Protein 1CBG (pdb70)

Nearest PDB structures (foldseek):
  1cbg-assembly1_A-2  TM=1.002E+00  e=0.000E+00  Trifolium repens
  3ptq-assembly1_A  TM=9.907E-01  e=1.086E-79  Oryza sativa
  7d6a-assembly1_A  TM=9.702E-01  e=3.334E-61  Oryza sativa Japonica Group
  7z1i-assembly2_C  TM=9.467E-01  e=2.670E-62  Arabidopsis thaliana
  1e4m-assembly1_M  TM=9.421E-01  e=2.111E-62  Sinapis alba

Organism: Trifolium repens (NCBI:txid3899)

Radius of gyration: 21.7 Å; Cα contacts (8 Å, |Δi|>4): 1005; chains: 1; bounding box: 51×57×55 Å

Secondary structure (DSSP, 8-state):
----TT---SGGGSSGGGS-TT-EEEEE--HHHH---SSSTTPPPBHHHHHHHH-GGGSTT---SSSTT-HHHHHHHHHHHHHHTT--EEEEE--HHHHSTTSSGGG---HHHHHHHHHHHHHHHHTT-EEEEEEESS--BHHHHHHH-GGGSTTHHHHHHHHHHHHHHHHTTT--EEEEEE-HHHIIIIIHTS--STT----GGG-S--SS--TTTHHHHHHHHHHHHHHHHHHHIIIIIHHHH--EEEEEEE--EEEESSSSHHHHHHHHHHHIIIIIHHHHHHHHSS--HHHHHHHGGGS----HHHHHHHTT--SEEEEE---EEEEEE-PPPTTPPP-HHHHT-EEEESEETTEESS-B-SSTT-B--THHHHHHHHHHHHHTT---EEEEE----EE--TTS-HHHHH--HHHHHHHHHHHHHHHHHHHTT--EEEEEES-SB----GGGTTSEE--SEEEETTTTTEEEE-HHHHHHHHHT--

CATH classification: 3.20.20.80

B-factor: mean 11.88, std 7.31, range [2.04, 48.79]

Foldseek 3Di:
DDADPFPPPDVLSQFPVLDPPQFAEAAEDECQWAAACQPPQQFAAFLQQVQLVVCLVLFQVSDGRNPWLNCLVVVLVVLVLCLLLQGAAYEYEQAQRLQQVLLAVVSDGRPSSLVSVVVNLVSQVVSNHAYAYEHDDPGHRVNCCVVANALLGLVNQVSLLVSLVVCCVSPLLRHQHYAYHAALLCCLCCVADQQSFPPRHHDVVVVNPGPYHYQLARSLSSLVSSLSSLLSSLVCCVVPPCVPSVHFYAYEHEDAQEAFLDPDPQSVVQRVLRCLLRVQQRLCLQAQNDRDVLCCVQSPPSHDHADPVSSVSRHNSGQAYAYEYFAYWYKGFADDDPPDDGHSVPSSRIDTHQDHPNHGCAPAFPDPRGGDDLLRLLVVLVCCVVVVVQHAYEHAEYFGKHFDDPVDDVLRVQAPVVRVVRVVSNSSSVSVSVVVPHNYRYYHYHRAEFTQDGSNGNGMGTHQWYFDPVPSRDTHGGVSSVVSSSSSDD

Solvent-accessible surface area: 20014 Å² total; per-residue (Å²): 129,166,93,35,141,54,72,81,132,81,120,70,50,3,44,40,92,39,10,67,134,65,11,24,0,0,1,0,2,1,6,19,1,2,12,5,11,9,149,66,64,47,28,5,69,3,12,2,10,49,6,3,82,134,55,42,103,38,3,124,50,164,41,49,4,42,87,7,0,26,5,20,104,61,30,131,76,0,0,35,32,0,130,85,9,54,11,45,1,0,0,5,3,0,2,0,0,3,0,0,31,128,0,64,86,112,44,32,60,18,215,90,0,15,70,10,0,35,60,4,0,70,38,0,69,85,32,66,6,80,3,1,0,0,0,0,4,18,4,7,0,33,29,0,28,111,111,25,151,0,4,24,11,126,82,0,19,85,8,0,81,49,0,0,38,10,0,0,117,66,0,0,90,61,0,62,23,0,0,0,0,1,19,1,53,2,14,0,14,33,1,6,0,84,8,60,18,4,26,0,51,1,5,120,79,48,169,86,127,35,52,36,30,50,0,0,134,24,0,1,65,0,0,5,27,0,0,11,0,0,2,5,0,0,62,25,0,68,115,130,20,39,104,91,24,120,7,56,0,0,0,0,3,11,0,18,32,18,37,38,12,38,203,112,160,37,15,46,42,0,5,108,41,6,5,28,17,5,0,1,0,2,0,35,0,0,33,86,5,119,8,3,116,24,0,114,144,29,3,170,200,47,13,31,184,34,55,130,102,33,30,160,60,0,57,40,0,32,41,0,0,0,0,0,0,16,0,0,36,39,0,25,119,24,98,150,130,119,152,63,139,65,1,7,42,84,16,12,35,31,77,44,43,49,72,69,138,61,156,90,21,15,86,80,12,17,15,99,90,0,0,10,23,2,58,0,0,21,66,0,0,38,33,0,50,108,109,8,127,66,17,52,0,18,0,0,9,0,0,32,0,46,135,60,58,103,124,76,61,74,146,97,23,38,115,10,81,68,2,18,66,1,6,37,94,0,0,50,42,0,14,3,0,58,60,58,39,6,48,10,98,0,0,0,1,8,0,0,0,1,5,0,34,9,25,33,0,35,45,10,23,8,0,2,0,20,0,36,66,185,71,127,27,101,20,34,49,0,70,0,2,107,26,6,69,70,6,4,146,236

Structure (mmCIF, N/CA/C/O backbone):
data_1CBG
#
_entry.id   1CBG
#
_cell.length_a   70.326
_cell.length_b   70.326
_cell.length_c   249.096
_cell.angle_alpha   90.00
_cell.angle_beta   90.00
_cell.angle_gamma   90.00
#
_symmetry.space_group_name_H-M   'P 41 21 2'
#
loop_
_entity.id
_entity.type
_entity.pdbx_description
1 polymer 'CYANOGENIC BETA-GLUCOSIDASE'
2 water water
#
loop_
_atom_site.group_PDB
_atom_site.id
_atom_site.type_symbol
_atom_site.label_atom_id
_atom_site.label_alt_id
_atom_site.label_comp_id
_atom_site.label_asym_id
_atom_site.label_entity_id
_atom_site.label_seq_id
_atom_site.pdbx_PDB_ins_code
_atom_site.Cartn_x
_atom_site.Cartn_y
_atom_site.Cartn_z
_atom_site.occupancy
_atom_site.B_iso_or_equiv
_atom_site.auth_seq_id
_atom_site.auth_comp_id
_atom_site.auth_asym_id
_atom_site.auth_atom_id
_atom_site.pdbx_PDB_model_num
ATOM 1 N N . PHE A 1 1 ? 60.319 44.445 68.521 1.00 38.85 1 PHE A N 1
ATOM 2 C CA . PHE A 1 1 ? 60.228 43.024 68.138 1.00 38.70 1 PHE A CA 1
ATOM 3 C C . PHE A 1 1 ? 61.491 42.643 67.355 1.00 39.17 1 PHE A C 1
ATOM 4 O O . PHE A 1 1 ? 61.998 43.412 66.522 1.00 39.33 1 PHE A O 1
ATOM 12 N N . LYS A 1 2 ? 61.942 41.450 67.667 1.00 39.48 2 LYS A N 1
ATOM 13 C CA . LYS A 1 2 ? 63.096 40.795 67.022 1.00 39.72 2 LYS A CA 1
ATOM 14 C C . LYS A 1 2 ? 62.768 39.294 67.181 1.00 39.56 2 LYS A C 1
ATOM 15 O O . LYS A 1 2 ? 62.464 38.798 68.278 1.00 39.57 2 LYS A O 1
ATOM 21 N N . PRO A 1 3 ? 62.785 38.634 66.026 1.00 39.30 3 PRO A N 1
ATOM 22 C CA . PRO A 1 3 ? 62.455 37.215 65.913 1.00 39.23 3 PRO A CA 1
ATOM 23 C C . PRO A 1 3 ? 63.273 36.275 66.785 1.00 39.07 3 PRO A C 1
ATOM 24 O O . PRO A 1 3 ? 64.175 36.654 67.547 1.00 39.22 3 PRO A O 1
ATOM 28 N N . LEU A 1 4 ? 62.925 35.004 66.666 1.00 38.67 4 LEU A N 1
ATOM 29 C CA . LEU A 1 4 ? 63.516 33.861 67.341 1.00 38.34 4 LEU A CA 1
ATOM 30 C C . LEU A 1 4 ? 64.374 33.039 66.367 1.00 38.46 4 LEU A C 1
ATOM 31 O O . LEU A 1 4 ? 63.917 32.633 65.285 1.00 38.65 4 LEU A O 1
ATOM 36 N N . PRO A 1 5 ? 65.590 32.740 66.800 1.00 38.59 5 PRO A N 1
ATOM 37 C CA . PRO A 1 5 ? 66.509 31.928 65.982 1.00 38.66 5 PRO A CA 1
ATOM 38 C C . PRO A 1 5 ? 66.023 30.480 65.886 1.00 38.62 5 PRO A C 1
ATOM 39 O O . PRO A 1 5 ? 66.314 29.711 66.835 1.00 38.88 5 PRO A O 1
ATOM 43 N N . ILE A 1 6 ? 65.129 30.065 65.134 0.00 16.00 6 ILE A N 1
ATOM 44 C CA . ILE A 1 6 ? 64.504 28.755 64.996 0.00 16.00 6 ILE A CA 1
ATOM 45 C C . ILE A 1 6 ? 64.326 28.573 63.463 0.00 16.00 6 ILE A C 1
ATOM 46 O O . ILE A 1 6 ? 64.529 27.461 62.942 0.00 16.00 6 ILE A O 1
ATOM 51 N N . SER A 1 7 ? 63.607 28.572 63.045 0.00 16.00 7 SER A N 1
ATOM 52 C CA . SER A 1 7 ? 63.492 28.306 61.598 0.00 16.00 7 SER A CA 1
ATOM 53 C C . SER A 1 7 ? 62.370 27.325 61.185 0.00 16.00 7 SER A C 1
ATOM 54 O O . SER A 1 7 ? 62.566 26.498 60.296 0.00 16.00 7 SER A O 1
ATOM 57 N N . PHE A 1 8 ? 61.419 27.487 61.581 1.00 31.74 8 PHE A N 1
ATOM 58 C CA . PHE A 1 8 ? 60.125 26.788 61.454 1.00 31.65 8 PHE A CA 1
ATOM 59 C C . PHE A 1 8 ? 60.005 26.169 60.061 1.00 31.18 8 PHE A C 1
ATOM 60 O O . PHE A 1 8 ? 59.042 26.336 59.299 1.00 31.34 8 PHE A O 1
ATOM 68 N N . ASP A 1 9 ? 61.006 25.356 59.749 1.00 30.50 9 ASP A N 1
ATOM 69 C CA . ASP A 1 9 ? 61.128 24.615 58.486 1.00 29.69 9 ASP A CA 1
ATOM 70 C C . ASP A 1 9 ? 60.184 23.411 58.482 1.00 28.53 9 ASP A C 1
ATOM 71 O O . ASP A 1 9 ? 59.865 22.921 57.379 1.00 28.82 9 ASP A O 1
ATOM 76 N N . ASP A 1 10 ? 59.717 22.895 59.579 0.50 26.89 10 ASP A N 1
ATOM 77 C CA . ASP A 1 10 ? 58.783 21.802 59.721 0.50 24.49 10 ASP A CA 1
ATOM 78 C C . ASP A 1 10 ? 57.856 22.343 60.818 0.50 22.56 10 ASP A C 1
ATOM 79 O O . ASP A 1 10 ? 58.159 23.167 61.683 0.50 21.98 10 ASP A O 1
ATOM 84 N N . PHE A 1 11 ? 56.666 21.782 60.818 1.00 21.31 11 PHE A N 1
ATOM 85 C CA . PHE A 1 11 ? 55.541 21.988 61.726 1.00 20.18 11 PHE A CA 1
ATOM 86 C C . PHE A 1 11 ? 55.899 21.519 63.139 1.00 19.42 11 PHE A C 1
ATOM 87 O O . PHE A 1 11 ? 55.475 22.148 64.121 1.00 19.42 11 PHE A O 1
ATOM 95 N N . SER A 1 12 ? 56.702 20.476 63.250 1.00 18.59 12 SER A N 1
ATOM 96 C CA . SER A 1 12 ? 57.240 19.850 64.443 1.00 18.06 12 SER A CA 1
ATOM 97 C C . SER A 1 12 ? 58.396 20.587 65.117 1.00 17.39 12 SER A C 1
ATOM 98 O O . SER A 1 12 ? 58.881 20.148 66.175 1.00 17.31 12 SER A O 1
ATOM 101 N N . ASP A 1 13 ? 58.837 21.722 64.615 1.00 16.66 13 ASP A N 1
ATOM 102 C CA . ASP A 1 13 ? 59.880 22.607 65.088 1.00 16.05 13 ASP A CA 1
ATOM 103 C C . ASP A 1 13 ? 59.387 23.396 66.316 1.00 15.52 13 ASP A C 1
ATOM 104 O O . ASP A 1 13 ? 60.274 23.857 67.061 1.00 15.44 13 ASP A O 1
ATOM 109 N N . LEU A 1 14 ? 58.096 23.561 66.498 1.00 14.97 14 LEU A N 1
ATOM 110 C CA . LEU A 1 14 ? 57.564 24.221 67.684 1.00 14.77 14 LEU A CA 1
ATOM 111 C C . LEU A 1 14 ? 57.176 23.085 68.655 1.00 14.26 14 LEU A C 1
ATOM 112 O O . LEU A 1 14 ? 56.172 22.371 68.451 1.00 14.28 14 LEU A O 1
ATOM 117 N N . ASN A 1 15 ? 57.998 22.960 69.677 1.00 13.67 15 ASN A N 1
ATOM 118 C CA . ASN A 1 15 ? 57.815 21.953 70.747 1.00 13.09 15 ASN A CA 1
ATOM 119 C C . ASN A 1 15 ? 58.396 22.499 72.050 1.00 12.89 15 ASN A C 1
ATOM 120 O O . ASN A 1 15 ? 59.046 23.565 72.111 1.00 12.04 15 ASN A O 1
ATOM 125 N N . ARG A 1 16 ? 58.271 21.714 73.121 1.00 13.08 16 ARG A N 1
ATOM 126 C CA . ARG A 1 16 ? 58.729 22.038 74.490 1.00 13.25 16 ARG A CA 1
ATOM 127 C C . ARG A 1 16 ? 60.214 22.277 74.676 1.00 12.75 16 ARG A C 1
ATOM 128 O O . ARG A 1 16 ? 60.614 22.937 75.662 1.00 12.91 16 ARG A O 1
ATOM 136 N N . SER A 1 17 ? 61.094 21.891 73.774 1.00 12.32 17 SER A N 1
ATOM 137 C CA . SER A 1 17 ? 62.534 22.106 73.789 1.00 11.97 17 SER A CA 1
ATOM 138 C C . SER A 1 17 ? 62.872 23.552 73.447 1.00 11.48 17 SER A C 1
ATOM 139 O O . SER A 1 17 ? 63.999 23.979 73.707 1.00 11.15 17 SER A O 1
ATOM 142 N N . CYS A 1 18 ? 61.957 24.337 72.909 1.00 11.18 18 CYS A N 1
ATOM 143 C CA . CYS A 1 18 ? 62.018 25.750 72.591 1.00 11.47 18 CYS A CA 1
ATOM 144 C C . CYS A 1 18 ? 61.965 26.598 73.877 1.00 11.10 18 CYS A C 1
ATOM 145 O O . CYS A 1 18 ? 62.488 27.721 73.927 1.00 10.52 18 CYS A O 1
ATOM 148 N N . PHE A 1 19 ? 61.357 26.084 74.918 1.00 10.97 19 PHE A N 1
ATOM 149 C CA . PHE A 1 19 ? 61.204 26.666 76.252 1.00 11.17 19 PHE A CA 1
ATOM 150 C C . PHE A 1 19 ? 62.300 26.133 77.173 1.00 11.43 19 PHE A C 1
ATOM 151 O O . PHE A 1 19 ? 62.867 25.045 76.909 1.00 11.88 19 PHE A O 1
ATOM 159 N N . ALA A 1 20 ? 62.573 26.868 78.250 1.00 11.48 20 ALA A N 1
ATOM 160 C CA . ALA A 1 20 ? 63.604 26.413 79.224 1.00 10.88 20 ALA A CA 1
ATOM 161 C C . ALA A 1 20 ? 63.151 25.059 79.733 1.00 10.63 20 ALA A C 1
ATOM 162 O O . ALA A 1 20 ? 61.941 24.770 79.864 1.00 10.10 20 ALA A O 1
ATOM 164 N N . PRO A 1 21 ? 64.114 24.199 80.108 1.00 10.50 21 PRO A N 1
ATOM 165 C CA . PRO A 1 21 ? 63.842 22.847 80.617 1.00 10.25 21 PRO A CA 1
ATOM 166 C C . PRO A 1 21 ? 62.947 22.747 81.844 1.00 9.77 21 PRO A C 1
ATOM 167 O O . PRO A 1 21 ? 62.268 21.719 82.048 1.00 9.72 21 PRO A O 1
ATOM 171 N N . GLY A 1 22 ? 62.921 23.754 82.692 1.00 9.57 22 GLY A N 1
ATOM 172 C CA . GLY A 1 22 ? 62.158 23.974 83.888 1.00 8.65 22 GLY A CA 1
ATOM 173 C C . GLY A 1 22 ? 60.810 24.632 83.660 1.00 8.24 22 GLY A C 1
ATOM 174 O O . GLY A 1 22 ? 60.057 24.707 84.662 1.00 8.79 22 GLY A O 1
ATOM 175 N N . PHE A 1 23 ? 60.469 25.075 82.469 1.00 7.17 23 PHE A N 1
ATOM 176 C CA . PHE A 1 23 ? 59.156 25.691 82.161 1.00 6.46 23 PHE A CA 1
ATOM 177 C C . PHE A 1 23 ? 58.066 24.669 82.491 1.00 6.10 23 PHE A C 1
ATOM 178 O O . PHE A 1 23 ? 58.290 23.504 82.168 1.00 5.53 23 PHE A O 1
ATOM 186 N N . VAL A 1 24 ? 56.957 25.054 83.099 1.00 6.40 24 VAL A N 1
ATOM 187 C CA . VAL A 1 24 ? 55.866 24.148 83.484 1.00 6.46 24 VAL A CA 1
ATOM 188 C C . VAL A 1 24 ? 54.691 24.132 82.488 1.00 6.30 24 VAL A C 1
ATOM 189 O O . VAL A 1 24 ? 54.120 25.205 82.208 1.00 6.27 24 VAL A O 1
ATOM 193 N N . PHE A 1 25 ? 54.303 22.953 82.030 1.00 5.73 25 PHE A N 1
ATOM 194 C CA . PHE A 1 25 ? 53.155 22.847 81.101 1.00 6.03 25 PHE A CA 1
ATOM 195 C C . PHE A 1 25 ? 52.068 22.042 81.815 1.00 5.99 25 PHE A C 1
ATOM 196 O O . PHE A 1 25 ? 52.363 20.929 82.281 1.00 5.72 25 PHE A O 1
ATOM 204 N N . GLY A 1 26 ? 50.872 22.604 81.903 1.00 6.48 26 GLY A N 1
ATOM 205 C CA . GLY A 1 26 ? 49.761 21.886 82.556 1.00 6.83 26 GLY A CA 1
ATOM 206 C C . GLY A 1 26 ? 48.422 22.245 81.947 1.00 7.52 26 GLY A C 1
ATOM 207 O O . GLY A 1 26 ? 48.397 22.827 80.840 1.00 7.92 26 GLY A O 1
ATOM 208 N N . THR A 1 27 ? 47.325 21.879 82.599 1.00 7.29 27 THR A N 1
ATOM 209 C CA . THR A 1 27 ? 45.951 22.152 82.211 1.00 7.23 27 THR A CA 1
ATOM 210 C C . THR A 1 27 ? 45.192 22.642 83.468 1.00 7.37 27 THR A C 1
ATOM 211 O O . THR A 1 27 ? 45.607 22.288 84.590 1.00 7.64 27 THR A O 1
ATOM 215 N N . ALA A 1 28 ? 44.133 23.403 83.253 1.00 6.93 28 ALA A N 1
ATOM 216 C CA . ALA A 1 28 ? 43.312 23.972 84.321 1.00 6.58 28 ALA A CA 1
ATOM 217 C C . ALA A 1 28 ? 41.829 23.612 84.246 1.00 6.64 28 ALA A C 1
ATOM 218 O O . ALA A 1 28 ? 41.255 23.303 83.191 1.00 6.28 28 ALA A O 1
ATOM 220 N N . SER A 1 29 ? 41.221 23.709 85.437 1.00 6.28 29 SER A N 1
ATOM 221 C CA . SER A 1 29 ? 39.799 23.435 85.681 1.00 6.00 29 SER A CA 1
ATOM 222 C C . SER A 1 29 ? 39.298 24.119 86.964 1.00 5.76 29 SER A C 1
ATOM 223 O O . SER A 1 29 ? 40.066 24.839 87.613 1.00 5.34 29 SER A O 1
ATOM 226 N N . SER A 1 30 ? 38.026 23.908 87.247 1.00 5.61 30 SER A N 1
ATOM 227 C CA . SER A 1 30 ? 37.369 24.439 88.445 1.00 5.42 30 SER A CA 1
ATOM 228 C C . SER A 1 30 ? 36.463 23.312 88.968 1.00 5.45 30 SER A C 1
ATOM 229 O O . SER A 1 30 ? 36.118 22.399 88.215 1.00 5.70 30 SER A O 1
ATOM 232 N N . ALA A 1 31 ? 36.141 23.441 90.246 1.00 4.96 31 ALA A N 1
ATOM 233 C CA . ALA A 1 31 ? 35.310 22.493 90.987 1.00 4.04 31 ALA A CA 1
ATOM 234 C C . ALA A 1 31 ? 33.895 22.397 90.459 1.00 3.41 31 ALA A C 1
ATOM 235 O O . ALA A 1 31 ? 33.428 21.269 90.214 1.00 2.65 31 ALA A O 1
ATOM 237 N N . PHE A 1 32 ? 33.211 23.511 90.241 1.00 3.10 32 PHE A N 1
ATOM 238 C CA . PHE A 1 32 ? 31.831 23.507 89.728 1.00 3.28 32 PHE A CA 1
ATOM 239 C C . PHE A 1 32 ? 31.732 22.931 88.305 1.00 3.30 32 PHE A C 1
ATOM 240 O O . PHE A 1 32 ? 30.732 22.235 87.995 1.00 3.43 32 PHE A O 1
ATOM 248 N N . GLN A 1 33 ? 32.697 23.213 87.457 1.00 3.20 33 GLN A N 1
ATOM 249 C CA . GLN A 1 33 ? 32.714 22.744 86.061 1.00 3.26 33 GLN A CA 1
ATOM 250 C C . GLN A 1 33 ? 33.084 21.286 85.872 1.00 3.37 33 GLN A C 1
ATOM 251 O O . GLN A 1 33 ? 32.604 20.689 84.876 1.00 3.14 33 GLN A O 1
ATOM 257 N N . TYR A 1 34 ? 33.885 20.727 86.767 1.00 3.30 34 TYR A N 1
ATOM 258 C CA . TYR A 1 34 ? 34.336 19.346 86.645 1.00 4.03 34 TYR A CA 1
ATOM 259 C C . TYR A 1 34 ? 33.892 18.270 87.628 1.00 4.26 34 TYR A C 1
ATOM 260 O O . TYR A 1 34 ? 33.668 17.127 87.164 1.00 3.47 34 TYR A O 1
ATOM 269 N N . GLU A 1 35 ? 33.824 18.594 88.912 1.00 4.60 35 GLU A N 1
ATOM 270 C CA . GLU A 1 35 ? 33.517 17.572 89.927 1.00 5.08 35 GLU A CA 1
ATOM 271 C C . GLU A 1 35 ? 32.241 16.759 89.922 1.00 5.30 35 GLU A C 1
ATOM 272 O O . GLU A 1 35 ? 32.376 15.517 90.058 1.00 5.49 35 GLU A O 1
ATOM 278 N N . GLY A 1 36 ? 31.067 17.338 89.816 1.00 5.57 36 GLY A N 1
ATOM 279 C CA . GLY A 1 36 ? 29.818 16.536 89.908 1.00 5.40 36 GLY A CA 1
ATOM 280 C C . GLY A 1 36 ? 29.604 16.329 91.399 1.00 5.88 36 GLY A C 1
ATOM 281 O O . GLY A 1 36 ? 30.058 17.203 92.187 1.00 5.25 36 GLY A O 1
ATOM 282 N N . ALA A 1 37 ? 28.881 15.302 91.817 1.00 6.02 37 ALA A N 1
ATOM 283 C CA . ALA A 1 37 ? 28.639 15.038 93.253 1.00 6.70 37 ALA A CA 1
ATOM 284 C C . ALA A 1 37 ? 28.313 16.279 94.075 1.00 6.99 37 ALA A C 1
ATOM 285 O O . ALA A 1 37 ? 28.865 16.538 95.170 1.00 6.84 37 ALA A O 1
ATOM 287 N N . ALA A 1 38 ? 27.363 17.093 93.639 1.00 7.47 38 ALA A N 1
ATOM 288 C CA . ALA A 1 38 ? 26.935 18.356 94.203 1.00 8.46 38 ALA A CA 1
ATOM 289 C C . ALA A 1 38 ? 26.265 18.301 95.574 1.00 9.11 38 ALA A C 1
ATOM 290 O O . ALA A 1 38 ? 26.342 19.293 96.336 1.00 9.10 38 ALA A O 1
ATOM 292 N N . PHE A 1 39 ? 25.607 17.201 95.859 1.00 9.86 39 PHE A N 1
ATOM 293 C CA . PHE A 1 39 ? 24.885 16.918 97.098 1.00 10.67 39 PHE A CA 1
ATOM 294 C C . PHE A 1 39 ? 25.494 15.720 97.825 1.00 10.94 39 PHE A C 1
ATOM 295 O O . PHE A 1 39 ? 24.920 15.307 98.852 1.00 11.72 39 PHE A O 1
ATOM 303 N N . GLU A 1 40 ? 26.545 15.123 97.330 1.00 10.84 40 GLU A N 1
ATOM 304 C CA . GLU A 1 40 ? 27.146 13.921 97.904 1.00 11.13 40 GLU A CA 1
ATOM 305 C C . GLU A 1 40 ? 28.267 14.082 98.906 1.00 10.87 40 GLU A C 1
ATOM 306 O O . GLU A 1 40 ? 29.049 15.052 98.974 1.00 11.02 40 GLU A O 1
ATOM 312 N N . ASP A 1 41 ? 28.344 13.070 99.768 1.00 10.13 41 ASP A N 1
ATOM 313 C CA . ASP A 1 41 ? 29.359 12.932 100.822 1.00 10.01 41 ASP A CA 1
ATOM 314 C C . ASP A 1 41 ? 29.517 14.167 101.706 1.00 9.73 41 ASP A C 1
ATOM 315 O O . ASP A 1 41 ? 30.657 14.612 101.968 1.00 9.81 41 ASP A O 1
ATOM 320 N N . GLY A 1 42 ? 28.411 14.721 102.183 1.00 9.24 42 GLY A N 1
ATOM 321 C CA . GLY A 1 42 ? 28.348 15.881 103.031 1.00 8.71 42 GLY A CA 1
ATOM 322 C C . GLY A 1 42 ? 28.587 17.247 102.447 1.00 8.44 42 GLY A C 1
ATOM 323 O O . GLY A 1 42 ? 28.781 18.179 103.265 1.00 8.54 42 GLY A O 1
ATOM 324 N N . LYS A 1 43 ? 28.603 17.458 101.148 1.00 7.88 43 LYS A N 1
ATOM 325 C CA . LYS A 1 43 ? 28.834 18.800 100.588 1.00 7.30 43 LYS A CA 1
ATOM 326 C C . LYS A 1 43 ? 27.576 19.649 100.746 1.00 7.27 43 LYS A C 1
ATOM 327 O O . LYS A 1 43 ? 26.450 19.146 100.594 1.00 7.20 43 LYS A O 1
ATOM 333 N N . GLY A 1 44 ? 27.766 20.923 100.997 1.00 7.41 44 GLY A N 1
ATOM 334 C CA . GLY A 1 44 ? 26.715 21.944 101.133 1.00 7.94 44 GLY A CA 1
ATOM 335 C C . GLY A 1 44 ? 26.634 22.681 99.793 1.00 8.59 44 GLY A C 1
ATOM 336 O O . GLY A 1 44 ? 27.547 22.657 98.940 1.00 8.59 44 GLY A O 1
ATOM 337 N N . PRO A 1 45 ? 25.488 23.336 99.599 1.00 9.13 45 PRO A N 1
ATOM 338 C CA . PRO A 1 45 ? 25.234 24.070 98.340 1.00 9.01 45 PRO A CA 1
ATOM 339 C C . PRO A 1 45 ? 25.971 25.384 98.177 1.00 8.62 45 PRO A C 1
ATOM 340 O O . PRO A 1 45 ? 26.165 26.142 99.143 1.00 8.71 45 PRO A O 1
ATOM 344 N N . SER A 1 46 ? 26.381 25.656 96.936 1.00 8.06 46 SER A N 1
ATOM 345 C CA . SER A 1 46 ? 27.048 26.900 96.548 1.00 7.95 46 SER A CA 1
ATOM 346 C C . SER A 1 46 ? 25.962 27.753 95.884 1.00 7.83 46 SER A C 1
ATOM 347 O O . SER A 1 46 ? 24.865 27.236 95.575 1.00 7.76 46 SER A O 1
ATOM 350 N N . ILE A 1 47 ? 26.281 29.008 95.584 1.00 7.63 47 ILE A N 1
ATOM 351 C CA . ILE A 1 47 ? 25.362 29.934 94.912 1.00 7.42 47 ILE A CA 1
ATOM 352 C C . ILE A 1 47 ? 25.057 29.560 93.451 1.00 7.37 47 ILE A C 1
ATOM 353 O O . ILE A 1 47 ? 23.983 29.946 92.956 1.00 7.43 47 ILE A O 1
ATOM 358 N N . TRP A 1 48 ? 25.945 28.840 92.798 1.00 7.20 48 TRP A N 1
ATOM 359 C CA . TRP A 1 48 ? 25.863 28.315 91.438 1.00 7.02 48 TRP A CA 1
ATOM 360 C C . TRP A 1 48 ? 24.906 27.134 91.429 1.00 7.16 48 TRP A C 1
ATOM 361 O O . TRP A 1 48 ? 24.142 26.955 90.458 1.00 7.11 48 TRP A O 1
ATOM 372 N N . ASP A 1 49 ? 24.869 26.353 92.502 1.00 6.97 49 ASP A N 1
ATOM 373 C CA . ASP A 1 49 ? 23.946 25.225 92.676 1.00 7.17 49 ASP A CA 1
ATOM 374 C C . ASP A 1 49 ? 22.524 25.797 92.683 1.00 7.31 49 ASP A C 1
ATOM 375 O O . ASP A 1 49 ? 21.638 25.334 91.950 1.00 7.18 49 ASP A O 1
ATOM 380 N N . THR A 1 50 ? 22.333 26.781 93.549 1.00 7.32 50 THR A N 1
ATOM 381 C CA . THR A 1 50 ? 21.072 27.499 93.716 1.00 7.69 50 THR A CA 1
ATOM 382 C C . THR A 1 50 ? 20.575 28.223 92.459 1.00 7.85 50 THR A C 1
ATOM 383 O O . THR A 1 50 ? 19.393 28.097 92.120 1.00 7.22 50 THR A O 1
ATOM 387 N N . PHE A 1 51 ? 21.446 28.980 91.810 1.00 8.17 51 PHE A N 1
ATOM 388 C CA . PHE A 1 51 ? 21.164 29.772 90.605 1.00 8.71 51 PHE A CA 1
ATOM 389 C C . PHE A 1 51 ? 20.615 28.963 89.432 1.00 8.65 51 PHE A C 1
ATOM 390 O O . PHE A 1 51 ? 19.592 29.341 88.823 1.00 8.42 51 PHE A O 1
ATOM 398 N N . THR A 1 52 ? 21.273 27.854 89.129 1.00 9.09 52 THR A N 1
ATOM 399 C CA . THR A 1 52 ? 20.860 26.974 88.023 1.00 9.87 52 THR A CA 1
ATOM 400 C C . THR A 1 52 ? 19.529 26.265 88.245 1.00 10.33 52 THR A C 1
ATOM 401 O O . THR A 1 52 ? 18.766 26.139 87.263 1.00 10.16 52 THR A O 1
ATOM 405 N N . HIS A 1 53 ? 19.210 25.829 89.462 1.00 10.89 53 HIS A N 1
ATOM 406 C CA . HIS A 1 53 ? 17.937 25.122 89.685 1.00 11.73 53 HIS A CA 1
ATOM 407 C C . HIS A 1 53 ? 16.760 26.061 89.921 1.00 11.99 53 HIS A C 1
ATOM 408 O O . HIS A 1 53 ? 15.624 25.693 89.573 1.00 11.82 53 HIS A O 1
ATOM 415 N N . LYS A 1 54 ? 17.062 27.210 90.494 1.00 12.21 54 LYS A N 1
ATOM 416 C CA . LYS A 1 54 ? 16.013 28.202 90.770 1.00 13.17 54 LYS A CA 1
ATOM 417 C C . LYS A 1 54 ? 15.567 28.904 89.495 1.00 13.33 54 LYS A C 1
ATOM 418 O O . LYS A 1 54 ? 14.376 29.146 89.219 1.00 13.53 54 LYS A O 1
ATOM 424 N N . TYR A 1 55 ? 16.534 29.261 88.652 1.00 12.96 55 TYR A N 1
ATOM 425 C CA . TYR A 1 55 ? 16.366 29.961 87.377 1.00 12.82 55 TYR A CA 1
ATOM 426 C C . TYR A 1 55 ? 17.024 29.236 86.213 1.00 12.75 55 TYR A C 1
ATOM 427 O O . TYR A 1 55 ? 18.084 29.592 85.653 1.00 12.36 55 TYR A O 1
ATOM 436 N N . PRO A 1 56 ? 16.341 28.194 85.720 1.00 12.81 56 PRO A N 1
ATOM 437 C CA . PRO A 1 56 ? 16.818 27.395 84.570 1.00 12.91 56 PRO A CA 1
ATOM 438 C C . PRO A 1 56 ? 16.840 28.185 83.276 1.00 12.49 56 PRO A C 1
ATOM 439 O O . PRO A 1 56 ? 17.681 27.922 82.387 1.00 12.66 56 PRO A O 1
ATOM 443 N N . GLU A 1 57 ? 16.034 29.216 83.126 1.00 12.13 57 GLU A N 1
ATOM 444 C CA . GLU A 1 57 ? 15.925 30.150 82.019 1.00 12.14 57 GLU A CA 1
ATOM 445 C C . GLU A 1 57 ? 17.078 31.142 81.931 1.00 11.36 57 GLU A C 1
ATOM 446 O O . GLU A 1 57 ? 17.214 31.854 80.909 1.00 11.77 57 GLU A O 1
ATOM 452 N N . LYS A 1 58 ? 17.976 31.220 82.892 1.00 10.36 58 LYS A N 1
ATOM 453 C CA . LYS A 1 58 ? 19.175 32.043 82.974 1.00 9.49 58 LYS A CA 1
ATOM 454 C C . LYS A 1 58 ? 20.395 31.306 82.419 1.00 8.78 58 LYS A C 1
ATOM 455 O O . LYS A 1 58 ? 21.498 31.863 82.255 1.00 8.41 58 LYS A O 1
ATOM 461 N N . ILE A 1 59 ? 20.219 30.036 82.116 1.00 8.36 59 ILE A N 1
ATOM 462 C CA . ILE A 1 59 ? 21.165 29.106 81.506 1.00 8.43 59 ILE A CA 1
ATOM 463 C C . ILE A 1 59 ? 20.699 28.874 80.056 1.00 9.02 59 ILE A C 1
ATOM 464 O O . ILE A 1 59 ? 19.556 28.447 79.783 1.00 8.73 59 ILE A O 1
ATOM 469 N N . LYS A 1 60 ? 21.574 29.082 79.076 1.00 9.59 60 LYS A N 1
ATOM 470 C CA . LYS A 1 60 ? 21.245 28.917 77.654 1.00 10.14 60 LYS A CA 1
ATOM 471 C C . LYS A 1 60 ? 20.522 27.626 77.292 1.00 10.02 60 LYS A C 1
ATOM 472 O O . LYS A 1 60 ? 19.525 27.717 76.542 1.00 9.96 60 LYS A O 1
ATOM 478 N N . ASP A 1 61 ? 20.968 26.490 77.761 1.00 9.65 61 ASP A N 1
ATOM 479 C CA . ASP A 1 61 ? 20.335 25.195 77.481 1.00 9.77 61 ASP A CA 1
ATOM 480 C C . ASP A 1 61 ? 19.563 24.636 78.673 1.00 9.51 61 ASP A C 1
ATOM 481 O O . ASP A 1 61 ? 19.096 23.484 78.663 1.00 9.22 61 ASP A O 1
ATOM 486 N N . ARG A 1 62 ? 19.370 25.419 79.728 1.00 9.31 62 ARG A N 1
ATOM 487 C CA . ARG A 1 62 ? 18.633 25.072 80.950 1.00 8.98 62 ARG A CA 1
ATOM 488 C C . ARG A 1 62 ? 19.176 23.821 81.652 1.00 8.85 62 ARG A C 1
ATOM 489 O O . ARG A 1 62 ? 18.427 22.900 82.061 1.00 8.60 62 ARG A O 1
ATOM 497 N N . THR A 1 63 ? 20.490 23.783 81.829 1.00 8.40 63 THR A N 1
ATOM 498 C CA . THR A 1 63 ? 21.241 22.682 82.426 1.00 8.38 63 THR A CA 1
ATOM 499 C C . THR A 1 63 ? 21.831 23.029 83.791 1.00 8.50 63 THR A C 1
ATOM 500 O O . THR A 1 63 ? 21.614 24.156 84.256 1.00 8.20 63 THR A O 1
ATOM 504 N N . ASN A 1 64 ? 22.532 22.062 84.369 1.00 8.57 64 ASN A N 1
ATOM 505 C CA . ASN A 1 64 ? 23.131 22.277 85.704 1.00 9.15 64 ASN A CA 1
ATOM 506 C C . ASN A 1 64 ? 24.415 21.462 85.884 1.00 8.88 64 ASN A C 1
ATOM 507 O O . ASN A 1 64 ? 24.806 20.650 85.030 1.00 8.66 64 ASN A O 1
ATOM 512 N N . GLY A 1 65 ? 25.020 21.711 87.047 1.00 8.86 65 GLY A N 1
ATOM 513 C CA . GLY A 1 65 ? 26.279 21.077 87.442 1.00 8.33 65 GLY A CA 1
ATOM 514 C C . GLY A 1 65 ? 26.201 19.963 88.451 1.00 8.63 65 GLY A C 1
ATOM 515 O O . GLY A 1 65 ? 27.231 19.660 89.111 1.00 8.52 65 GLY A O 1
ATOM 516 N N . ASP A 1 66 ? 25.058 19.291 88.551 1.00 8.28 66 ASP A N 1
ATOM 517 C CA . ASP A 1 66 ? 24.868 18.177 89.491 1.00 8.38 66 ASP A CA 1
ATOM 518 C C . ASP A 1 66 ? 25.845 17.032 89.237 1.00 8.30 66 ASP A C 1
ATOM 519 O O . ASP A 1 66 ? 26.374 16.461 90.205 1.00 8.16 66 ASP A O 1
ATOM 524 N N . VAL A 1 67 ? 26.008 16.649 87.971 1.00 8.02 67 VAL A N 1
ATOM 525 C CA . VAL A 1 67 ? 26.896 15.580 87.521 1.00 7.27 67 VAL A CA 1
ATOM 526 C C . VAL A 1 67 ? 28.105 16.150 86.760 1.00 6.86 67 VAL A C 1
ATOM 527 O O . VAL A 1 67 ? 29.207 15.576 86.987 1.00 6.79 67 VAL A O 1
ATOM 531 N N . ALA A 1 68 ? 27.942 17.181 85.949 1.00 5.90 68 ALA A N 1
ATOM 532 C CA . ALA A 1 68 ? 29.093 17.742 85.195 1.00 5.67 68 ALA A CA 1
ATOM 533 C C . ALA A 1 68 ? 29.814 16.603 84.488 1.00 5.54 68 ALA A C 1
ATOM 534 O O . ALA A 1 68 ? 29.125 15.773 83.829 1.00 5.64 68 ALA A O 1
ATOM 536 N N . ILE A 1 69 ? 31.127 16.477 84.618 1.00 5.28 69 ILE A N 1
ATOM 537 C CA . ILE A 1 69 ? 31.893 15.372 84.013 1.00 5.78 69 ILE A CA 1
ATOM 538 C C . ILE A 1 69 ? 32.272 14.297 85.035 1.00 5.88 69 ILE A C 1
ATOM 539 O O . ILE A 1 69 ? 33.076 13.359 84.796 1.00 5.46 69 ILE A O 1
ATOM 544 N N . ASP A 1 70 ? 31.694 14.377 86.222 1.00 6.09 70 ASP A N 1
ATOM 545 C CA . ASP A 1 70 ? 31.920 13.435 87.335 1.00 6.58 70 ASP A CA 1
ATOM 546 C C . ASP A 1 70 ? 33.389 13.149 87.639 1.00 6.63 70 ASP A C 1
ATOM 547 O O . ASP A 1 70 ? 33.801 11.978 87.849 1.00 6.43 70 ASP A O 1
ATOM 552 N N . GLU A 1 71 ? 34.243 14.167 87.835 1.00 6.52 71 GLU A N 1
ATOM 553 C CA . GLU A 1 71 ? 35.662 13.987 88.197 1.00 6.75 71 GLU A CA 1
ATOM 554 C C . GLU A 1 71 ? 35.790 13.441 89.624 1.00 7.37 71 GLU A C 1
ATOM 555 O O . GLU A 1 71 ? 36.773 12.742 89.993 1.00 6.89 71 GLU A O 1
ATOM 561 N N . TYR A 1 72 ? 34.798 13.681 90.492 1.00 7.69 72 TYR A N 1
ATOM 562 C CA . TYR A 1 72 ? 34.671 13.190 91.850 1.00 8.40 72 TYR A CA 1
ATOM 563 C C . TYR A 1 72 ? 34.896 11.667 91.896 1.00 8.50 72 TYR A C 1
ATOM 564 O O . TYR A 1 72 ? 35.665 11.222 92.770 1.00 8.30 72 TYR A O 1
ATOM 573 N N . HIS A 1 73 ? 34.238 10.928 91.009 1.00 8.75 73 HIS A N 1
ATOM 574 C CA . HIS A 1 73 ? 34.381 9.487 90.894 1.00 9.48 73 HIS A CA 1
ATOM 575 C C . HIS A 1 73 ? 35.348 9.047 89.794 1.00 10.19 73 HIS A C 1
ATOM 576 O O . HIS A 1 73 ? 35.775 7.872 89.792 1.00 10.26 73 HIS A O 1
ATOM 583 N N . ARG A 1 74 ? 35.696 9.930 88.868 1.00 10.68 74 ARG A N 1
ATOM 584 C CA . ARG A 1 74 ? 36.574 9.579 87.744 1.00 11.01 74 ARG A CA 1
ATOM 585 C C . ARG A 1 74 ? 37.964 10.155 87.769 1.00 10.57 74 ARG A C 1
ATOM 586 O O . ARG A 1 74 ? 38.700 10.016 86.756 1.00 10.58 74 ARG A O 1
ATOM 594 N N . TYR A 1 75 ? 38.408 10.727 88.860 1.00 9.78 75 TYR A N 1
ATOM 595 C CA . TYR A 1 75 ? 39.735 11.341 88.955 1.00 9.68 75 TYR A CA 1
ATOM 596 C C . TYR A 1 75 ? 40.905 10.447 88.596 1.00 9.41 75 TYR A C 1
ATOM 597 O O . TYR A 1 75 ? 41.889 11.008 88.077 1.00 8.92 75 TYR A O 1
ATOM 606 N N . LYS A 1 76 ? 40.936 9.159 88.807 1.00 9.51 76 LYS A N 1
ATOM 607 C CA . LYS A 1 76 ? 42.049 8.269 88.455 1.00 9.77 76 LYS A CA 1
ATOM 608 C C . LYS A 1 76 ? 42.215 8.170 86.939 1.00 9.69 76 LYS A C 1
ATOM 609 O O . LYS A 1 76 ? 43.353 8.249 86.437 1.00 9.63 76 LYS A O 1
ATOM 615 N N . GLU A 1 77 ? 41.126 8.039 86.200 1.00 9.68 77 GLU A N 1
ATOM 616 C CA . GLU A 1 77 ? 41.150 8.005 84.727 1.00 9.59 77 GLU A CA 1
ATOM 617 C C . GLU A 1 77 ? 41.620 9.347 84.182 1.00 9.13 77 GLU A C 1
ATOM 618 O O . GLU A 1 77 ? 42.449 9.381 83.247 1.00 9.43 77 GLU A O 1
ATOM 624 N N . ASP A 1 78 ? 41.171 10.473 84.720 1.00 8.58 78 ASP A N 1
ATOM 625 C CA . ASP A 1 78 ? 41.533 11.830 84.302 1.00 8.10 78 ASP A CA 1
ATOM 626 C C . ASP A 1 78 ? 43.023 12.117 84.449 1.00 8.01 78 ASP A C 1
ATOM 627 O O . ASP A 1 78 ? 43.623 12.696 83.511 1.00 7.78 78 ASP A O 1
ATOM 632 N N . ILE A 1 79 ? 43.632 11.704 85.559 1.00 7.49 79 ILE A N 1
ATOM 633 C CA . ILE A 1 79 ? 45.057 11.859 85.848 1.00 7.30 79 ILE A CA 1
ATOM 634 C C . ILE A 1 79 ? 45.875 10.945 84.930 1.00 6.84 79 ILE A C 1
ATOM 635 O O . ILE A 1 79 ? 46.974 11.275 84.461 1.00 6.66 79 ILE A O 1
ATOM 640 N N . GLY A 1 80 ? 45.336 9.779 84.619 1.00 6.79 80 GLY A N 1
ATOM 641 C CA . GLY A 1 80 ? 45.905 8.784 83.708 1.00 6.79 80 GLY A CA 1
ATOM 642 C C . GLY A 1 80 ? 46.128 9.417 82.330 1.00 6.73 80 GLY A C 1
ATOM 643 O O . GLY A 1 80 ? 47.214 9.261 81.740 1.00 6.88 80 GLY A O 1
ATOM 644 N N . ILE A 1 81 ? 45.143 10.137 81.808 1.00 6.69 81 ILE A N 1
ATOM 645 C CA . ILE A 1 81 ? 45.205 10.846 80.515 1.00 6.60 81 ILE A CA 1
ATOM 646 C C . ILE A 1 81 ? 46.326 11.872 80.544 1.00 6.81 81 ILE A C 1
ATOM 647 O O . ILE A 1 81 ? 47.198 11.908 79.648 1.00 6.79 81 ILE A O 1
ATOM 652 N N . MET A 1 82 ? 46.379 12.689 81.593 1.00 7.12 82 MET A N 1
ATOM 653 C CA . MET A 1 82 ? 47.397 13.709 81.850 1.00 7.48 82 MET A CA 1
ATOM 654 C C . MET A 1 82 ? 48.786 13.069 81.832 1.00 8.41 82 MET A C 1
ATOM 655 O O . MET A 1 82 ? 49.705 13.579 81.154 1.00 8.33 82 MET A O 1
ATOM 660 N N . LYS A 1 83 ? 48.989 11.951 82.523 1.00 9.35 83 LYS A N 1
ATOM 661 C CA . LYS A 1 83 ? 50.286 11.259 82.548 1.00 10.89 83 LYS A CA 1
ATOM 662 C C . LYS A 1 83 ? 50.670 10.805 81.137 1.00 11.42 83 LYS A C 1
ATOM 663 O O . LYS A 1 83 ? 51.818 11.031 80.690 1.00 11.40 83 LYS A O 1
ATOM 669 N N . ASP A 1 84 ? 49.761 10.214 80.366 1.00 11.90 84 ASP A N 1
ATOM 670 C CA . ASP A 1 84 ? 49.993 9.762 78.986 1.00 12.46 84 ASP A CA 1
ATOM 671 C C . ASP A 1 84 ? 50.387 10.933 78.082 1.00 12.41 84 ASP A C 1
ATOM 672 O O . ASP A 1 84 ? 51.251 10.696 77.217 1.00 12.33 84 ASP A O 1
ATOM 677 N N . MET A 1 85 ? 49.850 12.121 78.271 1.00 12.18 85 MET A N 1
ATOM 678 C CA . MET A 1 85 ? 50.098 13.365 77.570 1.00 12.10 85 MET A CA 1
ATOM 679 C C . MET A 1 85 ? 51.388 14.070 77.939 1.00 11.55 85 MET A C 1
ATOM 680 O O . MET A 1 85 ? 51.787 15.078 77.302 1.00 11.55 85 MET A O 1
ATOM 685 N N . ASN A 1 86 ? 52.181 13.617 78.891 1.00 10.92 86 ASN A N 1
ATOM 686 C CA . ASN A 1 86 ? 53.475 14.181 79.307 1.00 10.62 86 ASN A CA 1
ATOM 687 C C . ASN A 1 86 ? 53.355 15.545 80.015 1.00 9.36 86 ASN A C 1
ATOM 688 O O . ASN A 1 86 ? 54.299 16.376 79.977 1.00 9.09 86 ASN A O 1
ATOM 693 N N . LEU A 1 87 ? 52.253 15.847 80.677 1.00 8.02 87 LEU A N 1
ATOM 694 C CA . LEU A 1 87 ? 52.046 17.118 81.381 1.00 7.08 87 LEU A CA 1
ATOM 695 C C . LEU A 1 87 ? 52.877 17.169 82.671 1.00 6.75 87 LEU A C 1
ATOM 696 O O . LEU A 1 87 ? 53.234 16.113 83.229 1.00 6.38 87 LEU A O 1
ATOM 701 N N . ASP A 1 88 ? 53.161 18.381 83.109 1.00 6.56 88 ASP A N 1
ATOM 702 C CA . ASP A 1 88 ? 53.955 18.677 84.287 1.00 6.58 88 ASP A CA 1
ATOM 703 C C . ASP A 1 88 ? 53.136 19.019 85.535 1.00 7.01 88 ASP A C 1
ATOM 704 O O . ASP A 1 88 ? 53.663 18.844 86.654 1.00 7.11 88 ASP A O 1
ATOM 709 N N . ALA A 1 89 ? 51.936 19.519 85.313 1.00 7.14 89 ALA A N 1
ATOM 710 C CA . ALA A 1 89 ? 51.073 19.986 86.396 1.00 7.01 89 ALA A CA 1
ATOM 711 C C . ALA A 1 89 ? 49.598 20.023 86.069 1.00 7.18 89 ALA A C 1
ATOM 712 O O . ALA A 1 89 ? 49.171 19.875 84.915 1.00 7.19 89 ALA A O 1
ATOM 714 N N . TYR A 1 90 ? 48.805 20.213 87.124 1.00 7.04 90 TYR A N 1
ATOM 715 C CA . TYR A 1 90 ? 47.342 20.318 87.045 1.00 6.68 90 TYR A CA 1
ATOM 716 C C . TYR A 1 90 ? 46.871 21.448 87.964 1.00 6.57 90 TYR A C 1
ATOM 717 O O . TYR A 1 90 ? 47.238 21.431 89.160 1.00 7.00 90 TYR A O 1
ATOM 726 N N . ARG A 1 91 ? 46.097 22.364 87.422 1.00 6.20 91 ARG A N 1
ATOM 727 C CA . ARG A 1 91 ? 45.514 23.502 88.160 1.00 5.52 91 ARG A CA 1
ATOM 728 C C . ARG A 1 91 ? 44.027 23.139 88.328 1.00 5.61 91 ARG A C 1
ATOM 729 O O . ARG A 1 91 ? 43.326 22.916 87.336 1.00 5.32 91 ARG A O 1
ATOM 737 N N . PHE A 1 92 ? 43.599 23.031 89.575 1.00 5.52 92 PHE A N 1
ATOM 738 C CA . PHE A 1 92 ? 42.222 22.670 89.960 1.00 5.09 92 PHE A CA 1
ATOM 739 C C . PHE A 1 92 ? 41.821 23.573 91.135 1.00 5.18 92 PHE A C 1
ATOM 740 O O . PHE A 1 92 ? 42.702 24.239 91.707 1.00 4.66 92 PHE A O 1
ATOM 748 N N . SER A 1 93 ? 40.547 23.547 91.485 1.00 5.57 93 SER A N 1
ATOM 749 C CA . SER A 1 93 ? 40.090 24.358 92.635 1.00 5.86 93 SER A CA 1
ATOM 750 C C . SER A 1 93 ? 39.447 23.439 93.678 1.00 6.42 93 SER A C 1
ATOM 751 O O . SER A 1 93 ? 38.975 22.323 93.389 1.00 6.46 93 SER A O 1
ATOM 754 N N . ILE A 1 94 ? 39.421 23.969 94.895 1.00 6.86 94 ILE A N 1
ATOM 755 C CA . ILE A 1 94 ? 38.805 23.356 96.067 1.00 6.88 94 ILE A CA 1
ATOM 756 C C . ILE A 1 94 ? 37.451 24.061 96.245 1.00 6.92 94 ILE A C 1
ATOM 757 O O . ILE A 1 94 ? 37.374 25.298 96.233 1.00 7.03 94 ILE A O 1
ATOM 762 N N . SER A 1 95 ? 36.424 23.270 96.434 1.00 7.09 95 SER A N 1
ATOM 763 C CA . SER A 1 95 ? 35.073 23.775 96.678 1.00 7.59 95 SER A CA 1
ATOM 764 C C . SER A 1 95 ? 34.937 24.156 98.158 1.00 8.30 95 SER A C 1
ATOM 765 O O . SER A 1 95 ? 34.950 23.267 99.037 1.00 8.29 95 SER A O 1
ATOM 768 N N . TRP A 1 96 ? 34.737 25.435 98.444 1.00 8.66 96 TRP A N 1
ATOM 769 C CA . TRP A 1 96 ? 34.545 25.985 99.803 1.00 8.58 96 TRP A CA 1
ATOM 770 C C . TRP A 1 96 ? 33.466 25.207 100.549 1.00 8.68 96 TRP A C 1
ATOM 771 O O . TRP A 1 96 ? 33.774 24.581 101.583 1.00 8.47 96 TRP A O 1
ATOM 782 N N . PRO A 1 97 ? 32.234 25.141 100.031 1.00 8.53 97 PRO A N 1
ATOM 783 C CA . PRO A 1 97 ? 31.135 24.392 100.634 1.00 8.45 97 PRO A CA 1
ATOM 784 C C . PRO A 1 97 ? 31.277 22.884 100.683 1.00 8.59 97 PRO A C 1
ATOM 785 O O . PRO A 1 97 ? 30.419 22.269 101.384 1.00 8.48 97 PRO A O 1
ATOM 789 N N . ARG A 1 98 ? 32.248 22.217 100.078 1.00 8.59 98 ARG A N 1
ATOM 790 C CA . ARG A 1 98 ? 32.494 20.785 100.154 1.00 8.48 98 ARG A CA 1
ATOM 791 C C . ARG A 1 98 ? 33.259 20.473 101.454 1.00 8.36 98 ARG A C 1
ATOM 792 O O . ARG A 1 98 ? 32.982 19.418 102.066 1.00 8.58 98 ARG A O 1
ATOM 800 N N . VAL A 1 99 ? 34.177 21.337 101.846 1.00 8.22 99 VAL A N 1
ATOM 801 C CA . VAL A 1 99 ? 34.951 21.174 103.079 1.00 8.34 99 VAL A CA 1
ATOM 802 C C . VAL A 1 99 ? 34.260 21.829 104.289 1.00 8.67 99 VAL A C 1
ATOM 803 O O . VAL A 1 99 ? 34.390 21.302 105.420 1.00 8.85 99 VAL A O 1
ATOM 807 N N . LEU A 1 100 ? 33.536 22.909 104.123 1.00 8.27 100 LEU A N 1
ATOM 808 C CA . LEU A 1 100 ? 32.822 23.651 105.161 1.00 8.38 100 LEU A CA 1
ATOM 809 C C . LEU A 1 100 ? 31.433 23.911 104.609 1.00 9.11 100 LEU A C 1
ATOM 810 O O . LEU A 1 100 ? 31.144 24.974 104.025 1.00 8.65 100 LEU A O 1
ATOM 815 N N . PRO A 1 101 ? 30.503 22.960 104.820 1.00 9.70 101 PRO A N 1
ATOM 816 C CA . PRO A 1 101 ? 29.135 23.014 104.309 1.00 10.29 101 PRO A CA 1
ATOM 817 C C . PRO A 1 101 ? 28.286 24.218 104.643 1.00 11.34 101 PRO A C 1
ATOM 818 O O . PRO A 1 101 ? 27.342 24.542 103.877 1.00 11.52 101 PRO A O 1
ATOM 822 N N . LYS A 1 102 ? 28.555 24.884 105.757 1.00 12.11 102 LYS A N 1
ATOM 823 C CA . LYS A 1 102 ? 27.864 26.086 106.200 1.00 12.90 102 LYS A CA 1
ATOM 824 C C . LYS A 1 102 ? 28.745 27.314 106.053 1.00 12.83 102 LYS A C 1
ATOM 825 O O . LYS A 1 102 ? 28.427 28.393 106.611 1.00 12.47 102 LYS A O 1
ATOM 831 N N . GLY A 1 103 ? 29.871 27.245 105.355 1.00 12.73 103 GLY A N 1
ATOM 832 C CA . GLY A 1 103 ? 30.812 28.342 105.132 1.00 12.60 103 GLY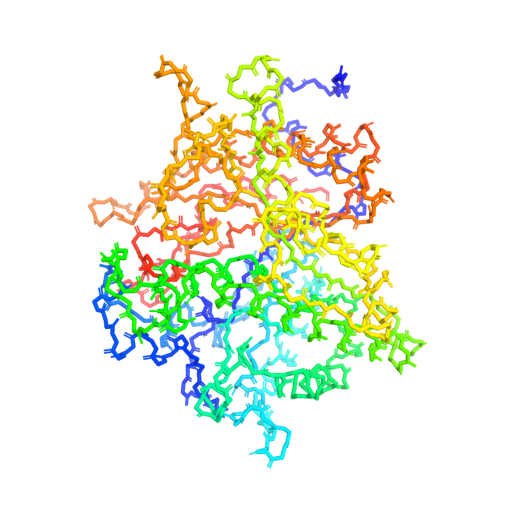 A CA 1
ATOM 833 C C . GLY A 1 103 ? 31.746 28.660 106.291 1.00 13.02 103 GLY A C 1
ATOM 834 O O . GLY A 1 103 ? 32.988 28.620 106.163 1.00 12.84 103 GLY A O 1
ATOM 835 N N . LYS A 1 104 ? 31.185 29.024 107.432 1.00 12.84 104 LYS A N 1
ATOM 836 C CA . LYS A 1 104 ? 31.846 29.353 108.680 1.00 13.00 104 LYS A CA 1
ATOM 837 C C . LYS A 1 104 ? 32.524 28.114 109.243 1.00 13.38 104 LYS A C 1
ATOM 838 O O . LYS A 1 104 ? 32.064 26.973 109.061 1.00 13.69 104 LYS A O 1
ATOM 844 N N . LEU A 1 105 ? 33.581 28.331 110.012 1.00 13.54 105 LEU A N 1
ATOM 845 C CA . LEU A 1 105 ? 34.334 27.273 110.690 1.00 14.17 105 LEU A CA 1
ATOM 846 C C . LEU A 1 105 ? 33.551 26.658 111.840 1.00 14.66 105 LEU A C 1
ATOM 847 O O . LEU A 1 105 ? 33.718 25.470 112.185 1.00 14.77 105 LEU A O 1
ATOM 852 N N . SER A 1 106 ? 32.626 27.402 112.439 1.00 15.33 106 SER A N 1
ATOM 853 C CA . SER A 1 106 ? 31.742 26.978 113.529 1.00 15.97 106 SER A CA 1
ATOM 854 C C . SER A 1 106 ? 30.497 26.243 113.044 1.00 16.24 106 SER A C 1
ATOM 855 O O . SER A 1 106 ? 29.657 25.834 113.862 1.00 16.68 106 SER A O 1
ATOM 858 N N . GLY A 1 107 ? 30.312 25.992 111.759 1.00 16.16 107 GLY A N 1
ATOM 859 C CA . GLY A 1 107 ? 29.241 25.276 111.091 1.00 15.59 107 GLY A CA 1
ATOM 860 C C . GLY A 1 107 ? 29.641 23.805 110.926 1.00 15.25 107 GLY A C 1
ATOM 861 O O . GLY A 1 107 ? 28.789 22.935 110.686 1.00 15.60 107 GLY A O 1
ATOM 862 N N . GLY A 1 108 ? 30.924 23.534 111.057 1.00 14.80 108 GLY A N 1
ATOM 863 C CA . GLY A 1 108 ? 31.512 22.208 110.953 1.00 14.32 108 GLY A CA 1
ATOM 864 C C . GLY A 1 108 ? 32.334 22.000 109.682 1.00 13.84 108 GLY A C 1
ATOM 865 O O . GLY A 1 108 ? 32.133 22.585 108.619 1.00 13.82 108 GLY A O 1
ATOM 866 N N . VAL A 1 109 ? 33.305 21.136 109.838 1.00 13.62 109 VAL A N 1
ATOM 867 C CA . VAL A 1 109 ? 34.267 20.696 108.833 1.00 13.41 109 VAL A CA 1
ATOM 868 C C . VAL A 1 109 ? 33.780 19.333 108.324 1.00 13.50 109 VAL A C 1
ATOM 869 O O . VAL A 1 109 ? 33.545 18.437 109.161 1.00 13.30 109 VAL A O 1
ATOM 873 N N . ASN A 1 110 ? 33.672 19.228 107.020 1.00 13.62 110 ASN A N 1
ATOM 874 C CA . ASN A 1 110 ? 33.264 17.974 106.363 1.00 14.00 110 ASN A CA 1
ATOM 875 C C . ASN A 1 110 ? 34.534 17.142 106.145 1.00 14.17 110 ASN A C 1
ATOM 876 O O . ASN A 1 110 ? 35.367 17.451 105.272 1.00 13.98 110 ASN A O 1
ATOM 881 N N . ARG A 1 111 ? 34.641 16.092 106.922 1.00 14.42 111 ARG A N 1
ATOM 882 C CA . ARG A 1 111 ? 35.785 15.168 106.863 1.00 14.84 111 ARG A CA 1
ATOM 883 C C . ARG A 1 111 ? 35.898 14.388 105.540 0.00 15.96 111 ARG A C 1
ATOM 884 O O . ARG A 1 111 ? 37.016 14.254 105.022 0.00 14.66 111 ARG A O 1
ATOM 892 N N . GLU A 1 112 ? 35.112 13.891 104.967 1.00 13.94 112 GLU A N 1
ATOM 893 C CA . GLU A 1 112 ? 34.829 13.247 103.688 1.00 13.78 112 GLU A CA 1
ATOM 894 C C . GLU A 1 112 ? 35.167 14.188 102.531 1.00 12.97 112 GLU A C 1
ATOM 895 O O . GLU A 1 112 ? 35.666 13.711 101.500 1.00 12.72 112 GLU A O 1
ATOM 901 N N . GLY A 1 113 ? 34.932 15.459 102.777 1.00 12.23 113 GLY A N 1
ATOM 902 C CA . GLY A 1 113 ? 35.260 16.538 101.820 1.00 11.58 113 GLY A CA 1
ATOM 903 C C . GLY A 1 113 ? 36.784 16.629 101.789 1.00 11.10 113 GLY A C 1
ATOM 904 O O . GLY A 1 113 ? 37.388 16.604 100.697 1.00 10.97 113 GLY A O 1
ATOM 905 N N . ILE A 1 114 ? 37.424 16.682 102.961 1.00 10.50 114 ILE A N 1
ATOM 906 C CA . ILE A 1 114 ? 38.874 16.728 103.161 1.00 9.90 114 ILE A CA 1
ATOM 907 C C . ILE A 1 114 ? 39.543 15.507 102.525 1.00 9.81 114 ILE A C 1
ATOM 908 O O . ILE A 1 114 ? 40.593 15.694 101.885 1.00 9.91 114 ILE A O 1
ATOM 913 N N . ASN A 1 115 ? 39.001 14.313 102.679 1.00 9.33 115 ASN A N 1
ATOM 914 C CA . ASN A 1 115 ? 39.456 13.048 102.118 1.00 9.29 115 ASN A CA 1
ATOM 915 C C . ASN A 1 115 ? 39.520 13.055 100.575 1.00 8.91 115 ASN A C 1
ATOM 916 O O . ASN A 1 115 ? 40.504 12.523 100.028 1.00 8.32 115 ASN A O 1
ATOM 921 N N . TYR A 1 116 ? 38.538 13.629 99.883 1.00 8.68 116 TYR A N 1
ATOM 922 C CA . TYR A 1 116 ? 38.515 13.723 98.418 1.00 8.74 116 TYR A CA 1
ATOM 923 C C . TYR A 1 116 ? 39.758 14.478 97.915 1.00 8.40 116 TYR A C 1
ATOM 924 O O . TYR A 1 116 ? 40.485 13.907 97.074 1.00 7.67 116 TYR A O 1
ATOM 933 N N . TYR A 1 117 ? 39.994 15.678 98.460 1.00 7.81 117 TYR A N 1
ATOM 934 C CA . TYR A 1 117 ? 41.171 16.483 98.054 1.00 7.45 117 TYR A CA 1
ATOM 935 C C . TYR A 1 117 ? 42.463 15.768 98.418 1.00 7.35 117 TYR A C 1
ATOM 936 O O . TYR A 1 117 ? 43.410 15.814 97.585 1.00 6.92 117 TYR A O 1
ATOM 945 N N . ASN A 1 118 ? 42.552 15.046 99.532 1.00 7.06 118 ASN A N 1
ATOM 946 C CA . ASN A 1 118 ? 43.758 14.273 99.849 1.00 7.63 118 ASN A CA 1
ATOM 947 C C . ASN A 1 118 ? 43.976 13.219 98.746 1.00 7.69 118 ASN A C 1
ATOM 948 O O . ASN A 1 118 ? 45.129 13.105 98.280 1.00 8.18 118 ASN A O 1
ATOM 953 N N . ASN A 1 119 ? 42.974 12.476 98.321 1.00 7.46 119 ASN A N 1
ATOM 954 C CA . ASN A 1 119 ? 43.050 11.468 97.266 1.00 7.50 119 ASN A CA 1
ATOM 955 C C . ASN A 1 119 ? 43.488 12.076 95.926 1.00 7.15 119 ASN A C 1
ATOM 956 O O . ASN A 1 119 ? 44.366 11.476 95.287 1.00 7.20 119 ASN A O 1
ATOM 961 N N . LEU A 1 120 ? 42.919 13.191 95.529 1.00 7.08 120 LEU A N 1
ATOM 962 C CA . LEU A 1 120 ? 43.235 13.917 94.294 1.00 6.90 120 LEU A CA 1
ATOM 963 C C . LEU A 1 120 ? 44.676 14.418 94.244 1.00 7.33 120 LEU A C 1
ATOM 964 O O . LEU A 1 120 ? 45.431 14.175 93.267 1.00 6.97 120 LEU A O 1
ATOM 969 N N . ILE A 1 121 ? 45.131 15.089 95.305 1.00 7.70 121 ILE A N 1
ATOM 970 C CA . ILE A 1 121 ? 46.484 15.620 95.496 1.00 8.01 121 ILE A CA 1
ATOM 971 C C . ILE A 1 121 ? 47.527 14.501 95.426 1.00 8.26 121 ILE A C 1
ATOM 972 O O . ILE A 1 121 ? 48.538 14.627 94.710 1.00 8.14 121 ILE A O 1
ATOM 977 N N . ASN A 1 122 ? 47.301 13.397 96.129 1.00 8.27 122 ASN A N 1
ATOM 978 C CA . ASN A 1 122 ? 48.202 12.231 96.136 1.00 8.64 122 ASN A CA 1
ATOM 979 C C . ASN A 1 122 ? 48.230 11.570 94.746 1.00 9.00 122 ASN A C 1
ATOM 980 O O . ASN A 1 122 ? 49.289 11.052 94.329 1.00 9.15 122 ASN A O 1
ATOM 985 N N . GLU A 1 123 ? 47.115 11.533 94.031 1.00 9.00 123 GLU A N 1
ATOM 986 C CA . GLU A 1 123 ? 47.068 10.970 92.671 1.00 9.21 123 GLU A CA 1
ATOM 987 C C . GLU A 1 123 ? 47.901 11.835 91.726 1.00 8.73 123 GLU A C 1
ATOM 988 O O . GLU A 1 123 ? 48.767 11.319 90.972 1.00 8.64 123 GLU A O 1
ATOM 994 N N . VAL A 1 124 ? 47.735 13.156 91.756 1.00 8.34 124 VAL A N 1
ATOM 995 C CA . VAL A 1 124 ? 48.496 14.105 90.915 1.00 7.95 124 VAL A CA 1
ATOM 996 C C . VAL A 1 124 ? 49.991 13.863 91.131 1.00 8.23 124 VAL A C 1
ATOM 997 O O . VAL A 1 124 ? 50.703 13.627 90.130 1.00 8.20 124 VAL A O 1
ATOM 1001 N N . LEU A 1 125 ? 50.483 13.906 92.368 1.00 8.26 125 LEU A N 1
ATOM 1002 C CA . LEU A 1 125 ? 51.891 13.703 92.723 1.00 8.17 125 LEU A CA 1
ATOM 1003 C C . LEU A 1 125 ? 52.427 12.320 92.421 1.00 8.35 125 LEU A C 1
ATOM 1004 O O . LEU A 1 125 ? 53.597 12.171 91.999 1.00 8.41 125 LEU A O 1
ATOM 1009 N N . ALA A 1 126 ? 51.650 11.263 92.541 1.00 8.59 126 ALA A N 1
ATOM 1010 C CA . ALA A 1 126 ? 52.002 9.877 92.243 1.00 9.24 126 ALA A CA 1
ATOM 1011 C C . ALA A 1 126 ? 52.212 9.597 90.746 1.00 9.70 126 ALA A C 1
ATOM 1012 O O . ALA A 1 126 ? 52.890 8.635 90.358 1.00 9.13 126 ALA A O 1
ATOM 1014 N N . ASN A 1 127 ? 51.653 10.427 89.886 1.00 10.17 127 ASN A N 1
ATOM 1015 C CA . ASN A 1 127 ? 51.704 10.432 88.440 1.00 10.86 127 ASN A CA 1
ATOM 1016 C C . ASN A 1 127 ? 52.674 11.480 87.901 1.00 11.09 127 ASN A C 1
ATOM 1017 O O . ASN A 1 127 ? 52.535 11.962 86.763 1.00 11.15 127 ASN A O 1
ATOM 1022 N N . GLY A 1 128 ? 53.672 11.861 88.678 1.00 11.28 128 GLY A N 1
ATOM 1023 C CA . GLY A 1 128 ? 54.714 12.811 88.363 1.00 10.88 128 GLY A CA 1
ATOM 1024 C C . GLY A 1 128 ? 54.331 14.214 87.968 1.00 10.89 128 GLY A C 1
ATOM 1025 O O . GLY A 1 128 ? 54.981 14.827 87.087 1.00 10.97 128 GLY A O 1
ATOM 1026 N N . MET A 1 129 ? 53.320 14.788 88.592 1.00 10.46 129 MET A N 1
ATOM 1027 C CA . MET A 1 129 ? 52.799 16.135 88.376 1.00 10.39 129 MET A CA 1
ATOM 1028 C C . MET A 1 129 ? 52.663 16.871 89.724 1.00 10.27 129 MET A C 1
ATOM 1029 O O . MET A 1 129 ? 52.521 16.261 90.794 1.00 10.00 129 MET A O 1
ATOM 1034 N N . GLN A 1 130 ? 52.663 18.186 89.652 1.00 10.14 130 GLN A N 1
ATOM 1035 C CA . GLN A 1 130 ? 52.503 19.112 90.766 1.00 10.00 130 GLN A CA 1
ATOM 1036 C C . GLN A 1 130 ? 51.152 19.831 90.715 1.00 9.75 130 GLN A C 1
ATOM 1037 O O . GLN A 1 130 ? 50.785 20.349 89.652 1.00 9.38 130 GLN A O 1
ATOM 1043 N N . PRO A 1 131 ? 50.437 19.868 91.845 1.00 9.40 131 PRO A N 1
ATOM 1044 C CA . PRO A 1 131 ? 49.139 20.551 91.973 1.00 8.69 131 PRO A CA 1
ATOM 1045 C C . PRO A 1 131 ? 49.272 22.049 92.189 1.00 8.12 131 PRO A C 1
ATOM 1046 O O . PRO A 1 131 ? 50.118 22.528 92.963 1.00 8.30 131 PRO A O 1
ATOM 1050 N N . TYR A 1 132 ? 48.518 22.861 91.471 1.00 7.17 132 TYR A N 1
ATOM 1051 C CA . TYR A 1 132 ? 48.436 24.330 91.491 1.00 6.59 132 TYR A CA 1
ATOM 1052 C C . TYR A 1 132 ? 46.996 24.554 91.946 1.00 6.66 132 TYR A C 1
ATOM 1053 O O . TYR A 1 132 ? 46.093 24.323 91.131 1.00 6.56 132 TYR A O 1
ATOM 1062 N N . VAL A 1 133 ? 46.796 24.900 93.211 1.00 6.89 133 VAL A N 1
ATOM 1063 C CA . VAL A 1 133 ? 45.459 25.012 93.820 1.00 6.77 133 VAL A CA 1
ATOM 1064 C C . VAL A 1 133 ? 44.875 26.386 94.117 1.00 6.71 133 VAL A C 1
ATOM 1065 O O . VAL A 1 133 ? 45.385 27.240 94.860 1.00 6.65 133 VAL A O 1
ATOM 1069 N N . THR A 1 134 ? 43.698 26.567 93.539 1.00 6.58 134 THR A N 1
ATOM 1070 C CA . THR A 1 134 ? 42.832 27.742 93.609 1.00 5.89 134 THR A CA 1
ATOM 1071 C C . THR A 1 134 ? 41.842 27.558 94.778 1.00 5.89 134 THR A C 1
ATOM 1072 O O . THR A 1 134 ? 41.117 26.537 94.791 1.00 5.57 134 THR A O 1
ATOM 1076 N N . LEU A 1 135 ? 41.859 28.524 95.690 1.00 5.82 135 LEU A N 1
ATOM 1077 C CA . LEU A 1 135 ? 40.966 28.476 96.866 1.00 6.48 135 LEU A CA 1
ATOM 1078 C C . LEU A 1 135 ? 39.538 28.878 96.498 1.00 6.43 135 LEU A C 1
ATOM 1079 O O . LEU A 1 135 ? 38.623 28.147 96.918 1.00 7.18 135 LEU A O 1
ATOM 1084 N N . PHE A 1 136 ? 39.359 29.956 95.763 1.00 6.21 136 PHE A N 1
ATOM 1085 C CA . PHE A 1 136 ? 38.012 30.419 95.401 1.00 6.01 136 PHE A CA 1
ATOM 1086 C C . PHE A 1 136 ? 37.857 30.562 93.879 1.00 6.48 136 PHE A C 1
ATOM 1087 O O . PHE A 1 136 ? 38.4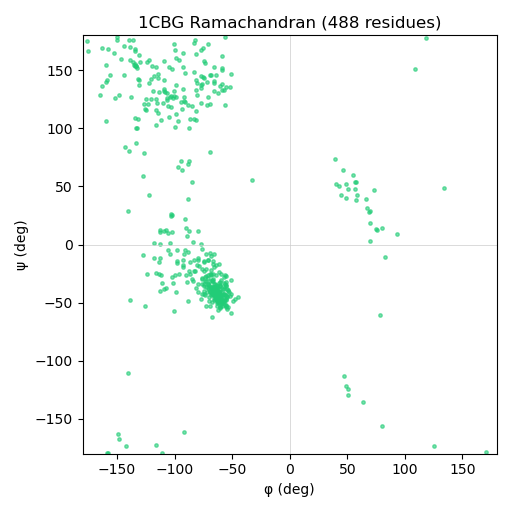96 31.431 93.275 1.00 6.45 136 PHE A O 1
ATOM 1095 N N . HIS A 1 137 ? 36.972 29.728 93.363 1.00 6.95 137 HIS A N 1
ATOM 1096 C CA . HIS A 1 137 ? 36.647 29.702 91.931 1.00 7.52 137 HIS A CA 1
ATOM 1097 C C . HIS A 1 137 ? 35.147 29.818 91.722 1.00 7.38 137 HIS A C 1
ATOM 1098 O O . HIS A 1 137 ? 34.420 29.075 91.059 1.00 7.35 137 HIS A O 1
ATOM 1105 N N . TRP A 1 138 ? 34.600 30.923 92.226 1.00 7.31 138 TRP A N 1
ATOM 1106 C CA . TRP A 1 138 ? 33.263 31.511 92.188 1.00 7.49 138 TRP A CA 1
ATOM 1107 C C . TRP A 1 138 ? 32.093 30.860 92.929 1.00 6.94 138 TRP A C 1
ATOM 1108 O O . TRP A 1 138 ? 30.930 31.324 92.915 1.00 6.82 138 TRP A O 1
ATOM 1119 N N . ASP A 1 139 ? 32.309 29.803 93.642 1.00 6.63 139 ASP A N 1
ATOM 1120 C CA . ASP A 1 139 ? 31.385 28.973 94.399 1.00 6.70 139 ASP A CA 1
ATOM 1121 C C . ASP A 1 139 ? 31.255 29.323 95.890 1.00 6.55 139 ASP A C 1
ATOM 1122 O O . ASP A 1 139 ? 31.716 28.590 96.783 1.00 6.09 139 ASP A O 1
ATOM 1127 N N . VAL A 1 140 ? 30.596 30.452 96.125 1.00 6.36 140 VAL A N 1
ATOM 1128 C CA . VAL A 1 140 ? 30.318 30.972 97.462 1.00 6.29 140 VAL A CA 1
ATOM 1129 C C . VAL A 1 140 ? 29.263 30.064 98.109 1.00 6.16 140 VAL A C 1
ATOM 1130 O O . VAL A 1 140 ? 28.214 29.803 97.533 1.00 5.76 140 VAL A O 1
ATOM 1134 N N . PRO A 1 141 ? 29.595 29.584 99.309 1.00 6.67 141 PRO A N 1
ATOM 1135 C CA . PRO A 1 141 ? 28.672 28.744 100.095 1.00 6.64 141 PRO A CA 1
ATOM 1136 C C . PRO A 1 141 ? 27.351 29.485 100.184 1.00 6.86 141 PRO A C 1
ATOM 1137 O O . PRO A 1 141 ? 27.363 30.697 100.487 1.00 6.96 141 PRO A O 1
ATOM 1141 N N . GLN A 1 142 ? 26.211 28.846 99.985 1.00 7.32 142 GLN A N 1
ATOM 1142 C CA . GLN A 1 142 ? 24.871 29.462 100.043 1.00 7.70 142 GLN A CA 1
ATOM 1143 C C . GLN A 1 142 ? 24.538 30.045 101.411 1.00 8.16 142 GLN A C 1
ATOM 1144 O O . GLN A 1 142 ? 23.855 31.092 101.522 1.00 8.32 142 GLN A O 1
ATOM 1150 N N . ALA A 1 143 ? 25.028 29.425 102.483 1.00 8.31 143 ALA A N 1
ATOM 1151 C CA . ALA A 1 143 ? 24.863 29.857 103.874 1.00 8.56 143 ALA A CA 1
ATOM 1152 C C . ALA A 1 143 ? 25.339 31.285 104.088 1.00 8.76 143 ALA A C 1
ATOM 1153 O O . ALA A 1 143 ? 24.588 32.093 104.679 1.00 9.03 143 ALA A O 1
ATOM 1155 N N . LEU A 1 144 ? 26.503 31.659 103.594 1.00 8.83 144 LEU A N 1
ATOM 1156 C CA . LEU A 1 144 ? 27.071 33.007 103.686 1.00 9.18 144 LEU A CA 1
ATOM 1157 C C . LEU A 1 144 ? 26.391 34.025 102.778 1.00 9.60 144 LEU A C 1
ATOM 1158 O O . LEU A 1 144 ? 26.366 35.229 103.114 1.00 9.31 144 LEU A O 1
ATOM 1163 N N . GLU A 1 145 ? 25.817 33.560 101.660 1.00 9.86 145 GLU A N 1
ATOM 1164 C CA . GLU A 1 145 ? 25.055 34.408 100.736 1.00 9.82 145 GLU A CA 1
ATOM 1165 C C . GLU A 1 145 ? 23.746 34.798 101.439 1.00 10.28 145 GLU A C 1
ATOM 1166 O O . GLU A 1 145 ? 23.301 35.962 101.475 1.00 10.26 145 GLU A O 1
ATOM 1172 N N . ASP A 1 146 ? 23.103 33.825 102.070 1.00 10.85 146 ASP A N 1
ATOM 1173 C CA . ASP A 1 146 ? 21.873 33.963 102.836 1.00 11.63 146 ASP A CA 1
ATOM 1174 C C . ASP A 1 146 ? 22.086 34.866 104.056 1.00 12.12 146 ASP A C 1
ATOM 1175 O O . ASP A 1 146 ? 21.229 35.722 104.334 1.00 11.84 146 ASP A O 1
ATOM 1180 N N . GLU A 1 147 ? 23.186 34.650 104.757 1.00 12.74 147 GLU A N 1
ATOM 1181 C CA . GLU A 1 147 ? 23.520 35.415 105.962 1.00 13.60 147 GLU A CA 1
ATOM 1182 C C . GLU A 1 147 ? 23.894 36.873 105.738 1.00 13.13 147 GLU A C 1
ATOM 1183 O O . GLU A 1 147 ? 23.297 37.746 106.407 1.00 13.19 147 GLU A O 1
ATOM 1189 N N . TYR A 1 148 ? 24.848 37.149 104.862 1.00 12.40 148 TYR A N 1
ATOM 1190 C CA . TYR A 1 148 ? 25.244 38.563 104.670 1.00 11.77 148 TYR A CA 1
ATOM 1191 C C . TYR A 1 148 ? 25.534 38.976 103.254 1.00 11.67 148 TYR A C 1
ATOM 1192 O O . TYR A 1 148 ? 26.349 39.894 103.031 1.00 11.60 148 TYR A O 1
ATOM 1201 N N . ARG A 1 149 ? 24.926 38.354 102.260 1.00 11.94 149 ARG A N 1
ATOM 1202 C CA . ARG A 1 149 ? 25.125 38.678 100.844 1.00 12.38 149 ARG A CA 1
ATOM 1203 C C . ARG A 1 149 ? 26.507 38.377 100.260 1.00 11.83 149 ARG A C 1
ATOM 1204 O O . ARG A 1 149 ? 27.016 39.043 99.332 1.00 11.62 149 ARG A O 1
ATOM 1212 N N . GLY A 1 150 ? 27.166 37.348 100.758 1.00 11.25 150 GLY A N 1
ATOM 1213 C CA . GLY A 1 150 ? 28.456 36.840 100.346 1.00 10.73 150 GLY A CA 1
ATOM 1214 C C . GLY A 1 150 ? 29.522 37.872 100.169 1.00 10.28 150 GLY A C 1
ATOM 1215 O O . GLY A 1 150 ? 29.863 38.588 101.129 1.00 10.62 150 GLY A O 1
ATOM 1216 N N . PHE A 1 151 ? 30.016 38.117 98.966 1.00 10.16 151 PHE A N 1
ATOM 1217 C CA . PHE A 1 151 ? 31.088 39.096 98.678 1.00 9.85 151 PHE A CA 1
ATOM 1218 C C . PHE A 1 151 ? 30.659 40.540 98.603 1.00 9.84 151 PHE A C 1
ATOM 1219 O O . PHE A 1 151 ? 31.483 41.411 98.235 1.00 10.05 151 PHE A O 1
ATOM 1227 N N . LEU A 1 152 ? 29.454 40.883 99.012 1.00 10.02 152 LEU A N 1
ATOM 1228 C CA . LEU A 1 152 ? 28.896 42.212 99.148 1.00 10.08 152 LEU A CA 1
ATOM 1229 C C . LEU A 1 152 ? 28.878 42.562 100.657 1.00 10.46 152 LEU A C 1
ATOM 1230 O O . LEU A 1 152 ? 28.381 43.645 101.023 1.00 10.87 152 LEU A O 1
ATOM 1235 N N . GLY A 1 153 ? 29.359 41.681 101.510 1.00 10.36 153 GLY A N 1
ATOM 1236 C CA . GLY A 1 153 ? 29.386 41.906 102.962 1.00 10.47 153 GLY A CA 1
ATOM 1237 C C . GLY A 1 153 ? 30.810 41.798 103.448 1.00 10.36 153 GLY A C 1
ATOM 1238 O O . GLY A 1 153 ? 31.553 40.863 103.081 1.00 10.85 153 GLY A O 1
ATOM 1239 N N . ARG A 1 154 ? 31.237 42.658 104.358 1.00 10.32 154 ARG A N 1
ATOM 1240 C CA . ARG A 1 154 ? 32.590 42.706 104.947 1.00 9.96 154 ARG A CA 1
ATOM 1241 C C . ARG A 1 154 ? 32.939 41.501 105.781 1.00 9.71 154 ARG A C 1
ATOM 1242 O O . ARG A 1 154 ? 34.113 41.112 105.968 1.00 9.51 154 ARG A O 1
ATOM 1250 N N . ASN A 1 155 ? 31.999 40.727 106.253 1.00 9.84 155 ASN A N 1
ATOM 1251 C CA . ASN A 1 155 ? 31.987 39.490 107.010 1.00 10.31 155 ASN A CA 1
ATOM 1252 C C . ASN A 1 155 ? 32.700 38.344 106.292 1.00 9.89 155 ASN A C 1
ATOM 1253 O O . ASN A 1 155 ? 33.202 37.395 106.927 1.00 9.85 155 ASN A O 1
ATOM 1258 N N . ILE A 1 156 ? 32.777 38.385 104.971 1.00 9.46 156 ILE A N 1
ATOM 1259 C CA . ILE A 1 156 ? 33.428 37.441 104.070 1.00 8.83 156 ILE A CA 1
ATOM 1260 C C . ILE A 1 156 ? 34.931 37.291 104.292 1.00 8.59 156 ILE A C 1
ATOM 1261 O O . ILE A 1 156 ? 35.432 36.165 104.095 1.00 8.24 156 ILE A O 1
ATOM 1266 N N . VAL A 1 157 ? 35.618 38.367 104.659 1.00 8.54 157 VAL A N 1
ATOM 1267 C CA . VAL A 1 157 ? 37.048 38.404 104.904 1.00 8.65 157 VAL A CA 1
ATOM 1268 C C . VAL A 1 157 ? 37.446 37.456 106.034 1.00 9.31 157 VAL A C 1
ATOM 1269 O O . VAL A 1 157 ? 38.330 36.612 105.795 1.00 9.53 157 VAL A O 1
ATOM 1273 N N . ASP A 1 158 ? 36.805 37.559 107.193 1.00 9.67 158 ASP A N 1
ATOM 1274 C CA . ASP A 1 158 ? 37.136 36.677 108.333 1.00 10.14 158 ASP A CA 1
ATOM 1275 C C . ASP A 1 158 ? 36.831 35.207 108.059 1.00 9.65 158 ASP A C 1
ATOM 1276 O O . ASP A 1 158 ? 37.619 34.295 108.427 1.00 9.52 158 ASP A O 1
ATOM 1281 N N . ASP A 1 159 ? 35.701 34.967 107.399 1.00 9.02 159 ASP A N 1
ATOM 1282 C CA . ASP A 1 159 ? 35.314 33.587 107.049 1.00 8.50 159 ASP A CA 1
ATOM 1283 C C . ASP A 1 159 ? 36.273 33.028 105.992 1.00 8.43 159 ASP A C 1
ATOM 1284 O O . ASP A 1 159 ? 36.599 31.823 106.098 1.00 7.65 159 ASP A O 1
ATOM 1289 N N . PHE A 1 160 ? 36.720 33.854 105.039 1.00 8.43 160 PHE A N 1
ATOM 1290 C CA . PHE A 1 160 ? 37.656 33.406 103.979 1.00 8.48 160 PHE A CA 1
ATOM 1291 C C . PHE A 1 160 ? 39.030 33.120 104.585 1.00 8.68 160 PHE A C 1
ATOM 1292 O O . PHE A 1 160 ? 39.666 32.135 104.167 1.00 8.43 160 PHE A O 1
ATOM 1300 N N . ARG A 1 161 ? 39.483 33.893 105.565 1.00 8.98 161 ARG A N 1
ATOM 1301 C CA . ARG A 1 161 ? 40.758 33.632 106.269 1.00 9.77 161 ARG A CA 1
ATOM 1302 C C . ARG A 1 161 ? 40.685 32.272 106.971 1.00 9.31 161 ARG A C 1
ATOM 1303 O O . ARG A 1 161 ? 41.665 31.496 106.914 1.00 9.36 161 ARG A O 1
ATOM 1311 N N . ASP A 1 162 ? 39.585 31.908 107.613 1.00 9.10 162 ASP A N 1
ATOM 1312 C CA . ASP A 1 162 ? 39.386 30.616 108.285 1.00 8.78 162 ASP A CA 1
ATOM 1313 C C . ASP A 1 162 ? 39.429 29.430 107.304 1.00 8.48 162 ASP A C 1
ATOM 1314 O O . ASP A 1 162 ? 40.034 28.376 107.596 1.00 8.03 162 ASP A O 1
ATOM 1319 N N . TYR A 1 163 ? 38.793 29.576 106.146 1.00 7.89 163 TYR A N 1
ATOM 1320 C CA . TYR A 1 163 ? 38.765 28.560 105.079 1.00 7.41 163 TYR A CA 1
ATOM 1321 C C . TYR A 1 163 ? 40.172 28.292 104.558 1.00 6.96 163 TYR A C 1
ATOM 1322 O O . TYR A 1 163 ? 40.618 27.125 104.445 1.00 7.31 163 TYR A O 1
ATOM 1331 N N . ALA A 1 164 ? 40.915 29.344 104.239 1.00 6.66 164 ALA A N 1
ATOM 1332 C CA . ALA A 1 164 ? 42.296 29.288 103.753 1.00 6.33 164 ALA A CA 1
ATOM 1333 C C . ALA A 1 164 ? 43.181 28.548 104.751 1.00 6.64 164 ALA A C 1
ATOM 1334 O O . ALA A 1 164 ? 43.928 27.629 104.372 1.00 6.30 164 ALA A O 1
ATOM 1336 N N . GLU A 1 165 ? 43.106 28.878 106.046 1.00 6.79 165 GLU A N 1
ATOM 1337 C CA . GLU A 1 165 ? 43.838 28.220 107.137 1.00 6.90 165 GLU A CA 1
ATOM 1338 C C . GLU A 1 165 ? 43.552 26.729 107.204 1.00 6.53 165 GLU A C 1
ATOM 1339 O O . GLU A 1 165 ? 44.497 25.924 107.365 1.00 6.81 165 GLU A O 1
ATOM 1345 N N . LEU A 1 166 ? 42.307 26.293 107.045 1.00 6.52 166 LEU A N 1
ATOM 1346 C CA . LEU A 1 166 ? 41.930 24.884 107.007 1.00 6.70 166 LEU A CA 1
ATOM 1347 C C . LEU A 1 166 ? 42.668 24.177 105.866 1.00 7.14 166 LEU A C 1
ATOM 1348 O O . LEU A 1 166 ? 43.262 23.095 106.106 1.00 6.93 166 LEU A O 1
ATOM 1353 N N . CYS A 1 167 ? 42.652 24.757 104.656 1.00 7.12 167 CYS A N 1
ATOM 1354 C CA . CYS A 1 167 ? 43.362 24.189 103.497 1.00 7.25 167 CYS A CA 1
ATOM 1355 C C . CYS A 1 167 ? 44.868 24.150 103.717 1.00 7.54 167 CYS A C 1
ATOM 1356 O O . CYS A 1 167 ? 45.530 23.149 103.385 1.00 7.40 167 CYS A O 1
ATOM 1359 N N . PHE A 1 168 ? 45.453 25.198 104.288 1.00 8.33 168 PHE A N 1
ATOM 1360 C CA . PHE A 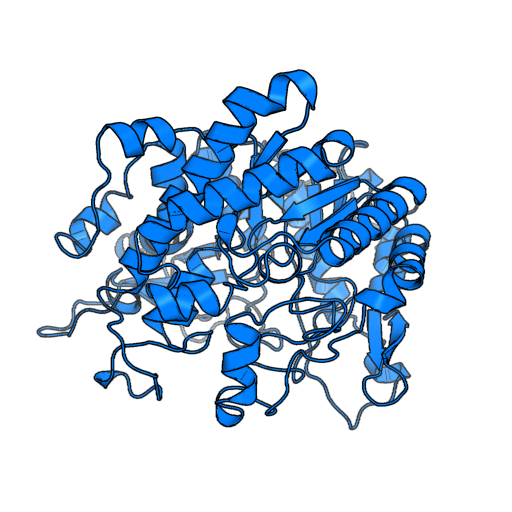1 168 ? 46.898 25.261 104.582 1.00 9.52 168 PHE A CA 1
ATOM 1361 C C . PHE A 1 168 ? 47.338 24.205 105.595 1.00 10.01 168 PHE A C 1
ATOM 1362 O O . PHE A 1 168 ? 48.432 23.632 105.393 1.00 9.92 168 PHE A O 1
ATOM 1370 N N . LYS A 1 169 ? 46.522 23.964 106.616 1.00 10.81 169 LYS A N 1
ATOM 1371 C CA . LYS A 1 169 ? 46.844 22.950 107.634 1.00 11.39 169 LYS A CA 1
ATOM 1372 C C . LYS A 1 169 ? 46.654 21.524 107.133 1.00 11.22 169 LYS A C 1
ATOM 1373 O O . LYS A 1 169 ? 47.455 20.631 107.461 1.00 11.35 169 LYS A O 1
ATOM 1379 N N . GLU A 1 170 ? 45.599 21.299 106.370 1.00 10.92 170 GLU A N 1
ATOM 1380 C CA . GLU A 1 170 ? 45.334 19.951 105.866 1.00 10.67 170 GLU A CA 1
ATOM 1381 C C . GLU A 1 170 ? 46.120 19.476 104.666 1.00 10.29 170 GLU A C 1
ATOM 1382 O O . GLU A 1 170 ? 46.487 18.289 104.575 1.00 10.34 170 GLU A O 1
ATOM 1388 N N . PHE A 1 171 ? 46.321 20.364 103.696 1.00 9.81 171 PHE A N 1
ATOM 1389 C CA . PHE A 1 171 ? 46.956 20.076 102.398 1.00 9.03 171 PHE A CA 1
ATOM 1390 C C . PHE A 1 171 ? 48.307 20.701 102.109 1.00 8.66 171 PHE A C 1
ATOM 1391 O O . PHE A 1 171 ? 49.017 20.286 101.151 1.00 8.73 171 PHE A O 1
ATOM 1399 N N . GLY A 1 172 ? 48.758 21.639 102.911 1.00 8.02 172 GLY A N 1
ATOM 1400 C CA . GLY A 1 172 ? 49.975 22.402 102.872 1.00 7.49 172 GLY A CA 1
ATOM 1401 C C . GLY A 1 172 ? 51.292 21.666 102.851 1.00 7.62 172 GLY A C 1
ATOM 1402 O O . GLY A 1 172 ? 52.350 22.181 102.414 1.00 7.35 172 GLY A O 1
ATOM 1403 N N . ASP A 1 173 ? 51.352 20.465 103.368 1.00 7.61 173 ASP A N 1
ATOM 1404 C CA . ASP A 1 173 ? 52.471 19.540 103.438 1.00 7.54 173 ASP A CA 1
ATOM 1405 C C . ASP A 1 173 ? 52.773 18.977 102.036 1.00 7.71 173 ASP A C 1
ATOM 1406 O O . ASP A 1 173 ? 53.943 18.620 101.791 1.00 7.29 173 ASP A O 1
ATOM 1411 N N . ARG A 1 174 ? 51.763 18.877 101.173 1.00 7.45 174 ARG A N 1
ATOM 1412 C CA . ARG A 1 174 ? 51.951 18.372 99.797 1.00 7.24 174 ARG A CA 1
ATOM 1413 C C . ARG A 1 174 ? 51.849 19.484 98.754 1.00 6.88 174 ARG A C 1
ATOM 1414 O O . ARG A 1 174 ? 52.641 19.442 97.787 1.00 7.22 174 ARG A O 1
ATOM 1422 N N . VAL A 1 175 ? 50.987 20.459 98.900 1.00 6.20 175 VAL A N 1
ATOM 1423 C CA . VAL A 1 175 ? 50.778 21.586 97.993 1.00 5.52 175 VAL A CA 1
ATOM 1424 C C . VAL A 1 175 ? 51.748 22.748 98.260 1.00 5.50 175 VAL A C 1
ATOM 1425 O O . VAL A 1 175 ? 51.733 23.323 99.369 1.00 4.69 175 VAL A O 1
ATOM 1429 N N . LYS A 1 176 ? 52.546 23.064 97.226 1.00 4.79 176 LYS A N 1
ATOM 1430 C CA . LYS A 1 176 ? 53.532 24.135 97.341 1.00 5.07 176 LYS A CA 1
ATOM 1431 C C . LYS A 1 176 ? 53.236 25.349 96.483 1.00 4.80 176 LYS A C 1
ATOM 1432 O O . LYS A 1 176 ? 54.012 26.327 96.435 1.00 4.64 176 LYS A O 1
ATOM 1438 N N . HIS A 1 177 ? 52.145 25.347 95.739 1.00 5.01 177 HIS A N 1
ATOM 1439 C CA . HIS A 1 177 ? 51.704 26.448 94.851 1.00 4.77 177 HIS A CA 1
ATOM 1440 C C . HIS A 1 177 ? 50.232 26.735 95.118 1.00 4.57 177 HIS A C 1
ATOM 1441 O O . HIS A 1 177 ? 49.391 25.919 94.726 1.00 4.89 177 HIS A O 1
ATOM 1448 N N . TRP A 1 178 ? 49.898 27.839 95.754 1.00 4.66 178 TRP A N 1
ATOM 1449 C CA . TRP A 1 178 ? 48.526 28.231 96.085 1.00 4.65 178 TRP A CA 1
ATOM 1450 C C . TRP A 1 178 ? 48.117 29.498 95.329 1.00 4.60 178 TRP A C 1
ATOM 1451 O O . TRP A 1 178 ? 48.913 30.431 95.093 1.00 4.42 178 TRP A O 1
ATOM 1462 N N . ILE A 1 179 ? 46.862 29.529 94.934 1.00 4.50 179 ILE A N 1
ATOM 1463 C CA . ILE A 1 179 ? 46.232 30.649 94.220 1.00 4.44 179 ILE A CA 1
ATOM 1464 C C . ILE A 1 179 ? 44.984 31.010 95.046 1.00 4.49 179 ILE A C 1
ATOM 1465 O O . ILE A 1 179 ? 44.069 30.183 95.166 1.00 4.13 179 ILE A O 1
ATOM 1470 N N . THR A 1 180 ? 44.966 32.214 95.586 1.00 5.02 180 THR A N 1
ATOM 1471 C CA . THR A 1 180 ? 43.833 32.665 96.394 1.00 5.36 180 THR A CA 1
ATOM 1472 C C . THR A 1 180 ? 42.551 32.847 95.612 1.00 5.59 180 THR A C 1
ATOM 1473 O O . THR A 1 180 ? 41.570 32.152 95.957 1.00 5.59 180 THR A O 1
ATOM 1477 N N . LEU A 1 181 ? 42.507 33.749 94.642 1.00 5.95 181 LEU A N 1
ATOM 1478 C CA . LEU A 1 181 ? 41.274 34.003 93.872 1.00 6.43 181 LEU A CA 1
ATOM 1479 C C . LEU A 1 181 ? 41.428 33.736 92.365 1.00 6.47 181 LEU A C 1
ATOM 1480 O O . LEU A 1 181 ? 42.520 33.845 91.797 1.00 6.93 181 LEU A O 1
ATOM 1485 N N . ASN A 1 182 ? 40.303 33.411 91.750 1.00 6.42 182 ASN A N 1
ATOM 1486 C CA . ASN A 1 182 ? 40.199 33.196 90.306 1.00 6.00 182 ASN A CA 1
ATOM 1487 C C . ASN A 1 182 ? 39.255 34.297 89.764 1.00 5.88 182 ASN A C 1
ATOM 1488 O O . ASN A 1 182 ? 38.052 34.342 90.030 1.00 6.15 182 ASN A O 1
ATOM 1493 N N . GLU A 1 183 ? 39.865 35.113 88.947 1.00 5.88 183 GLU A N 1
ATOM 1494 C CA . GLU A 1 183 ? 39.215 36.192 88.220 1.00 5.98 183 GLU A CA 1
ATOM 1495 C C . GLU A 1 183 ? 38.158 37.004 88.915 1.00 5.83 183 GLU A C 1
ATOM 1496 O O . GLU A 1 183 ? 36.962 37.027 88.569 1.00 5.74 183 GLU A O 1
ATOM 1502 N N . PRO A 1 184 ? 38.579 37.875 89.850 1.00 6.10 184 PRO A N 1
ATOM 1503 C CA . PRO A 1 184 ? 37.676 38.811 90.558 1.00 6.04 184 PRO A CA 1
ATOM 1504 C C . PRO A 1 184 ? 36.983 39.798 89.635 1.00 5.92 184 PRO A C 1
ATOM 1505 O O . PRO A 1 184 ? 35.920 40.311 90.044 1.00 5.60 184 PRO A O 1
ATOM 1509 N N . TRP A 1 185 ? 37.480 40.128 88.445 1.00 6.17 185 TRP A N 1
ATOM 1510 C CA . TRP A 1 185 ? 36.903 40.994 87.412 1.00 6.00 185 TRP A CA 1
ATOM 1511 C C . TRP A 1 185 ? 35.619 40.339 86.885 1.00 5.42 185 TRP A C 1
ATOM 1512 O O . TRP A 1 185 ? 34.572 40.980 86.752 1.00 4.82 185 TRP A O 1
ATOM 1523 N N . GLY A 1 186 ? 35.686 39.057 86.588 1.00 5.45 186 GLY A N 1
ATOM 1524 C CA . GLY A 1 186 ? 34.576 38.239 86.106 1.00 5.95 186 GLY A CA 1
ATOM 1525 C C . GLY A 1 186 ? 33.403 38.227 87.076 1.00 6.41 186 GLY A C 1
ATOM 1526 O O . GLY A 1 186 ? 32.219 38.421 86.696 1.00 6.81 186 GLY A O 1
ATOM 1527 N N . VAL A 1 187 ? 33.670 37.986 88.354 1.00 6.39 187 VAL A N 1
ATOM 1528 C CA . VAL A 1 187 ? 32.657 37.994 89.417 1.00 6.17 187 VAL A CA 1
ATOM 1529 C C . VAL A 1 187 ? 32.020 39.381 89.497 1.00 6.07 187 VAL A C 1
ATOM 1530 O O . VAL A 1 187 ? 30.800 39.542 89.445 1.00 6.25 187 VAL A O 1
ATOM 1534 N N . SER A 1 188 ? 32.847 40.404 89.651 1.00 5.97 188 SER A N 1
ATOM 1535 C CA . SER A 1 188 ? 32.397 41.785 89.791 1.00 6.42 188 SER A CA 1
ATOM 1536 C C . SER A 1 188 ? 31.498 42.237 88.643 1.00 6.54 188 SER A C 1
ATOM 1537 O O . SER A 1 188 ? 30.378 42.730 88.901 1.00 6.01 188 SER A O 1
ATOM 1540 N N . MET A 1 189 ? 31.974 42.075 87.408 1.00 6.61 189 MET A N 1
ATOM 1541 C CA . MET A 1 189 ? 31.245 42.465 86.198 1.00 6.41 189 MET A CA 1
ATOM 1542 C C . MET A 1 189 ? 30.071 41.556 85.859 1.00 6.43 189 MET A C 1
ATOM 1543 O O . MET A 1 189 ? 28.959 42.076 85.667 1.00 6.68 189 MET A O 1
ATOM 1548 N N . ASN A 1 190 ? 30.226 40.260 85.753 1.00 6.82 190 ASN A N 1
ATOM 1549 C CA . ASN A 1 190 ? 29.124 39.351 85.364 1.00 6.87 190 ASN A CA 1
ATOM 1550 C C . ASN A 1 190 ? 28.112 39.064 86.454 1.00 6.96 190 ASN A C 1
ATOM 1551 O O . ASN A 1 190 ? 26.919 38.911 86.109 1.00 6.68 190 ASN A O 1
ATOM 1556 N N . ALA A 1 191 ? 28.540 38.995 87.704 1.00 7.14 191 ALA A N 1
ATOM 1557 C CA . ALA A 1 191 ? 27.554 38.751 88.780 1.00 7.71 191 ALA A CA 1
ATOM 1558 C C . ALA A 1 191 ? 26.848 40.008 89.261 1.00 8.08 191 ALA A C 1
ATOM 1559 O O . ALA A 1 191 ? 25.723 39.920 89.816 1.00 8.25 191 ALA A O 1
ATOM 1561 N N . TYR A 1 192 ? 27.486 41.187 89.242 1.00 8.35 192 TYR A N 1
ATOM 1562 C CA . TYR A 1 192 ? 26.928 42.450 89.751 1.00 8.51 192 TYR A CA 1
ATOM 1563 C C . TYR A 1 192 ? 26.740 43.594 88.751 1.00 8.70 192 TYR A C 1
ATOM 1564 O O . TYR A 1 192 ? 26.023 44.577 89.089 1.00 8.67 192 TYR A O 1
ATOM 1573 N N . ALA A 1 193 ? 27.267 43.528 87.543 1.00 8.59 193 ALA A N 1
ATOM 1574 C CA . ALA A 1 193 ? 27.113 44.591 86.529 1.00 8.79 193 ALA A CA 1
ATOM 1575 C C . ALA A 1 193 ? 26.234 44.163 85.349 1.00 9.02 193 ALA A C 1
ATOM 1576 O O . ALA A 1 193 ? 25.526 45.029 84.804 1.00 9.19 193 ALA A O 1
ATOM 1578 N N . TYR A 1 194 ? 26.264 42.899 84.970 1.00 9.10 194 TYR A N 1
ATOM 1579 C CA . TYR A 1 194 ? 25.443 42.389 83.857 1.00 9.56 194 TYR A CA 1
ATOM 1580 C C . TYR A 1 194 ? 24.373 41.394 84.296 1.00 9.28 194 TYR A C 1
ATOM 1581 O O . TYR A 1 194 ? 23.331 41.201 83.623 1.00 9.24 194 TYR A O 1
ATOM 1590 N N . GLY A 1 195 ? 24.608 40.719 85.421 1.00 8.70 195 GLY A N 1
ATOM 1591 C CA . GLY A 1 195 ? 23.641 39.757 85.936 1.00 8.16 195 GLY A CA 1
ATOM 1592 C C . GLY A 1 195 ? 23.576 38.374 85.342 1.00 7.89 195 GLY A C 1
ATOM 1593 O O . GLY A 1 195 ? 22.632 37.602 85.629 1.00 7.42 195 GLY A O 1
ATOM 1594 N N . THR A 1 196 ? 24.584 37.998 84.570 1.00 7.93 196 THR A N 1
ATOM 1595 C CA . THR A 1 196 ? 24.653 36.672 83.934 1.00 7.77 196 THR A CA 1
ATOM 1596 C C . THR A 1 196 ? 25.179 35.565 84.846 1.00 7.50 196 THR A C 1
ATOM 1597 O O . THR A 1 196 ? 24.864 34.388 84.565 1.00 7.39 196 THR A O 1
ATOM 1601 N N . PHE A 1 197 ? 25.930 35.896 85.891 1.00 7.15 197 PHE A N 1
ATOM 1602 C CA . PHE A 1 197 ? 26.474 34.934 86.852 1.00 6.67 197 PHE A CA 1
ATOM 1603 C C . PHE A 1 197 ? 25.767 35.055 88.219 1.00 6.61 197 PHE A C 1
ATOM 1604 O O . PHE A 1 197 ? 25.213 36.120 88.545 1.00 6.85 197 PHE A O 1
ATOM 1612 N N . ALA A 1 198 ? 25.832 33.984 88.988 1.00 6.30 198 ALA A N 1
ATOM 1613 C CA . ALA A 1 198 ? 25.209 33.932 90.326 1.00 6.55 198 ALA A CA 1
ATOM 1614 C C . ALA A 1 198 ? 25.796 35.027 91.206 1.00 6.60 198 ALA A C 1
ATOM 1615 O O . ALA A 1 198 ? 27.026 35.217 91.227 1.00 6.92 198 ALA A O 1
ATOM 1617 N N . PRO A 1 199 ? 24.974 35.797 91.921 1.00 6.80 199 PRO A N 1
ATOM 1618 C CA . PRO A 1 199 ? 23.516 35.698 92.032 1.00 6.71 199 PRO A CA 1
ATOM 1619 C C . PRO A 1 199 ? 22.635 36.404 91.034 1.00 6.76 199 PRO A C 1
ATOM 1620 O O . PRO A 1 199 ? 21.406 36.493 91.247 1.00 7.30 199 PRO A O 1
ATOM 1624 N N . GLY A 1 200 ? 23.172 36.908 89.950 1.00 6.96 200 GLY A N 1
ATOM 1625 C CA . GLY A 1 200 ? 22.456 37.545 88.864 1.00 6.79 200 GLY A CA 1
ATOM 1626 C C . GLY A 1 200 ? 21.893 38.926 89.093 1.00 6.88 200 GLY A C 1
ATOM 1627 O O . GLY A 1 200 ? 20.756 39.187 88.687 1.00 6.28 200 GLY A O 1
ATOM 1628 N N . ARG A 1 201 ? 22.698 39.804 89.659 1.00 7.27 201 ARG A N 1
ATOM 1629 C CA . ARG A 1 201 ? 22.260 41.182 89.955 1.00 7.75 201 ARG A CA 1
ATOM 1630 C C . ARG A 1 201 ? 22.793 42.191 88.942 1.00 7.93 201 ARG A C 1
ATOM 1631 O O . ARG A 1 201 ? 23.872 41.906 88.399 1.00 7.89 201 ARG A O 1
ATOM 1639 N N . CYS A 1 202 ? 22.060 43.262 88.720 1.00 7.94 202 CYS A N 1
ATOM 1640 C CA . CYS A 1 202 ? 22.341 44.390 87.836 1.00 8.60 202 CYS A CA 1
ATOM 1641 C C . CYS A 1 202 ? 21.249 45.472 88.004 1.00 8.88 202 CYS A C 1
ATOM 1642 O O . CYS A 1 202 ? 20.202 45.222 88.630 1.00 8.66 202 CYS A O 1
ATOM 1645 N N . SER A 1 203 ? 21.492 46.661 87.495 1.00 9.47 203 SER A N 1
ATOM 1646 C CA . SER A 1 203 ? 20.534 47.769 87.577 1.00 10.61 203 SER A CA 1
ATOM 1647 C C . SER A 1 203 ? 19.294 47.426 86.753 1.00 11.63 203 SER A C 1
ATOM 1648 O O . SER A 1 203 ? 19.455 47.073 85.563 1.00 11.83 203 SER A O 1
ATOM 1651 N N . ASP A 1 204 ? 18.116 47.605 87.309 1.00 12.35 204 ASP A N 1
ATOM 1652 C CA . ASP A 1 204 ? 16.815 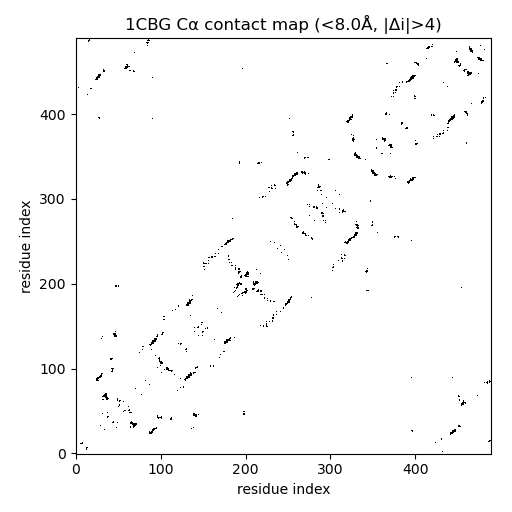47.339 86.692 1.00 13.54 204 ASP A CA 1
ATOM 1653 C C . ASP A 1 204 ? 16.573 48.013 85.347 1.00 13.74 204 ASP A C 1
ATOM 1654 O O . ASP A 1 204 ? 16.011 47.352 84.440 1.00 13.66 204 ASP A O 1
ATOM 1659 N N . TRP A 1 205 ? 17.004 49.246 85.137 1.00 13.75 205 TRP A N 1
ATOM 1660 C CA . TRP A 1 205 ? 16.875 50.011 83.902 1.00 13.84 205 TRP A CA 1
ATOM 1661 C C . TRP A 1 205 ? 17.623 49.438 82.707 1.00 14.21 205 TRP A C 1
ATOM 1662 O O . TRP A 1 205 ? 17.238 49.803 81.566 1.00 14.39 205 TRP A O 1
ATOM 1673 N N . LEU A 1 206 ? 18.590 48.544 82.826 1.00 14.37 206 LEU A N 1
ATOM 1674 C CA . LEU A 1 206 ? 19.344 47.887 81.771 1.00 14.45 206 LEU A CA 1
ATOM 1675 C C . LEU A 1 206 ? 18.523 46.834 81.022 1.00 14.90 206 LEU A C 1
ATOM 1676 O O . LEU A 1 206 ? 18.905 46.458 79.893 1.00 14.81 206 LEU A O 1
ATOM 1681 N N . LYS A 1 207 ? 17.462 46.334 81.609 1.00 15.44 207 LYS A N 1
ATOM 1682 C CA . LYS A 1 207 ? 16.531 45.350 81.073 1.00 16.22 207 LYS A CA 1
ATOM 1683 C C . LYS A 1 207 ? 17.227 44.053 80.650 1.00 16.18 207 LYS A C 1
ATOM 1684 O O . LYS A 1 207 ? 17.097 43.545 79.527 1.00 16.03 207 LYS A O 1
ATOM 1690 N N . LEU A 1 208 ? 17.970 43.502 81.615 1.00 16.20 208 LEU A N 1
ATOM 1691 C CA . LEU A 1 208 ? 18.736 42.269 81.479 1.00 15.95 208 LEU A CA 1
ATOM 1692 C C . LEU A 1 208 ? 18.162 41.161 82.361 1.00 15.96 208 LEU A C 1
ATOM 1693 O O . LEU A 1 208 ? 18.806 40.113 82.558 1.00 15.67 208 LEU A O 1
ATOM 1698 N N . ASN A 1 209 ? 16.966 41.408 82.864 1.00 15.97 209 ASN A N 1
ATOM 1699 C CA . ASN A 1 209 ? 16.220 40.487 83.735 1.00 16.39 209 ASN A CA 1
ATOM 1700 C C . ASN A 1 209 ? 17.076 40.112 84.947 1.00 15.42 209 ASN A C 1
ATOM 1701 O O . ASN A 1 209 ? 17.369 38.923 85.142 1.00 15.88 209 ASN A O 1
ATOM 1706 N N . CYS A 1 210 ? 17.468 41.099 85.736 1.00 14.28 210 CYS A N 1
ATOM 1707 C CA . CYS A 1 210 ? 18.304 40.802 86.923 1.00 12.82 210 CYS A CA 1
ATOM 1708 C C . CYS A 1 210 ? 17.396 40.613 88.136 1.00 12.58 210 CYS A C 1
ATOM 1709 O O . CYS A 1 210 ? 16.216 41.001 88.171 1.00 12.55 210 CYS A O 1
ATOM 1712 N N . THR A 1 211 ? 17.985 40.040 89.179 1.00 11.99 211 THR A N 1
ATOM 1713 C CA . THR A 1 211 ? 17.377 39.742 90.465 1.00 11.45 211 THR A CA 1
ATOM 1714 C C . THR A 1 211 ? 17.528 40.862 91.491 1.00 11.59 211 THR A C 1
ATOM 1715 O O . THR A 1 211 ? 17.429 40.587 92.704 1.00 12.21 211 THR A O 1
ATOM 1719 N N . GLY A 1 212 ? 17.752 42.093 91.119 1.00 11.13 212 GLY A N 1
ATOM 1720 C CA . GLY A 1 212 ? 17.940 43.260 91.990 1.00 10.28 212 GLY A CA 1
ATOM 1721 C C . GLY A 1 212 ? 19.367 43.767 91.702 1.00 9.93 212 GLY A C 1
ATOM 1722 O O . GLY A 1 212 ? 20.038 43.100 90.886 1.00 9.56 212 GLY A O 1
ATOM 1723 N N . GLY A 1 213 ? 19.752 44.853 92.344 1.00 9.35 213 GLY A N 1
ATOM 1724 C CA . GLY A 1 213 ? 21.090 45.386 92.164 1.00 9.70 213 GLY A CA 1
ATOM 1725 C C . GLY A 1 213 ? 21.241 46.839 91.747 1.00 9.88 213 GLY A C 1
ATOM 1726 O O . GLY A 1 213 ? 20.296 47.632 91.616 1.00 9.93 213 GLY A O 1
ATOM 1727 N N . ASP A 1 214 ? 22.509 47.140 91.481 1.00 9.85 214 ASP A N 1
ATOM 1728 C CA . ASP A 1 214 ? 23.001 48.463 91.078 1.00 10.11 214 ASP A CA 1
ATOM 1729 C C . ASP A 1 214 ? 24.354 48.300 90.402 1.00 10.18 214 ASP A C 1
ATOM 1730 O O . ASP A 1 214 ? 25.392 48.111 91.064 1.00 10.48 214 ASP A O 1
ATOM 1735 N N . SER A 1 215 ? 24.418 48.438 89.080 1.00 9.69 215 SER A N 1
ATOM 1736 C CA . SER A 1 215 ? 25.654 48.316 88.287 1.00 9.19 215 SER A CA 1
ATOM 1737 C C . SER A 1 215 ? 26.656 49.458 88.445 1.00 9.09 215 SER A C 1
ATOM 1738 O O . SER A 1 215 ? 27.820 49.295 88.027 1.00 8.96 215 SER A O 1
ATOM 1741 N N . GLY A 1 216 ? 26.312 50.585 89.034 1.00 9.05 216 GLY A N 1
ATOM 1742 C CA . GLY A 1 216 ? 27.164 51.729 89.294 1.00 9.39 216 GLY A CA 1
ATOM 1743 C C . GLY A 1 216 ? 27.817 51.669 90.681 1.00 9.50 216 GLY A C 1
ATOM 1744 O O . GLY A 1 216 ? 28.749 52.463 90.934 1.00 9.21 216 GLY A O 1
ATOM 1745 N N . ARG A 1 217 ? 27.341 50.775 91.547 1.00 9.77 217 ARG A N 1
ATOM 1746 C CA . ARG A 1 217 ? 27.838 50.607 92.919 1.00 10.01 217 ARG A CA 1
ATOM 1747 C C . ARG A 1 217 ? 28.277 49.224 93.344 1.00 9.55 217 ARG A C 1
ATOM 1748 O O . ARG A 1 217 ? 29.446 49.055 93.742 1.00 9.53 217 ARG A O 1
ATOM 1756 N N . GLU A 1 218 ? 27.481 48.174 93.207 1.00 9.19 218 GLU A N 1
ATOM 1757 C CA . GLU A 1 218 ? 27.792 46.789 93.586 1.00 9.31 218 GLU A CA 1
ATOM 1758 C C . GLU A 1 218 ? 29.037 46.166 93.022 1.00 9.46 218 GLU A C 1
ATOM 1759 O O . GLU A 1 218 ? 29.827 45.590 93.815 1.00 9.29 218 GLU A O 1
ATOM 1765 N N . PRO A 1 219 ? 29.379 46.292 91.732 1.00 9.57 219 PRO A N 1
ATOM 1766 C CA . PRO A 1 219 ? 30.627 45.754 91.173 1.00 9.29 219 PRO A CA 1
ATOM 1767 C C . PRO A 1 219 ? 31.869 46.218 91.917 1.00 9.29 219 PRO A C 1
ATOM 1768 O O . PRO A 1 219 ? 32.812 45.434 92.097 1.00 8.63 219 PRO A O 1
ATOM 1772 N N . TYR A 1 220 ? 31.942 47.478 92.330 1.00 9.63 220 TYR A N 1
ATOM 1773 C CA . TYR A 1 220 ? 33.034 48.090 93.082 1.00 10.30 220 TYR A CA 1
ATOM 1774 C C . TYR A 1 220 ? 33.147 47.528 94.512 1.00 10.19 220 TYR A C 1
ATOM 1775 O O . TYR A 1 220 ? 34.279 47.348 94.996 1.00 10.40 220 TYR A O 1
ATOM 1784 N N . LEU A 1 221 ? 32.029 47.247 95.136 1.00 10.15 221 LEU A N 1
ATOM 1785 C CA . LEU A 1 221 ? 31.905 46.662 96.464 1.00 10.76 221 LEU A CA 1
ATOM 1786 C C . LEU A 1 221 ? 32.408 45.207 96.463 1.00 9.92 221 LEU A C 1
ATOM 1787 O O . LEU A 1 221 ? 33.241 44.835 97.310 1.00 9.50 221 LEU A O 1
ATOM 1792 N N . ALA A 1 222 ? 31.927 44.434 95.504 1.00 9.16 222 ALA A N 1
ATOM 1793 C CA . ALA A 1 222 ? 32.343 43.032 95.325 1.00 8.77 222 ALA A CA 1
ATOM 1794 C C . ALA A 1 222 ? 33.845 42.939 95.065 1.00 8.61 222 ALA A C 1
ATOM 1795 O O . ALA A 1 222 ? 34.492 42.048 95.671 1.00 8.47 222 ALA A O 1
ATOM 1797 N N . ALA A 1 223 ? 34.443 43.789 94.235 1.00 7.70 223 ALA A N 1
ATOM 1798 C CA . ALA A 1 223 ? 35.885 43.797 93.966 1.00 7.36 223 ALA A CA 1
ATOM 1799 C C . ALA A 1 223 ? 36.769 44.172 95.169 1.00 7.19 223 ALA A C 1
ATOM 1800 O O . ALA A 1 223 ? 37.860 43.606 95.347 1.00 6.84 223 ALA A O 1
ATOM 1802 N N . HIS A 1 224 ? 36.335 45.124 95.968 1.00 7.58 224 HIS A N 1
ATOM 1803 C CA . HIS A 1 224 ? 36.966 45.652 97.185 1.00 7.88 224 HIS A CA 1
ATOM 1804 C C . HIS A 1 224 ? 37.061 44.555 98.235 1.00 7.90 224 HIS A C 1
ATOM 1805 O O . HIS A 1 224 ? 38.181 44.332 98.729 1.00 8.25 224 HIS A O 1
ATOM 1812 N N . TYR A 1 225 ? 35.970 43.852 98.523 1.00 7.80 225 TYR A N 1
ATOM 1813 C CA . TYR A 1 225 ? 35.967 42.752 99.513 1.00 7.95 225 TYR A CA 1
ATOM 1814 C C . TYR A 1 225 ? 36.739 41.533 99.047 1.00 7.89 225 TYR A C 1
ATOM 1815 O O . TYR A 1 225 ? 37.397 40.845 99.861 1.00 7.87 225 TYR A O 1
ATOM 1824 N N . GLN A 1 226 ? 36.764 41.272 97.746 1.00 7.69 226 GLN A N 1
ATOM 1825 C CA . GLN A 1 226 ? 37.551 40.202 97.117 1.00 7.18 226 GLN A CA 1
ATOM 1826 C C . GLN A 1 226 ? 39.028 40.489 97.391 1.00 6.90 226 GLN A C 1
ATOM 1827 O O . GLN A 1 226 ? 39.782 39.580 97.803 1.00 6.89 226 GLN A O 1
ATOM 1833 N N . LEU A 1 227 ? 39.502 41.712 97.201 1.00 6.82 227 LEU A N 1
ATOM 1834 C CA . LEU A 1 227 ? 40.888 42.127 97.456 1.00 6.75 227 LEU A CA 1
ATOM 1835 C C . LEU A 1 227 ? 41.263 41.998 98.943 1.00 6.62 227 LEU A C 1
ATOM 1836 O O . LEU A 1 227 ? 42.397 41.567 99.233 1.00 6.80 227 LEU A O 1
ATOM 1841 N N . LEU A 1 228 ? 40.373 42.349 99.863 1.00 6.20 228 LEU A N 1
ATOM 1842 C CA . LEU A 1 228 ? 40.569 42.241 101.313 1.00 6.14 228 LEU A CA 1
ATOM 1843 C C . LEU A 1 228 ? 40.654 40.774 101.709 1.00 6.72 228 LEU A C 1
ATOM 1844 O O . LEU A 1 228 ? 41.528 40.396 102.524 1.00 7.57 228 LEU A O 1
ATOM 1849 N N . ALA A 1 229 ? 39.825 39.914 101.139 1.00 6.78 229 ALA A N 1
ATOM 1850 C CA . ALA A 1 229 ? 39.851 38.466 101.374 1.00 6.91 229 ALA A CA 1
ATOM 1851 C C . ALA A 1 229 ? 41.190 37.862 100.932 1.00 7.04 229 ALA A C 1
ATOM 1852 O O . ALA A 1 229 ? 41.786 37.011 101.628 1.00 6.97 229 ALA A O 1
ATOM 1854 N N . HIS A 1 230 ? 41.701 38.268 99.784 1.00 6.91 230 HIS A N 1
ATOM 1855 C CA . HIS A 1 230 ? 42.985 37.822 99.252 1.00 6.93 230 HIS A CA 1
ATOM 1856 C C . HIS A 1 230 ? 44.081 38.209 100.241 1.00 6.76 230 HIS A C 1
ATOM 1857 O O . HIS A 1 230 ? 44.906 37.368 100.634 1.00 6.76 230 HIS A O 1
ATOM 1864 N N . ALA A 1 231 ? 44.148 39.484 100.619 1.00 6.78 231 ALA A N 1
ATOM 1865 C CA . ALA A 1 231 ? 45.180 39.990 101.534 1.00 6.96 231 ALA A CA 1
ATOM 1866 C C . ALA A 1 231 ? 45.218 39.188 102.834 1.00 7.06 231 ALA A C 1
ATOM 1867 O O . ALA A 1 231 ? 46.341 38.856 103.232 1.00 6.81 231 ALA A O 1
ATOM 1869 N N . ALA A 1 232 ? 44.083 38.896 103.435 1.00 7.25 232 ALA A N 1
ATOM 1870 C CA . ALA A 1 232 ? 43.940 38.116 104.659 1.00 7.42 232 ALA A CA 1
ATOM 1871 C C . ALA A 1 232 ? 44.523 36.718 104.518 1.00 7.43 232 ALA A C 1
ATOM 1872 O O . ALA A 1 232 ? 45.315 36.302 105.397 1.00 7.38 232 ALA A O 1
ATOM 1874 N N . ALA A 1 233 ? 44.188 36.008 103.447 1.00 7.20 233 ALA A N 1
ATOM 1875 C CA . ALA A 1 233 ? 44.692 34.659 103.177 1.00 6.88 233 ALA A CA 1
ATOM 1876 C C . ALA A 1 233 ? 46.176 34.654 102.837 1.00 6.81 233 ALA A C 1
ATOM 1877 O O . ALA A 1 233 ? 46.903 33.748 103.265 1.00 6.53 233 ALA A O 1
ATOM 1879 N N . ALA A 1 234 ? 46.651 35.622 102.070 1.00 7.01 234 ALA A N 1
ATOM 1880 C CA . ALA A 1 234 ? 48.053 35.732 101.676 1.00 7.07 234 ALA A CA 1
ATOM 1881 C C . ALA A 1 234 ? 48.961 36.101 102.841 1.00 7.40 234 ALA A C 1
ATOM 1882 O O . ALA A 1 234 ? 50.089 35.569 102.905 1.00 7.03 234 ALA A O 1
ATOM 1884 N N . ARG A 1 235 ? 48.505 36.968 103.735 1.00 7.86 235 ARG A N 1
ATOM 1885 C CA . ARG A 1 235 ? 49.322 37.373 104.907 1.00 8.58 235 ARG A CA 1
ATOM 1886 C C . ARG A 1 235 ? 49.419 36.250 105.929 1.00 8.38 235 ARG A C 1
ATOM 1887 O O . ARG A 1 235 ? 50.510 36.045 106.495 1.00 7.93 235 ARG A O 1
ATOM 1895 N N . LEU A 1 236 ? 48.350 35.479 106.113 1.00 8.59 236 LEU A N 1
ATOM 1896 C CA . LEU A 1 236 ? 48.306 34.314 106.978 1.00 9.02 236 LEU A CA 1
ATOM 1897 C C . LEU A 1 236 ? 49.346 33.289 106.513 1.00 9.11 236 LEU A C 1
ATOM 1898 O O . LEU A 1 236 ? 50.142 32.814 107.357 1.00 9.00 236 LEU A O 1
ATOM 1903 N N . TYR A 1 237 ? 49.347 32.945 105.222 1.00 8.82 237 TYR A N 1
ATOM 1904 C CA . TYR A 1 237 ? 50.294 31.977 104.658 1.00 8.74 237 TYR A CA 1
ATOM 1905 C C . TYR A 1 237 ? 51.745 32.381 104.906 1.00 8.86 237 TYR A C 1
ATOM 1906 O O . TYR A 1 237 ? 52.557 31.560 105.387 1.00 8.86 237 TYR A O 1
ATOM 1915 N N . LYS A 1 238 ? 52.098 33.604 104.552 1.00 9.10 238 LYS A N 1
ATOM 1916 C CA . LYS A 1 238 ? 53.462 34.121 104.689 1.00 9.84 238 LYS A CA 1
ATOM 1917 C C . LYS A 1 238 ? 53.966 34.240 106.115 1.00 10.01 238 LYS A C 1
ATOM 1918 O O . LYS A 1 238 ? 55.147 33.916 106.351 1.00 9.61 238 LYS A O 1
ATOM 1924 N N . THR A 1 239 ? 53.105 34.679 107.035 1.00 10.64 239 THR A N 1
ATOM 1925 C CA . THR A 1 239 ? 53.492 34.845 108.442 1.00 10.80 239 THR A CA 1
ATOM 1926 C C . THR A 1 239 ? 53.437 33.583 109.285 1.00 10.99 239 THR A C 1
ATOM 1927 O O . THR A 1 239 ? 54.128 33.580 110.329 1.00 11.17 239 THR A O 1
ATOM 1931 N N . LYS A 1 240 ? 52.670 32.583 108.901 1.00 10.97 240 LYS A N 1
ATOM 1932 C CA . LYS A 1 240 ? 52.589 31.391 109.763 1.00 11.23 240 LYS A CA 1
ATOM 1933 C C . LYS A 1 240 ? 52.925 30.053 109.164 1.00 10.81 240 LYS A C 1
ATOM 1934 O O . LYS A 1 240 ? 53.261 29.113 109.916 1.00 10.81 240 LYS A O 1
ATOM 1940 N N . TYR A 1 241 ? 52.777 29.885 107.861 1.00 10.33 241 TYR A N 1
ATOM 1941 C CA . TYR A 1 241 ? 52.975 28.601 107.179 1.00 10.04 241 TYR A CA 1
ATOM 1942 C C . TYR A 1 241 ? 54.098 28.490 106.175 1.00 10.07 241 TYR A C 1
ATOM 1943 O O . TYR A 1 241 ? 54.579 27.367 105.957 1.00 10.09 241 TYR A O 1
ATOM 1952 N N . GLN A 1 242 ? 54.535 29.585 105.585 1.00 10.40 242 GLN A N 1
ATOM 1953 C CA . GLN A 1 242 ? 55.603 29.581 104.572 1.00 10.38 242 GLN A CA 1
ATOM 1954 C C . GLN A 1 242 ? 56.948 29.100 105.077 1.00 10.28 242 GLN A C 1
ATOM 1955 O O . GLN A 1 242 ? 57.622 28.390 104.295 1.00 9.89 242 GLN A O 1
ATOM 1961 N N . ALA A 1 243 ? 57.384 29.373 106.293 1.00 10.11 243 ALA A N 1
ATOM 1962 C CA . ALA A 1 243 ? 58.688 28.922 106.814 1.00 9.94 243 ALA A CA 1
ATOM 1963 C C . ALA A 1 243 ? 58.828 27.426 107.043 1.00 9.59 243 ALA A C 1
ATOM 1964 O O . ALA A 1 243 ? 59.954 26.903 106.997 1.00 8.95 243 ALA A O 1
ATOM 1966 N N . SER A 1 244 ? 57.737 26.724 107.288 1.00 9.99 244 SER A N 1
ATOM 1967 C CA . SER A 1 244 ? 57.741 25.283 107.488 1.00 10.33 244 SER A CA 1
ATOM 1968 C C . SER A 1 244 ? 57.272 24.525 106.243 1.00 10.59 244 SER A C 1
ATOM 1969 O O . SER A 1 244 ? 57.800 23.405 106.016 1.00 11.09 244 SER A O 1
ATOM 1972 N N . GLN A 1 245 ? 56.360 25.083 105.466 1.00 10.25 245 GLN A N 1
ATOM 1973 C CA . GLN A 1 245 ? 55.839 24.391 104.267 1.00 9.91 245 GLN A CA 1
ATOM 1974 C C . GLN A 1 245 ? 56.635 24.575 102.980 1.00 9.56 245 GLN A C 1
ATOM 1975 O O . GLN A 1 245 ? 56.582 23.725 102.075 1.00 9.12 245 GLN A O 1
ATOM 1981 N N . ASN A 1 246 ? 57.351 25.658 102.869 1.00 9.22 246 ASN A N 1
ATOM 1982 C CA . ASN A 1 246 ? 58.240 26.064 101.792 1.00 9.60 246 ASN A CA 1
ATOM 1983 C C . ASN A 1 246 ? 57.584 26.181 100.414 1.00 9.64 246 ASN A C 1
ATOM 1984 O O . ASN A 1 246 ? 58.201 25.761 99.417 1.00 9.75 246 ASN A O 1
ATOM 1989 N N . GLY A 1 247 ? 56.404 26.750 100.312 1.00 9.30 247 GLY A N 1
ATOM 1990 C CA . GLY A 1 247 ? 55.659 26.914 99.062 1.00 8.82 247 GLY A CA 1
ATOM 1991 C C . GLY A 1 247 ? 55.501 28.393 98.757 1.00 8.63 247 GLY A C 1
ATOM 1992 O O . GLY A 1 247 ? 56.128 29.203 99.451 1.00 8.87 247 GLY A O 1
ATOM 1993 N N . ILE A 1 248 ? 54.719 28.732 97.743 1.00 8.43 248 ILE A N 1
ATOM 1994 C CA . ILE A 1 248 ? 54.478 30.114 97.302 1.00 7.98 248 ILE A CA 1
ATOM 1995 C C . ILE A 1 248 ? 52.985 30.346 97.051 1.00 7.66 248 ILE A C 1
ATOM 1996 O O . ILE A 1 248 ? 52.313 29.342 96.753 1.00 7.49 248 ILE A O 1
ATOM 2001 N N . ILE A 1 249 ? 52.543 31.579 97.182 1.00 7.22 249 ILE A N 1
ATOM 2002 C CA . ILE A 1 249 ? 51.133 31.992 96.999 1.00 6.96 249 ILE A CA 1
ATOM 2003 C C . ILE A 1 249 ? 51.003 33.201 96.081 1.00 6.92 249 ILE A C 1
ATOM 2004 O O . ILE A 1 249 ? 51.831 34.128 96.060 1.00 7.26 249 ILE A O 1
ATOM 2009 N N . GLY A 1 250 ? 49.978 33.233 95.240 1.00 7.04 250 GLY A N 1
ATOM 2010 C CA . GLY A 1 250 ? 49.725 34.326 94.283 1.00 6.55 250 GLY A CA 1
ATOM 2011 C C . GLY A 1 250 ? 48.230 34.444 94.065 1.00 6.86 250 GLY A C 1
ATOM 2012 O O . GLY A 1 250 ? 47.448 33.919 94.876 1.00 6.99 250 GLY A O 1
ATOM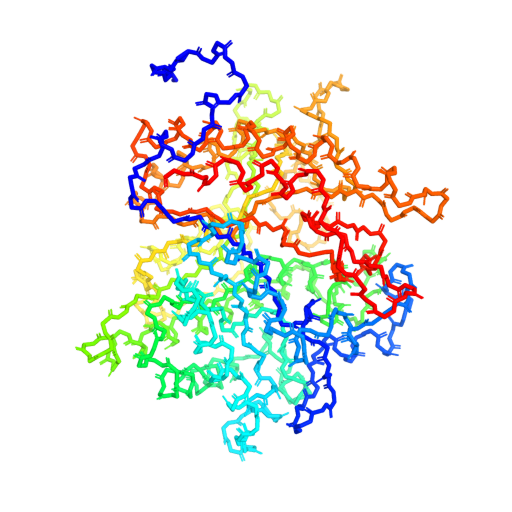 2013 N N . ILE A 1 251 ? 47.818 35.117 93.008 1.00 6.85 251 ILE A N 1
ATOM 2014 C CA . ILE A 1 251 ? 46.432 35.382 92.612 1.00 6.22 251 ILE A CA 1
ATOM 2015 C C . ILE A 1 251 ? 46.274 35.363 91.084 1.00 6.34 251 ILE A C 1
ATOM 2016 O O . ILE A 1 251 ? 47.214 35.798 90.394 1.00 6.18 251 ILE A O 1
ATOM 2021 N N . THR A 1 252 ? 45.130 34.900 90.603 1.00 6.16 252 THR A N 1
ATOM 2022 C CA . THR A 1 252 ? 44.823 34.841 89.172 1.00 5.96 252 THR A CA 1
ATOM 2023 C C . THR A 1 252 ? 43.871 35.958 88.713 1.00 6.26 252 THR A C 1
ATOM 2024 O O . THR A 1 252 ? 42.710 36.052 89.120 1.00 5.92 252 THR A O 1
ATOM 2028 N N . LEU A 1 253 ? 44.393 36.784 87.809 1.00 6.34 253 LEU A N 1
ATOM 2029 C CA . LEU A 1 253 ? 43.664 37.898 87.201 1.00 6.48 253 LEU A CA 1
ATOM 2030 C C . LEU A 1 253 ? 43.471 37.638 85.696 1.00 6.82 253 LEU A C 1
ATOM 2031 O O . LEU A 1 253 ? 44.345 37.041 85.043 1.00 6.54 253 LEU A O 1
ATOM 2036 N N . VAL A 1 254 ? 42.347 38.111 85.188 1.00 7.05 254 VAL A N 1
ATOM 2037 C CA . VAL A 1 254 ? 41.990 38.001 83.777 1.00 7.08 254 VAL A CA 1
ATOM 2038 C C . VAL A 1 254 ? 42.084 39.417 83.183 1.00 7.12 254 VAL A C 1
ATOM 2039 O O . VAL A 1 254 ? 41.706 40.412 83.821 1.00 7.09 254 VAL A O 1
ATOM 2043 N N . SER A 1 255 ? 42.572 39.455 81.961 1.00 6.90 255 SER A N 1
ATOM 2044 C CA . SER A 1 255 ? 42.709 40.683 81.182 1.00 6.27 255 SER A CA 1
ATOM 2045 C C . SER A 1 255 ? 42.739 40.370 79.677 1.00 6.60 255 SER A C 1
ATOM 2046 O O . SER A 1 255 ? 43.280 39.331 79.249 1.00 6.48 255 SER A O 1
ATOM 2049 N N . HIS A 1 256 ? 42.159 41.299 78.939 1.00 6.65 256 HIS A N 1
ATOM 2050 C CA . HIS A 1 256 ? 42.114 41.304 77.474 1.00 6.66 256 HIS A CA 1
ATOM 2051 C C . HIS A 1 256 ? 43.224 42.270 77.025 1.00 7.01 256 HIS A C 1
ATOM 2052 O O . HIS A 1 256 ? 43.756 42.994 77.891 1.00 6.89 256 HIS A O 1
ATOM 2059 N N . TRP A 1 257 ? 43.567 42.269 75.747 1.00 7.43 257 TRP A N 1
ATOM 2060 C CA . TRP A 1 257 ? 44.555 43.236 75.225 1.00 7.47 257 TRP A CA 1
ATOM 2061 C C . TRP A 1 257 ? 43.632 44.311 74.610 1.00 7.56 257 TRP A C 1
ATOM 2062 O O . TRP A 1 257 ? 42.624 43.918 73.990 1.00 7.15 257 TRP A O 1
ATOM 2073 N N . PHE A 1 258 ? 43.962 45.571 74.822 1.00 7.96 258 PHE A N 1
ATOM 2074 C CA . PHE A 1 258 ? 43.158 46.689 74.276 1.00 8.73 258 PHE A CA 1
ATOM 2075 C C . PHE A 1 258 ? 44.027 47.421 73.247 1.00 9.33 258 PHE A C 1
ATOM 2076 O O . PHE A 1 258 ? 45.050 48.040 73.579 1.00 8.97 258 PHE A O 1
ATOM 2084 N N . GLU A 1 259 ? 43.591 47.315 71.998 1.00 10.33 259 GLU A N 1
ATOM 2085 C CA . GLU A 1 259 ? 44.345 47.944 70.884 1.00 11.39 259 GLU A CA 1
ATOM 2086 C C . GLU A 1 259 ? 43.690 49.239 70.455 1.00 11.72 259 GLU A C 1
ATOM 2087 O O . GLU A 1 259 ? 42.490 49.288 70.166 1.00 11.64 259 GLU A O 1
ATOM 2093 N N . PRO A 1 260 ? 44.469 50.326 70.426 1.00 12.02 260 PRO A N 1
ATOM 2094 C CA . PRO A 1 260 ? 43.944 51.627 70.018 1.00 12.49 260 PRO A CA 1
ATOM 2095 C C . PRO A 1 260 ? 43.316 51.495 68.633 1.00 13.28 260 PRO A C 1
ATOM 2096 O O . PRO A 1 260 ? 43.879 50.922 67.682 1.00 12.87 260 PRO A O 1
ATOM 2100 N N . ALA A 1 261 ? 42.148 52.106 68.527 1.00 14.05 261 ALA A N 1
ATOM 2101 C CA . ALA A 1 261 ? 41.325 52.166 67.328 1.00 15.57 261 ALA A CA 1
ATOM 2102 C C . ALA A 1 261 ? 42.047 52.917 66.208 1.00 16.59 261 ALA A C 1
ATOM 2103 O O . ALA A 1 261 ? 41.920 52.477 65.057 1.00 16.67 261 ALA A O 1
ATOM 2105 N N . SER A 1 262 ? 42.749 53.983 66.510 1.00 17.66 262 SER A N 1
ATOM 2106 C CA . SER A 1 262 ? 43.532 54.804 65.588 1.00 19.09 262 SER A CA 1
ATOM 2107 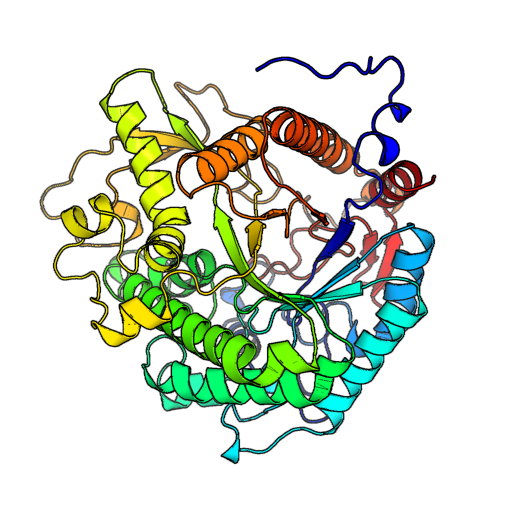C C . SER A 1 262 ? 44.806 55.232 66.314 1.00 20.29 262 SER A C 1
ATOM 2108 O O . SER A 1 262 ? 45.040 54.827 67.467 1.00 20.38 262 SER A O 1
ATOM 2111 N N . LYS A 1 263 ? 45.595 56.093 65.692 1.00 21.47 263 LYS A N 1
ATOM 2112 C CA . LYS A 1 263 ? 46.836 56.646 66.259 1.00 22.68 263 LYS A CA 1
ATOM 2113 C C . LYS A 1 263 ? 46.582 57.889 67.114 1.00 22.96 263 LYS A C 1
ATOM 2114 O O . LYS A 1 263 ? 47.480 58.298 67.876 1.00 23.07 263 LYS A O 1
ATOM 2120 N N . GLU A 1 264 ? 45.402 58.470 66.991 1.00 23.26 264 GLU A N 1
ATOM 2121 C CA . GLU A 1 264 ? 44.960 59.641 67.732 1.00 23.64 264 GLU A CA 1
ATOM 2122 C C . GLU A 1 264 ? 45.203 59.407 69.222 1.00 23.38 264 GLU A C 1
ATOM 2123 O O . GLU A 1 264 ? 45.035 58.273 69.706 1.00 23.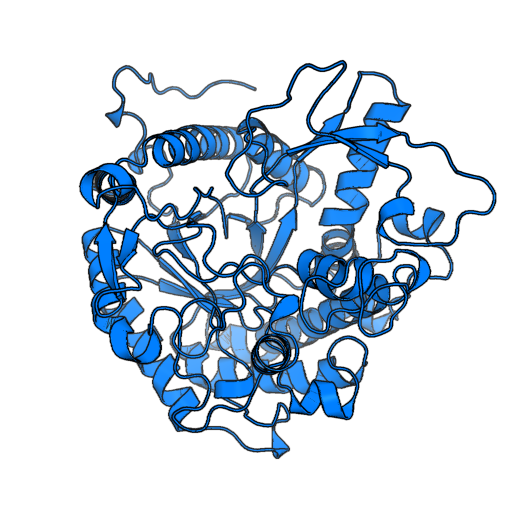02 264 GLU A O 1
ATOM 2129 N N . LYS A 1 265 ? 45.514 60.494 69.916 1.00 23.05 265 LYS A N 1
ATOM 2130 C CA . LYS A 1 265 ? 45.779 60.530 71.362 1.00 22.47 265 LYS A CA 1
ATOM 2131 C C . LYS A 1 265 ? 44.571 60.068 72.163 1.00 21.74 265 LYS A C 1
ATOM 2132 O O . LYS A 1 265 ? 44.732 59.291 73.122 1.00 21.78 265 LYS A O 1
ATOM 2138 N N . ALA A 1 266 ? 43.367 60.441 71.792 1.00 20.79 266 ALA A N 1
ATOM 2139 C CA . ALA A 1 266 ? 42.105 60.038 72.381 1.00 19.95 266 ALA A CA 1
ATOM 2140 C C . ALA A 1 266 ? 41.888 58.525 72.309 1.00 19.47 266 ALA A C 1
ATOM 2141 O O . ALA A 1 266 ? 41.335 57.942 73.256 1.00 19.24 266 ALA A O 1
ATOM 2143 N N . ASP A 1 267 ? 42.285 57.880 71.229 1.00 19.08 267 ASP A N 1
ATOM 2144 C CA . ASP A 1 267 ? 42.169 56.435 71.023 1.00 18.95 267 ASP A CA 1
ATOM 2145 C C . ASP A 1 267 ? 43.294 55.726 71.774 1.00 18.56 267 ASP A C 1
ATOM 2146 O O . ASP A 1 267 ? 43.068 54.623 72.316 1.00 18.45 267 ASP A O 1
ATOM 2151 N N . VAL A 1 268 ? 44.457 56.359 71.843 1.00 18.14 268 VAL A N 1
ATOM 2152 C CA . VAL A 1 268 ? 45.629 55.829 72.567 1.00 17.85 268 VAL A CA 1
ATOM 2153 C C . VAL A 1 268 ? 45.289 55.805 74.067 1.00 17.35 268 VAL A C 1
ATOM 2154 O O . VAL A 1 268 ? 45.527 54.791 74.744 1.00 17.43 268 VAL A O 1
ATOM 2158 N N . ASP A 1 269 ? 44.718 56.885 74.568 1.00 16.55 269 ASP A N 1
ATOM 2159 C CA . ASP A 1 269 ? 44.279 57.067 75.944 1.00 15.87 269 ASP A CA 1
ATOM 2160 C C . ASP A 1 269 ? 43.109 56.151 76.312 1.00 15.12 269 ASP A C 1
ATOM 2161 O O . ASP A 1 269 ? 43.029 55.767 77.496 1.00 15.27 269 ASP A O 1
ATOM 2166 N N . ALA A 1 270 ? 42.237 55.810 75.399 1.00 14.30 270 ALA A N 1
ATOM 2167 C CA . ALA A 1 270 ? 41.107 54.915 75.642 1.00 13.79 270 ALA A CA 1
ATOM 2168 C C . ALA A 1 270 ? 41.564 53.487 75.911 1.00 13.52 270 ALA A C 1
ATOM 2169 O O . ALA A 1 270 ? 41.032 52.839 76.837 1.00 13.40 270 ALA A O 1
ATOM 2171 N N . ALA A 1 271 ? 42.548 52.986 75.177 1.00 13.25 271 ALA A N 1
ATOM 2172 C CA . ALA A 1 271 ? 43.139 51.648 75.338 1.00 12.93 271 ALA A CA 1
ATOM 2173 C C . ALA A 1 271 ? 43.782 51.482 76.721 1.00 13.08 271 ALA A C 1
ATOM 2174 O O . ALA A 1 271 ? 43.633 50.449 77.407 1.00 12.97 271 ALA A O 1
ATOM 2176 N N . LYS A 1 272 ? 44.480 52.510 77.178 1.00 13.05 272 LYS A N 1
ATOM 2177 C CA . LYS A 1 272 ? 45.130 52.627 78.478 1.00 13.39 272 LYS A CA 1
ATOM 2178 C C . LYS A 1 272 ? 44.090 52.549 79.590 1.00 12.81 272 LYS A C 1
ATOM 2179 O O . LYS A 1 272 ? 44.293 51.814 80.565 1.00 13.00 272 LYS A O 1
ATOM 2185 N N . ARG A 1 273 ? 42.952 53.222 79.469 1.00 12.16 273 ARG A N 1
ATOM 2186 C CA . ARG A 1 273 ? 41.847 53.204 80.424 1.00 11.49 273 ARG A CA 1
ATOM 2187 C C . ARG A 1 273 ? 41.192 51.829 80.498 1.00 11.34 273 ARG A C 1
ATOM 2188 O O . ARG A 1 273 ? 40.688 51.412 81.549 1.00 11.49 273 ARG A O 1
ATOM 2196 N N . GLY A 1 274 ? 41.139 51.096 79.391 1.00 11.10 274 GLY A N 1
ATOM 2197 C CA . GLY A 1 274 ? 40.615 49.748 79.243 1.00 10.58 274 GLY A CA 1
ATOM 2198 C C . GLY A 1 274 ? 41.443 48.818 80.149 1.00 10.23 274 GLY A C 1
ATOM 2199 O O . GLY A 1 274 ? 40.890 47.998 80.899 1.00 10.07 274 GLY A O 1
ATOM 2200 N N . LEU A 1 275 ? 42.755 48.926 80.052 1.00 9.94 275 LEU A N 1
ATOM 2201 C CA . LEU A 1 275 ? 43.724 48.157 80.844 1.00 10.02 275 LEU A CA 1
ATOM 2202 C C . LEU A 1 275 ? 43.618 48.568 82.320 1.00 9.70 275 LEU A C 1
ATOM 2203 O O . LEU A 1 275 ? 43.660 47.678 83.193 1.00 9.79 275 LEU A O 1
ATOM 2208 N N . ASP A 1 276 ? 43.453 49.842 82.633 1.00 9.33 276 ASP A N 1
ATOM 2209 C CA . ASP A 1 276 ? 43.297 50.359 83.991 1.00 9.32 276 ASP A CA 1
ATOM 2210 C C . ASP A 1 276 ? 42.021 49.847 84.653 1.00 9.11 276 ASP A C 1
ATOM 2211 O O . ASP A 1 276 ? 42.062 49.455 85.834 1.00 9.02 276 ASP A O 1
ATOM 2216 N N . PHE A 1 277 ? 40.914 49.852 83.904 1.00 8.67 277 PHE A N 1
ATOM 2217 C CA . PHE A 1 277 ? 39.646 49.384 84.497 1.00 8.28 277 PHE A CA 1
ATOM 2218 C C . PHE A 1 277 ? 39.554 47.859 84.546 1.00 8.06 277 PHE A C 1
ATOM 2219 O O . PHE A 1 277 ? 38.686 47.398 85.324 1.00 7.85 277 PHE A O 1
ATOM 2227 N N . MET A 1 278 ? 40.330 47.094 83.789 1.00 7.79 278 MET A N 1
ATOM 2228 C CA . MET A 1 278 ? 40.236 45.634 83.822 1.00 7.38 278 MET A CA 1
ATOM 2229 C C . MET A 1 278 ? 41.342 44.994 84.663 1.00 7.15 278 MET A C 1
ATOM 2230 O O . MET A 1 278 ? 40.998 44.226 85.590 1.00 7.21 278 MET A O 1
ATOM 2235 N N . LEU A 1 279 ? 42.575 45.280 84.313 1.00 7.09 279 LEU A N 1
ATOM 2236 C CA . LEU A 1 279 ? 43.747 44.720 84.979 1.00 7.40 279 LEU A CA 1
ATOM 2237 C C . LEU A 1 279 ? 44.208 45.552 86.170 1.00 7.68 279 LEU A C 1
ATOM 2238 O O . LEU A 1 279 ? 44.446 45.012 87.270 1.00 8.14 279 LEU A O 1
ATOM 2243 N N . GLY A 1 280 ? 44.334 46.843 86.005 1.00 7.79 280 GLY A N 1
ATOM 2244 C CA . GLY A 1 280 ? 44.750 47.872 86.939 1.00 7.71 280 GLY A CA 1
ATOM 2245 C C . GLY A 1 280 ? 43.933 47.918 88.213 1.00 7.87 280 GLY A C 1
ATOM 2246 O O . GLY A 1 280 ? 44.452 48.132 89.330 1.00 8.10 280 GLY A O 1
ATOM 2247 N N . TRP A 1 281 ? 42.641 47.659 88.159 1.00 7.80 281 TRP A N 1
ATOM 2248 C CA . TRP A 1 281 ? 41.645 47.549 89.206 1.00 8.22 281 TRP A CA 1
ATOM 2249 C C . TRP A 1 281 ? 42.162 46.703 90.388 1.00 8.72 281 TRP A C 1
ATOM 2250 O O . TRP A 1 281 ? 41.938 47.060 91.558 1.00 8.69 281 TRP A O 1
ATOM 2261 N N . PHE A 1 282 ? 42.780 45.571 90.095 1.00 8.74 282 PHE A N 1
ATOM 2262 C CA . PHE A 1 282 ? 43.395 44.595 90.969 1.00 8.74 282 PHE A CA 1
ATOM 2263 C C . PHE A 1 282 ? 44.910 44.726 91.093 1.00 8.88 282 PHE A C 1
ATOM 2264 O O . PHE A 1 282 ? 45.360 44.677 92.271 1.00 8.84 282 PHE A O 1
ATOM 2272 N N . MET A 1 283 ? 45.682 44.997 90.063 1.00 9.05 283 MET A N 1
ATOM 2273 C CA . MET A 1 283 ? 47.141 45.129 90.150 1.00 9.18 283 MET A CA 1
ATOM 2274 C C . MET A 1 283 ? 47.636 46.401 90.842 1.00 9.11 283 MET A C 1
ATOM 2275 O O . MET A 1 283 ? 48.710 46.344 91.472 1.00 8.74 283 MET A O 1
ATOM 2280 N N . HIS A 1 284 ? 46.918 47.499 90.753 1.00 9.64 284 HIS A N 1
ATOM 2281 C CA . HIS A 1 284 ? 47.327 48.762 91.424 1.00 10.15 284 HIS A CA 1
ATOM 2282 C C . HIS A 1 284 ? 47.369 48.553 92.933 1.00 9.85 284 HIS A C 1
ATOM 2283 O O . HIS A 1 284 ? 48.422 48.767 93.556 1.00 9.99 284 HIS A O 1
ATOM 2290 N N . PRO A 1 285 ? 46.250 48.115 93.511 1.00 9.51 285 PRO A N 1
ATOM 2291 C CA . PRO A 1 285 ? 46.123 47.797 94.943 1.00 9.63 285 PRO A CA 1
ATOM 2292 C C . PRO A 1 285 ? 47.147 46.777 95.416 1.00 9.78 285 PRO A C 1
ATOM 2293 O O . PRO A 1 285 ? 47.802 46.949 96.466 1.00 9.63 285 PRO A O 1
ATOM 2297 N N . LEU A 1 286 ? 47.414 45.711 94.675 1.00 10.14 286 LEU A N 1
ATOM 2298 C CA . LEU A 1 286 ? 48.383 44.656 94.929 1.00 10.52 286 LEU A CA 1
ATOM 2299 C C . LEU A 1 286 ? 49.844 45.115 94.930 1.00 11.02 286 LEU A C 1
ATOM 2300 O O . LEU A 1 286 ? 50.721 44.472 95.558 1.00 10.87 286 LEU A O 1
ATOM 2305 N N . THR A 1 287 ? 50.180 46.182 94.228 1.00 11.60 287 THR A N 1
ATOM 2306 C CA . THR A 1 287 ? 51.542 46.697 94.148 1.00 11.91 287 THR A CA 1
ATOM 2307 C C . THR A 1 287 ? 51.724 48.032 94.833 1.00 12.25 287 THR A C 1
ATOM 2308 O O . THR A 1 287 ? 52.845 48.386 95.247 1.00 12.56 287 THR A O 1
ATOM 2312 N N . LYS A 1 288 ? 50.668 48.818 94.939 1.00 12.71 288 LYS A N 1
ATOM 2313 C CA . LYS A 1 288 ? 50.716 50.162 95.515 1.00 13.04 288 LYS A CA 1
ATOM 2314 C C . LYS A 1 288 ? 49.740 50.508 96.617 1.00 12.45 288 LYS A C 1
ATOM 2315 O O . LYS A 1 288 ? 49.848 51.628 97.150 1.00 12.22 288 LYS A O 1
ATOM 2321 N N . GLY A 1 289 ? 48.770 49.677 96.916 1.00 12.10 289 GLY A N 1
ATOM 2322 C CA . GLY A 1 289 ? 47.737 49.857 97.920 1.00 11.72 289 GLY A CA 1
ATOM 2323 C C . GLY A 1 289 ? 46.688 50.921 97.623 1.00 11.99 289 GLY A C 1
ATOM 2324 O O . GLY A 1 289 ? 46.115 51.501 98.581 1.00 11.37 289 GLY A O 1
ATOM 2325 N N . ARG A 1 290 ? 46.402 51.174 96.351 1.00 12.03 290 ARG A N 1
ATOM 2326 C CA . ARG A 1 290 ? 45.422 52.172 95.905 1.00 12.43 290 ARG A CA 1
ATOM 2327 C C . ARG A 1 290 ? 44.965 51.890 94.472 1.00 12.21 290 ARG A C 1
ATOM 2328 O O . ARG A 1 290 ? 45.738 51.294 93.714 1.00 12.46 290 ARG A O 1
ATOM 2336 N N . TYR A 1 291 ? 43.791 52.319 94.092 1.00 11.77 291 TYR A N 1
ATOM 2337 C CA . TYR A 1 291 ? 43.246 52.136 92.735 1.00 11.44 291 TYR A CA 1
ATOM 2338 C C . TYR A 1 291 ? 43.940 53.085 91.772 1.00 11.21 291 TYR A C 1
ATOM 2339 O O . TYR A 1 291 ? 44.478 54.115 92.191 1.00 11.26 291 TYR A O 1
ATOM 2348 N N . PRO A 1 292 ? 43.913 52.772 90.479 1.00 11.35 292 PRO A N 1
ATOM 2349 C CA . PRO A 1 292 ? 44.556 53.638 89.466 1.00 11.32 292 PRO A CA 1
ATOM 2350 C C . PRO A 1 292 ? 43.963 55.029 89.513 1.00 11.28 292 PRO A C 1
ATOM 2351 O O . PRO A 1 292 ? 42.783 55.191 89.870 1.00 11.29 292 PRO A O 1
ATOM 2355 N N . GLU A 1 293 ? 44.712 56.049 89.135 1.00 11.79 293 GLU A N 1
ATOM 2356 C CA . GLU A 1 293 ? 44.204 57.429 89.131 1.00 12.25 293 GLU A CA 1
ATOM 2357 C C . GLU A 1 293 ? 42.960 57.590 88.275 1.00 12.20 293 GLU A C 1
ATOM 2358 O O . GLU A 1 293 ? 41.950 58.131 88.774 1.00 12.63 293 GLU A O 1
ATOM 2364 N N . SER A 1 294 ? 42.936 57.117 87.039 1.00 11.98 294 SER A N 1
ATOM 2365 C CA . SER A 1 294 ? 41.780 57.192 86.134 1.00 11.66 294 SER A CA 1
ATOM 2366 C C . SER A 1 294 ? 40.489 56.676 86.761 1.00 11.63 294 SER A C 1
ATOM 2367 O O . SER A 1 294 ? 39.438 57.316 86.560 1.00 11.37 294 SER A O 1
ATOM 2370 N N . MET A 1 295 ? 40.485 55.575 87.492 1.00 11.68 295 MET A N 1
ATOM 2371 C CA . MET A 1 295 ? 39.320 55.019 88.188 1.00 12.17 295 MET A CA 1
ATOM 2372 C C . MET A 1 295 ? 38.905 55.990 89.312 1.00 12.93 295 MET A C 1
ATOM 2373 O O . MET A 1 295 ? 37.710 56.275 89.494 1.00 12.33 295 MET A O 1
ATOM 2378 N N . ARG A 1 296 ? 39.868 56.542 90.056 1.00 13.81 296 ARG A N 1
ATOM 2379 C CA . ARG A 1 296 ? 39.674 57.502 91.150 1.00 14.93 296 ARG A CA 1
ATOM 2380 C C . ARG A 1 296 ? 39.039 58.813 90.669 1.00 15.68 296 ARG A C 1
ATOM 2381 O O . ARG A 1 296 ? 38.145 59.375 91.333 1.00 15.75 296 ARG A O 1
ATOM 2389 N N . TYR A 1 297 ? 39.485 59.309 89.526 1.00 16.26 297 TYR A N 1
ATOM 2390 C CA . TYR A 1 297 ? 39.025 60.515 88.860 1.00 16.84 297 TYR A CA 1
ATOM 2391 C C . TYR A 1 297 ? 37.642 60.388 88.228 1.00 16.66 297 TYR A C 1
ATOM 2392 O O . TYR A 1 297 ? 36.849 61.343 88.296 1.00 16.53 297 TYR A O 1
ATOM 2401 N N . LEU A 1 298 ? 37.360 59.261 87.596 1.00 16.28 298 LEU A N 1
ATOM 2402 C CA . LEU A 1 298 ? 36.066 59.065 86.933 1.00 16.05 298 LEU A CA 1
ATOM 2403 C C . LEU A 1 298 ? 35.008 58.397 87.791 1.00 16.00 298 LEU A C 1
ATOM 2404 O O . LEU A 1 298 ? 33.825 58.493 87.413 1.00 16.18 298 LEU A O 1
ATOM 2409 N N . VAL A 1 299 ? 35.345 57.708 88.868 1.00 16.03 299 VAL A N 1
ATOM 2410 C CA . VAL A 1 299 ? 34.351 57.015 89.720 1.00 15.67 299 VAL A CA 1
ATOM 2411 C C . VAL A 1 299 ? 34.114 57.845 90.982 1.00 15.82 299 VAL A C 1
ATOM 2412 O O . VAL A 1 299 ? 33.015 57.796 91.537 1.00 15.94 299 VAL A O 1
ATOM 2416 N N . ARG A 1 300 ? 35.108 58.605 91.381 1.00 16.15 300 ARG A N 1
ATOM 2417 C CA . ARG A 1 300 ? 35.042 59.525 92.531 1.00 16.51 300 ARG A CA 1
ATOM 2418 C C . ARG A 1 300 ? 34.477 58.824 93.751 1.00 16.69 300 ARG A C 1
ATOM 2419 O O . ARG A 1 300 ? 34.988 57.767 94.192 1.00 16.91 300 ARG A O 1
ATOM 2427 N N . LYS A 1 301 ? 33.390 59.330 94.298 1.00 16.59 301 LYS A N 1
ATOM 2428 C CA . LYS A 1 301 ? 32.692 58.841 95.464 1.00 16.64 301 LYS A CA 1
ATOM 2429 C C . LYS A 1 301 ? 32.255 57.400 95.453 1.00 16.56 301 LYS A C 1
ATOM 2430 O O . LYS A 1 301 ? 32.407 56.709 96.502 1.00 16.81 301 LYS A O 1
ATOM 2436 N N . ARG A 1 302 ? 31.795 56.817 94.339 1.00 16.15 302 ARG A N 1
ATOM 2437 C CA . ARG A 1 302 ? 31.346 55.420 94.208 1.00 15.13 302 ARG A CA 1
ATOM 2438 C C . ARG A 1 302 ? 32.437 54.362 94.323 1.00 15.02 302 ARG A C 1
ATOM 2439 O O . ARG A 1 302 ? 32.112 53.149 94.395 1.00 15.23 302 ARG A O 1
ATOM 2447 N N . LEU A 1 303 ? 33.696 54.711 94.340 1.00 14.83 303 LEU A N 1
ATOM 2448 C CA . LEU A 1 303 ? 34.873 53.889 94.503 1.00 15.22 303 LEU A CA 1
ATOM 2449 C C . LEU A 1 303 ? 35.266 53.872 95.991 1.00 15.89 303 LEU A C 1
ATOM 2450 O O . LEU A 1 303 ? 35.628 54.896 96.599 1.00 16.01 303 LEU A O 1
ATOM 2455 N N . PRO A 1 304 ? 35.195 52.676 96.580 1.00 16.36 304 PRO A N 1
ATOM 2456 C CA . PRO A 1 304 ? 35.561 52.490 97.990 1.00 16.58 304 PRO A CA 1
ATOM 2457 C C . PRO A 1 304 ? 37.007 52.912 98.232 1.00 17.02 304 PRO A C 1
ATOM 2458 O O . PRO A 1 304 ? 37.831 53.050 97.311 1.00 16.74 304 PRO A O 1
ATOM 2462 N N . LYS A 1 305 ? 37.308 53.122 99.506 1.00 17.31 305 LYS A N 1
ATOM 2463 C CA . LYS A 1 305 ? 38.633 53.524 99.985 1.00 17.81 305 LYS A CA 1
ATOM 2464 C C . LYS A 1 305 ? 39.238 52.481 100.924 1.00 17.28 305 LYS A C 1
ATOM 2465 O O . LYS A 1 305 ? 38.529 51.810 101.696 1.00 17.42 305 LYS A O 1
ATOM 2471 N N . PHE A 1 306 ? 40.548 52.336 100.840 1.00 16.57 306 PHE A N 1
ATOM 2472 C CA . PHE A 1 306 ? 41.285 51.392 101.693 1.00 16.10 306 PHE A CA 1
ATOM 2473 C C . PHE A 1 306 ? 41.714 52.158 102.956 1.00 15.92 306 PHE A C 1
ATOM 2474 O O . PHE A 1 306 ? 42.011 53.365 102.821 1.00 16.45 306 PHE A O 1
ATOM 2482 N N . SER A 1 307 ? 41.773 51.471 104.078 1.00 15.28 307 SER A N 1
ATOM 2483 C CA . SER A 1 307 ? 42.272 52.165 105.293 1.00 14.72 307 SER A CA 1
ATOM 2484 C C . SER A 1 307 ? 43.789 52.087 105.157 1.00 14.41 307 SER A C 1
ATOM 2485 O O . SER A 1 307 ? 44.300 51.394 104.252 1.00 14.15 307 SER A O 1
ATOM 2488 N N . THR A 1 308 ? 44.505 52.709 106.076 1.00 14.24 308 THR A N 1
ATOM 2489 C CA . THR A 1 308 ? 45.977 52.700 106.102 1.00 13.80 308 THR A CA 1
ATOM 2490 C C . THR A 1 308 ? 46.500 51.281 106.284 1.00 14.17 308 THR A C 1
ATOM 2491 O O . THR A 1 308 ? 47.446 50.844 105.598 1.00 13.93 308 THR A O 1
ATOM 2495 N N . GLU A 1 309 ? 45.909 50.537 107.193 1.00 14.54 309 GLU A N 1
ATOM 2496 C CA . GLU A 1 309 ? 46.196 49.161 107.546 1.00 15.27 309 GLU A CA 1
ATOM 2497 C C . GLU A 1 309 ? 45.901 48.208 106.392 1.00 14.91 309 GLU A C 1
ATOM 2498 O O . GLU A 1 309 ? 46.741 47.330 106.117 1.00 14.40 309 GLU A O 1
ATOM 2504 N N . GLU A 1 310 ? 44.776 48.387 105.716 1.00 14.83 310 GLU A N 1
ATOM 2505 C CA . GLU A 1 310 ? 44.362 47.584 104.539 1.00 14.97 310 GLU A CA 1
ATOM 2506 C C . GLU A 1 310 ? 45.349 47.774 103.384 1.00 14.78 310 GLU A C 1
ATOM 2507 O O . GLU A 1 310 ? 45.727 46.757 102.764 1.00 15.03 310 GLU A O 1
ATOM 2513 N N . SER A 1 311 ? 45.827 48.982 103.129 1.00 14.57 311 SER A N 1
ATOM 2514 C CA . SER A 1 311 ? 46.833 49.321 102.128 1.00 14.59 311 SER A CA 1
ATOM 2515 C C . SER A 1 311 ? 48.155 48.607 102.436 1.00 14.56 311 SER A C 1
ATOM 2516 O O . SER A 1 311 ? 48.788 48.016 101.537 1.00 14.63 311 SER A O 1
ATOM 2519 N N . LYS A 1 312 ? 48.606 48.644 103.679 1.00 14.33 312 LYS A N 1
ATOM 2520 C CA . LYS A 1 312 ? 49.843 47.985 104.136 1.00 14.40 312 LYS A CA 1
ATOM 2521 C C . LYS A 1 312 ? 49.779 46.475 103.922 1.00 14.04 312 LYS A C 1
ATOM 2522 O O . LYS A 1 312 ? 50.767 45.911 103.409 1.00 14.07 312 LYS A O 1
ATOM 2528 N N . GLU A 1 313 ? 48.691 45.815 104.275 1.00 13.74 313 GLU A N 1
ATOM 2529 C CA . GLU A 1 313 ? 48.470 44.384 104.096 1.00 13.80 313 GLU A CA 1
ATOM 2530 C C . GLU A 1 313 ? 48.437 43.913 102.635 1.00 13.00 313 GLU A C 1
ATOM 2531 O O . GLU A 1 313 ? 48.919 42.804 102.305 1.00 12.63 313 GLU A O 1
ATOM 2537 N N . LEU A 1 314 ? 47.843 44.706 101.759 1.00 12.28 314 LEU A N 1
ATOM 2538 C CA . LEU A 1 314 ? 47.727 44.442 100.334 1.00 11.76 314 LEU A CA 1
ATOM 2539 C C . LEU A 1 314 ? 48.977 44.658 99.494 1.00 11.43 314 LEU A C 1
ATOM 2540 O O . LEU A 1 314 ? 49.213 43.851 98.581 1.00 11.45 314 LEU A O 1
ATOM 2545 N N . THR A 1 315 ? 49.692 45.736 99.756 1.00 11.10 315 THR A N 1
ATOM 2546 C CA . THR A 1 315 ? 50.891 46.079 98.989 1.00 10.37 315 THR A CA 1
ATOM 2547 C C . THR A 1 315 ? 51.884 44.930 99.033 1.00 10.50 315 THR A C 1
ATOM 2548 O O . THR A 1 315 ? 52.303 44.563 100.146 1.00 10.91 315 THR A O 1
ATOM 2552 N N . GLY A 1 316 ? 52.232 44.381 97.884 1.00 10.03 316 GLY A N 1
ATOM 2553 C CA . GLY A 1 316 ? 53.156 43.271 97.754 1.00 9.59 316 GLY A CA 1
ATOM 2554 C C . GLY A 1 316 ? 52.722 41.917 98.249 1.00 9.60 316 GLY A C 1
ATOM 2555 O O . GLY A 1 316 ? 53.590 41.018 98.408 1.00 9.73 316 GLY A O 1
ATOM 2556 N N . SER A 1 317 ? 51.469 41.584 98.466 1.00 9.41 317 SER A N 1
ATOM 2557 C CA . SER A 1 317 ? 51.020 40.275 98.977 1.00 9.23 317 SER A CA 1
ATOM 2558 C C . SER A 1 317 ? 50.837 39.163 97.959 1.00 9.27 317 SER A C 1
ATOM 2559 O O . SER A 1 317 ? 49.776 38.502 97.895 1.00 9.04 317 SER A O 1
ATOM 2562 N N . PHE A 1 318 ? 51.866 38.882 97.166 1.00 9.17 318 PHE A N 1
ATOM 2563 C CA . PHE A 1 318 ? 51.811 37.821 96.148 1.00 9.17 318 PHE A CA 1
ATOM 2564 C C . PHE A 1 318 ? 53.248 37.431 95.806 1.00 9.12 318 PHE A C 1
ATOM 2565 O O . PHE A 1 318 ? 54.108 38.330 95.702 1.00 9.20 318 PHE A O 1
ATOM 2573 N N . ASP A 1 319 ? 53.461 36.141 95.633 1.00 8.77 319 ASP A N 1
ATOM 2574 C CA . ASP A 1 319 ? 54.775 35.621 95.238 1.00 9.00 319 ASP A CA 1
ATOM 2575 C C . ASP A 1 319 ? 54.856 35.555 93.696 1.00 9.17 319 ASP A C 1
ATOM 2576 O O . ASP A 1 319 ? 55.962 35.613 93.145 1.00 9.51 319 ASP A O 1
ATOM 2581 N N . PHE A 1 320 ? 53.737 35.425 93.017 1.00 9.22 320 PHE A N 1
ATOM 2582 C CA . PHE A 1 320 ? 53.677 35.324 91.540 1.00 8.95 320 PHE A CA 1
ATOM 2583 C C . PHE A 1 320 ? 52.326 35.847 91.046 1.00 9.09 320 PHE A C 1
ATOM 2584 O O . PHE A 1 320 ? 51.393 35.909 91.891 1.00 8.96 320 PHE A O 1
ATOM 2592 N N . LEU A 1 321 ? 52.223 36.122 89.751 1.00 8.87 321 LEU A N 1
ATOM 2593 C CA . LEU A 1 321 ? 50.931 36.540 89.182 1.00 8.52 321 LEU A CA 1
ATOM 2594 C C . LEU A 1 321 ? 50.429 35.375 88.311 1.00 8.41 321 LEU A C 1
ATOM 2595 O O . LEU A 1 321 ? 51.240 34.860 87.527 1.00 8.85 321 LEU A O 1
ATOM 2600 N N . GLY A 1 322 ? 49.179 35.029 88.447 1.00 8.08 322 GLY A N 1
ATOM 2601 C CA . GLY A 1 322 ? 48.514 33.992 87.627 1.00 7.73 322 GLY A CA 1
ATOM 2602 C C . GLY A 1 322 ? 47.776 34.848 86.564 1.00 7.61 322 GLY A C 1
ATOM 2603 O O . GLY A 1 322 ? 46.852 35.600 86.936 1.00 7.40 322 GLY A O 1
ATOM 2604 N N . LEU A 1 323 ? 48.188 34.774 85.305 1.00 7.51 323 LEU A N 1
ATOM 2605 C CA . LEU A 1 323 ? 47.521 35.586 84.266 1.00 7.73 323 LEU A CA 1
ATOM 2606 C C . LEU A 1 323 ? 46.661 34.756 83.313 1.00 7.58 323 LEU A C 1
ATOM 2607 O O . LEU A 1 323 ? 47.156 33.763 82.785 1.00 7.68 323 LEU A O 1
ATOM 2612 N N . ASN A 1 324 ? 45.435 35.220 83.116 1.00 7.44 324 ASN A N 1
ATOM 2613 C CA . ASN A 1 324 ? 44.488 34.566 82.208 1.00 7.63 324 ASN A CA 1
ATOM 2614 C C . ASN A 1 324 ? 44.289 35.466 80.966 1.00 7.87 324 ASN A C 1
ATOM 2615 O O . ASN A 1 324 ? 43.856 36.611 81.140 1.00 8.05 324 ASN A O 1
ATOM 2620 N N .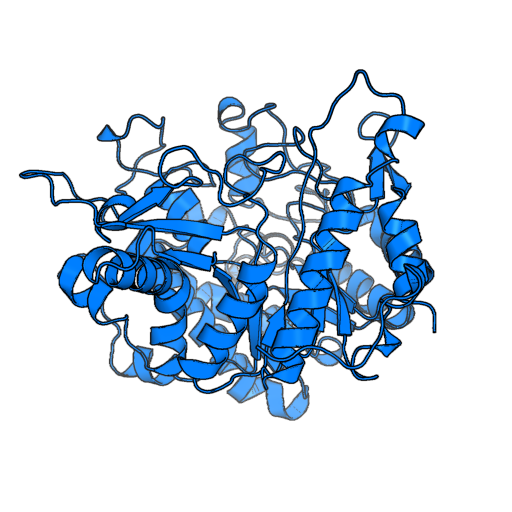 TYR A 1 325 ? 44.581 34.935 79.776 1.00 7.92 325 TYR A N 1
ATOM 2621 C CA . TYR A 1 325 ? 44.402 35.672 78.513 1.00 7.35 325 TYR A CA 1
ATOM 2622 C C . TYR A 1 325 ? 43.643 34.785 77.515 1.00 6.96 325 TYR A C 1
ATOM 2623 O O . TYR A 1 325 ? 43.903 33.587 77.327 1.00 6.07 325 TYR A O 1
ATOM 2632 N N . TYR A 1 326 ? 42.690 35.404 76.818 1.00 6.53 326 TYR A N 1
ATOM 2633 C CA . TYR A 1 326 ? 41.856 34.794 75.797 1.00 6.83 326 TYR A CA 1
ATOM 2634 C C . TYR A 1 326 ? 41.586 35.630 74.528 1.00 6.96 326 TYR A C 1
ATOM 2635 O O . TYR A 1 326 ? 41.686 35.070 73.411 1.00 7.24 326 TYR A O 1
ATOM 2644 N N . SER A 1 327 ? 41.205 36.878 74.703 1.00 6.74 327 SER A N 1
ATOM 2645 C CA . SER A 1 327 ? 40.767 37.765 73.623 1.00 6.87 327 SER A CA 1
ATOM 2646 C C . SER A 1 327 ? 41.314 39.165 73.586 1.00 6.70 327 SER A C 1
ATOM 2647 O O . SER A 1 327 ? 41.921 39.649 74.557 1.00 6.97 327 SER A O 1
ATOM 2650 N N . SER A 1 328 ? 41.135 39.869 72.470 1.00 6.67 328 SER A N 1
ATOM 2651 C CA . SER A 1 328 ? 41.609 41.265 72.320 1.00 6.46 328 SER A CA 1
ATOM 2652 C C . SER A 1 328 ? 40.487 42.102 71.715 1.00 6.63 328 SER A C 1
ATOM 2653 O O . SER A 1 328 ? 39.634 41.523 71.040 1.00 6.90 328 SER A O 1
ATOM 2656 N N . TYR A 1 329 ? 40.449 43.384 71.963 1.00 7.00 329 TYR A N 1
ATOM 2657 C CA . TYR A 1 329 ? 39.505 44.390 71.514 1.00 7.43 329 TYR A CA 1
ATOM 2658 C C . TYR A 1 329 ? 40.178 45.689 71.032 1.00 7.52 329 TYR A C 1
ATOM 2659 O O . TYR A 1 329 ? 41.267 46.038 71.495 1.00 7.03 329 TYR A O 1
ATOM 2668 N N . TYR A 1 330 ? 39.466 46.390 70.154 1.00 8.26 330 TYR A N 1
ATOM 2669 C CA . TYR A 1 330 ? 39.881 47.699 69.657 1.00 8.79 330 TYR A CA 1
ATOM 2670 C C . TYR A 1 330 ? 39.192 48.699 70.627 1.00 9.09 330 TYR A C 1
ATOM 2671 O O . TYR A 1 330 ? 37.998 48.529 70.871 1.00 8.94 330 TYR A O 1
ATOM 2680 N N . ALA A 1 331 ? 39.934 49.679 71.094 1.00 9.71 331 ALA A N 1
ATOM 2681 C CA . ALA A 1 331 ? 39.375 50.695 72.005 1.00 10.39 331 ALA A CA 1
ATOM 2682 C C . ALA A 1 331 ? 39.448 52.104 71.409 1.00 10.66 331 ALA A C 1
ATOM 2683 O O . ALA A 1 331 ? 40.499 52.531 70.915 1.00 10.37 331 ALA A O 1
ATOM 2685 N N . ALA A 1 332 ? 38.320 52.782 71.495 1.00 11.46 332 ALA A N 1
ATOM 2686 C CA . ALA A 1 332 ? 38.121 54.161 71.040 1.00 12.46 332 ALA A CA 1
ATOM 2687 C C . ALA A 1 332 ? 37.414 54.956 72.143 1.00 13.27 332 ALA A C 1
ATOM 2688 O O . ALA A 1 332 ? 36.728 54.388 73.008 1.00 12.96 332 ALA A O 1
ATOM 2690 N N . LYS A 1 333 ? 37.667 56.257 72.158 1.00 14.54 333 LYS A N 1
ATOM 2691 C CA . LYS A 1 333 ? 37.054 57.140 73.173 1.00 16.29 333 LYS A CA 1
ATOM 2692 C C . LYS A 1 333 ? 35.539 57.172 72.948 1.00 17.23 333 LYS A C 1
ATOM 2693 O O . LYS A 1 333 ? 35.098 57.238 71.787 1.00 17.41 333 LYS A O 1
ATOM 2699 N N . ALA A 1 334 ? 34.778 57.163 74.032 1.00 17.96 334 ALA A N 1
ATOM 2700 C CA . ALA A 1 334 ? 33.309 57.263 73.925 1.00 18.82 334 ALA A CA 1
ATOM 2701 C C . ALA A 1 334 ? 32.932 58.631 74.558 1.00 19.40 334 ALA A C 1
ATOM 2702 O O . ALA A 1 334 ? 33.389 58.848 75.709 1.00 19.75 334 ALA A O 1
ATOM 2704 N N . PRO A 1 335 ? 32.212 59.379 74.002 0.00 16.00 335 PRO A N 1
ATOM 2705 C CA . PRO A 1 335 ? 31.724 60.643 74.551 0.00 16.00 335 PRO A CA 1
ATOM 2706 C C . PRO A 1 335 ? 30.750 60.456 75.712 0.00 16.00 335 PRO A C 1
ATOM 2707 O O . PRO A 1 335 ? 29.946 59.509 75.759 0.00 16.00 335 PRO A O 1
ATOM 2711 N N . ARG A 1 336 ? 30.846 61.376 76.597 1.00 25.08 336 ARG A N 1
ATOM 2712 C CA . ARG A 1 336 ? 29.999 61.527 77.781 1.00 25.56 336 ARG A CA 1
ATOM 2713 C C . ARG A 1 336 ? 28.578 61.927 77.348 1.00 25.42 336 ARG A C 1
ATOM 2714 O O . ARG A 1 336 ? 28.428 62.986 76.719 1.00 25.74 336 ARG A O 1
ATOM 2722 N N . ILE A 1 337 ? 27.638 61.088 77.716 1.00 25.17 337 ILE A N 1
ATOM 2723 C CA . ILE A 1 337 ? 26.219 61.322 77.428 1.00 24.88 337 ILE A CA 1
ATOM 2724 C C . ILE A 1 337 ? 25.688 62.078 78.644 1.00 24.96 337 ILE A C 1
ATOM 2725 O O . ILE A 1 337 ? 25.800 61.612 79.793 1.00 24.87 337 ILE A O 1
ATOM 2730 N N . PRO A 1 338 ? 25.140 63.267 78.369 0.80 24.85 338 PRO A N 1
ATOM 2731 C CA . PRO A 1 338 ? 24.566 64.128 79.414 0.80 24.51 338 PRO A CA 1
ATOM 2732 C C . PRO A 1 338 ? 23.389 63.447 80.093 0.80 23.94 338 PRO A C 1
ATOM 2733 O O . PRO A 1 338 ? 22.493 62.890 79.420 0.80 24.06 338 PRO A O 1
ATOM 2737 N N . ASN A 1 339 ? 23.397 63.426 81.419 0.80 22.94 339 ASN A N 1
ATOM 2738 C CA . ASN A 1 339 ? 22.354 62.822 82.245 0.80 21.99 339 ASN A CA 1
ATOM 2739 C C . ASN A 1 339 ? 22.339 61.296 82.351 0.80 20.95 339 ASN A C 1
ATOM 2740 O O . ASN A 1 339 ? 21.341 60.724 82.844 0.80 20.41 339 ASN A O 1
ATOM 2745 N N . ALA A 1 340 ? 23.390 60.642 81.910 1.00 20.11 340 ALA A N 1
ATOM 2746 C CA . ALA A 1 340 ? 23.505 59.194 81.930 1.00 19.27 340 ALA A CA 1
ATOM 2747 C C . ALA A 1 340 ? 23.540 58.704 83.378 1.00 18.60 340 ALA A C 1
ATOM 2748 O O . ALA A 1 340 ? 24.189 59.322 84.236 1.00 18.56 340 ALA A O 1
ATOM 2750 N N . ARG A 1 341 ? 22.817 57.608 83.561 1.00 17.86 341 ARG A N 1
ATOM 2751 C CA . ARG A 1 341 ? 22.802 56.975 84.890 1.00 17.03 341 ARG A CA 1
ATOM 2752 C C . ARG A 1 341 ? 24.152 56.235 84.938 1.00 16.67 341 ARG A C 1
ATOM 2753 O O . ARG A 1 341 ? 24.621 55.723 83.905 1.00 16.67 341 ARG A O 1
ATOM 2761 N N . PRO A 1 342 ? 24.720 56.216 86.129 1.00 16.03 342 PRO A N 1
ATOM 2762 C CA . PRO A 1 342 ? 26.001 55.555 86.358 1.00 15.61 342 PRO A CA 1
ATOM 2763 C C . PRO A 1 342 ? 25.952 54.034 86.322 1.00 14.89 342 PRO A C 1
ATOM 2764 O O . PRO A 1 342 ? 25.040 53.386 86.857 1.00 15.01 342 PRO A O 1
ATOM 2768 N N . ALA A 1 343 ? 26.986 53.487 85.709 1.00 14.01 343 ALA A N 1
ATOM 2769 C CA . ALA A 1 343 ? 27.206 52.049 85.559 1.00 12.95 343 ALA A CA 1
ATOM 2770 C C . ALA A 1 343 ? 28.690 51.835 85.308 1.00 12.50 343 ALA A C 1
ATOM 2771 O O . ALA A 1 343 ? 29.320 52.596 84.539 1.00 12.10 343 ALA A O 1
ATOM 2773 N N . ILE A 1 344 ? 29.249 50.777 85.880 1.00 11.85 344 ILE A N 1
ATOM 2774 C CA . ILE A 1 344 ? 30.679 50.474 85.695 1.00 11.72 344 ILE A CA 1
ATOM 2775 C C . ILE A 1 344 ? 31.055 50.343 84.226 1.00 12.12 344 ILE A C 1
ATOM 2776 O O . ILE A 1 344 ? 32.089 50.905 83.820 1.00 11.80 344 ILE A O 1
ATOM 2781 N N . GLN A 1 345 ? 30.297 49.676 83.379 1.00 12.76 345 GLN A N 1
ATOM 2782 C CA . GLN A 1 345 ? 30.542 49.494 81.932 1.00 13.24 345 GLN A CA 1
ATOM 2783 C C . GLN A 1 345 ? 30.698 50.800 81.155 1.00 13.18 345 GLN A C 1
ATOM 2784 O O . GLN A 1 345 ? 31.501 50.834 80.184 1.00 13.46 345 GLN A O 1
ATOM 2790 N N . THR A 1 346 ? 30.013 51.873 81.496 1.00 12.85 346 THR A N 1
ATOM 2791 C CA . THR A 1 346 ? 30.102 53.177 80.856 1.00 12.60 346 THR A CA 1
ATOM 2792 C C . THR A 1 346 ? 31.019 54.166 81.573 1.00 12.61 346 THR A C 1
ATOM 2793 O O . THR A 1 346 ? 31.431 55.179 80.958 1.00 12.24 346 THR A O 1
ATOM 2797 N N . ASP A 1 347 ? 31.414 53.904 82.810 1.00 12.00 347 ASP A N 1
ATOM 2798 C CA . ASP A 1 347 ? 32.284 54.762 83.627 1.00 11.88 347 ASP A CA 1
ATOM 2799 C C . ASP A 1 347 ? 33.652 55.110 83.040 1.00 11.63 347 ASP A C 1
ATOM 2800 O O . ASP A 1 347 ? 34.146 56.237 83.219 1.00 11.05 347 ASP A O 1
ATOM 2805 N N . SER A 1 348 ? 34.303 54.206 82.341 1.00 11.96 348 SER A N 1
ATOM 2806 C CA . SER A 1 348 ? 35.602 54.339 81.687 1.00 12.31 348 SER A CA 1
ATOM 2807 C C . SER A 1 348 ? 35.600 55.163 80.401 1.00 12.51 348 SER A C 1
ATOM 2808 O O . SER A 1 348 ? 36.696 55.537 79.920 1.00 12.84 348 SER A O 1
ATOM 2811 N N . LEU A 1 349 ? 34.473 55.469 79.798 1.00 12.48 349 LEU A N 1
ATOM 2812 C CA . LEU A 1 349 ? 34.328 56.290 78.590 1.00 12.65 349 LEU A CA 1
ATOM 2813 C C . LEU A 1 349 ? 35.114 55.749 77.401 1.00 12.42 349 LEU A C 1
ATOM 2814 O O . LEU A 1 349 ? 35.950 56.404 76.763 1.00 12.46 349 LEU A O 1
ATOM 2819 N N . ILE A 1 350 ? 34.865 54.494 77.090 1.00 12.53 350 ILE A N 1
ATOM 2820 C CA . ILE A 1 350 ? 35.479 53.700 76.032 1.00 12.76 350 ILE A CA 1
ATOM 2821 C C . ILE A 1 350 ? 34.418 52.976 75.201 1.00 12.64 350 ILE A C 1
ATOM 2822 O O . ILE A 1 350 ? 33.433 52.505 75.787 1.00 12.20 350 ILE A O 1
ATOM 2827 N N . ASN A 1 351 ? 34.679 52.904 73.909 1.00 12.61 351 ASN A N 1
ATOM 2828 C CA . ASN A 1 351 ? 33.849 52.176 72.936 1.00 12.41 351 ASN A CA 1
ATOM 2829 C C . ASN A 1 351 ? 34.751 50.996 72.508 1.00 12.25 351 ASN A C 1
ATOM 2830 O O . ASN A 1 351 ? 35.737 51.232 71.782 1.00 11.96 351 ASN A O 1
ATOM 2835 N N . ALA A 1 352 ? 34.441 49.793 72.949 1.00 11.98 352 ALA A N 1
ATOM 2836 C CA . ALA A 1 352 ? 35.255 48.608 72.621 1.00 11.66 352 ALA A CA 1
ATOM 2837 C C . ALA A 1 352 ? 34.551 47.787 71.551 1.00 11.53 352 ALA A C 1
ATOM 2838 O O . ALA A 1 352 ? 33.365 47.456 71.648 1.00 11.15 352 ALA A O 1
ATOM 2840 N N . THR A 1 353 ? 35.285 47.497 70.481 1.00 11.54 353 THR A N 1
ATOM 2841 C CA . THR A 1 353 ? 34.823 46.753 69.312 1.00 11.40 353 THR A CA 1
ATOM 2842 C C . THR A 1 353 ? 35.845 45.721 68.844 1.00 11.55 353 THR A C 1
ATOM 2843 O O . THR A 1 353 ? 36.974 45.637 69.334 1.00 11.46 353 THR A O 1
ATOM 2847 N N . PHE A 1 354 ? 35.431 44.959 67.832 1.00 11.87 354 PHE A N 1
ATOM 2848 C CA . PHE A 1 354 ? 36.256 43.930 67.195 1.00 11.99 354 PHE A CA 1
ATOM 2849 C C . PHE A 1 354 ? 36.593 44.330 65.745 1.00 12.64 354 PHE A C 1
ATOM 2850 O O . PHE A 1 354 ? 37.128 43.482 64.996 1.00 12.59 354 PHE A O 1
ATOM 2858 N N . GLU A 1 355 ? 36.316 45.557 65.360 1.00 13.07 355 GLU A N 1
ATOM 2859 C CA . GLU A 1 355 ? 36.589 46.030 64.001 1.00 14.15 355 GLU A CA 1
ATOM 2860 C C . GLU A 1 355 ? 36.964 47.500 63.955 1.00 14.65 355 GLU A C 1
ATOM 2861 O O . GLU A 1 355 ? 36.665 48.246 64.905 1.00 15.18 355 GLU A O 1
ATOM 2867 N N . HIS A 1 356 ? 37.608 47.907 62.888 0.80 14.89 356 HIS A N 1
ATOM 2868 C CA . HIS A 1 356 ? 38.022 49.292 62.658 0.80 15.46 356 HIS A CA 1
ATOM 2869 C C . HIS A 1 356 ? 37.625 49.622 61.213 0.80 16.19 356 HIS A C 1
ATOM 2870 O O . HIS A 1 356 ? 38.315 49.169 60.288 0.80 16.21 356 HIS A O 1
ATOM 2877 N N . ASN A 1 357 ? 36.518 50.320 61.045 0.80 16.75 357 ASN A N 1
ATOM 2878 C CA . ASN A 1 357 ? 35.958 50.722 59.742 0.80 17.76 357 ASN A CA 1
ATOM 2879 C C . ASN A 1 357 ? 35.490 49.494 58.959 0.80 17.79 357 ASN A C 1
ATOM 2880 O O . ASN A 1 357 ? 35.713 49.383 57.746 0.80 17.64 357 ASN A O 1
ATOM 2885 N N . GLY A 1 358 ? 34.901 48.533 59.669 1.00 18.15 358 GLY A N 1
ATOM 2886 C CA . GLY A 1 358 ? 34.435 47.245 59.185 1.00 17.18 358 GLY A CA 1
ATOM 2887 C C . GLY A 1 358 ? 35.522 46.187 59.085 1.00 16.65 358 GLY A C 1
ATOM 2888 O O . GLY A 1 358 ? 35.129 45.022 58.855 1.00 16.50 358 GLY A O 1
ATOM 2889 N N . LYS A 1 359 ? 36.800 46.476 59.219 1.00 15.76 359 LYS A N 1
ATOM 2890 C CA . LYS A 1 359 ? 37.917 45.523 59.116 1.00 15.17 359 LYS A CA 1
ATOM 2891 C C . LYS A 1 359 ? 38.193 44.902 60.487 1.00 14.09 359 LYS A C 1
ATOM 2892 O O . LYS A 1 359 ? 38.504 45.599 61.451 1.00 14.02 359 LYS A O 1
ATOM 2898 N N . PRO A 1 360 ? 38.067 43.576 60.520 1.00 13.50 360 PRO A N 1
ATOM 2899 C CA . PRO A 1 360 ? 38.247 42.801 61.751 1.00 12.93 360 PRO A CA 1
ATOM 2900 C C . PRO A 1 360 ? 39.674 42.747 62.259 1.00 12.29 360 PRO A C 1
ATOM 2901 O O . PRO A 1 360 ? 40.658 42.694 61.505 1.00 12.29 360 PRO A O 1
ATOM 2905 N N . LEU A 1 361 ? 39.748 42.713 63.596 1.00 11.37 361 LEU A N 1
ATOM 2906 C CA . LEU A 1 361 ? 40.995 42.601 64.369 1.00 9.81 361 LEU A CA 1
ATOM 2907 C C . LEU A 1 361 ? 41.462 41.147 64.233 1.00 8.97 361 LEU A C 1
ATOM 2908 O O . LEU A 1 361 ? 42.677 40.947 64.169 1.00 8.94 361 LEU A O 1
ATOM 2913 N N . GLY A 1 362 ? 40.543 40.201 64.188 1.00 7.91 362 GLY A N 1
ATOM 2914 C CA . GLY A 1 362 ? 40.768 38.771 64.000 1.00 7.09 362 GLY A CA 1
ATOM 2915 C C . GLY A 1 362 ? 39.381 38.121 63.925 1.00 6.85 362 GLY A C 1
ATOM 2916 O O . GLY A 1 362 ? 38.366 38.816 64.097 1.00 6.82 362 GLY A O 1
ATOM 2917 N N . PRO A 1 363 ? 39.376 36.825 63.661 1.00 6.67 363 PRO A N 1
ATOM 2918 C CA . PRO A 1 363 ? 38.144 36.037 63.585 1.00 7.03 363 PRO A CA 1
ATOM 2919 C C . PRO A 1 363 ? 37.613 35.728 64.993 1.00 7.77 363 PRO A C 1
ATOM 2920 O O . PRO A 1 363 ? 38.362 35.917 65.974 1.00 7.68 363 PRO A O 1
ATOM 2924 N N . MET A 1 364 ? 36.381 35.255 65.114 1.00 7.91 364 MET A N 1
ATOM 2925 C CA . MET A 1 364 ? 35.790 34.937 66.407 1.00 8.36 364 MET A CA 1
ATOM 2926 C C . MET A 1 364 ? 35.730 33.422 66.640 1.00 8.80 364 MET A C 1
ATOM 2927 O O . MET A 1 364 ? 35.615 32.637 65.681 1.00 8.46 364 MET A O 1
ATOM 2932 N N . ALA A 1 365 ? 35.768 33.091 67.940 1.00 8.89 365 ALA A N 1
ATOM 2933 C CA . ALA A 1 365 ? 35.636 31.652 68.319 1.00 9.05 365 ALA A CA 1
ATOM 2934 C C . ALA A 1 365 ? 34.137 31.452 68.535 1.00 9.35 365 ALA A C 1
ATOM 2935 O O . ALA A 1 365 ? 33.338 32.317 68.099 1.00 9.02 365 ALA A O 1
ATOM 2937 N N . ALA A 1 366 ? 33.702 30.411 69.230 1.00 9.75 366 ALA A N 1
ATOM 2938 C CA . ALA A 1 366 ? 32.254 30.216 69.458 1.00 10.16 366 ALA A CA 1
ATOM 2939 C C . ALA A 1 366 ? 31.694 31.197 70.491 1.00 10.57 366 ALA A C 1
ATOM 2940 O O . ALA A 1 366 ? 30.504 31.539 70.354 1.00 10.63 366 ALA A O 1
ATOM 2942 N N . SER A 1 367 ? 32.463 31.631 71.477 1.00 10.90 367 SER A N 1
ATOM 2943 C CA . SER A 1 367 ? 31.983 32.619 72.465 1.00 11.04 367 SER A CA 1
ATOM 2944 C C . SER A 1 367 ? 32.022 33.965 71.761 1.00 10.78 367 SER A C 1
ATOM 2945 O O . SER A 1 367 ? 33.054 34.340 71.168 1.00 10.89 367 SER A O 1
ATOM 2948 N N . SER A 1 368 ? 30.983 34.758 71.892 1.00 10.67 368 SER A N 1
ATOM 2949 C CA . SER A 1 368 ? 30.856 36.073 71.247 1.00 10.60 368 SER A CA 1
ATOM 2950 C C . SER A 1 368 ? 31.777 37.171 71.744 1.00 10.06 368 SER A C 1
ATOM 2951 O O . SER A 1 368 ? 31.791 38.244 71.116 1.00 9.82 368 SER A O 1
ATOM 2954 N N . TRP A 1 369 ? 32.556 37.011 72.794 1.00 9.64 369 TRP A N 1
ATOM 2955 C CA . TRP A 1 369 ? 33.502 37.971 73.321 1.00 8.62 369 TRP A CA 1
ATOM 2956 C C . TRP A 1 369 ? 34.937 37.583 72.956 1.00 8.03 369 TRP A C 1
ATOM 2957 O O . TRP A 1 369 ? 35.822 38.394 73.270 1.00 8.14 369 TRP A O 1
ATOM 2968 N N . LEU A 1 370 ? 35.124 36.407 72.400 1.00 7.37 370 LEU A N 1
ATOM 2969 C CA . LEU A 1 370 ? 36.473 35.897 72.095 1.00 7.18 370 LEU A CA 1
ATOM 2970 C C . LEU A 1 370 ? 36.912 36.059 70.645 1.00 7.41 370 LEU A C 1
ATOM 2971 O O . LEU A 1 370 ? 36.518 35.291 69.753 1.00 7.32 370 LEU A O 1
ATOM 2976 N N . CYS A 1 371 ? 37.729 37.074 70.442 1.00 7.39 371 CYS A N 1
ATOM 2977 C CA . CYS A 1 371 ? 38.324 37.449 69.152 1.00 7.63 371 CYS A CA 1
ATOM 2978 C C . CYS A 1 371 ? 39.768 36.961 69.183 1.00 7.73 371 CYS A C 1
ATOM 2979 O O . CYS A 1 371 ? 40.493 37.263 70.151 1.00 7.99 371 CYS A O 1
ATOM 2982 N N . ILE A 1 372 ? 40.148 36.216 68.162 1.00 7.92 372 ILE A N 1
ATOM 2983 C CA . ILE A 1 372 ? 41.498 35.628 68.052 1.00 7.87 372 ILE A CA 1
ATOM 2984 C C . ILE A 1 372 ? 42.541 36.583 67.494 1.00 7.93 372 ILE A C 1
ATOM 2985 O O . ILE A 1 372 ? 42.594 36.898 66.281 1.00 7.68 372 ILE A O 1
ATOM 2990 N N . TYR A 1 373 ? 43.412 37.023 68.382 1.00 7.82 373 TYR A N 1
ATOM 2991 C CA . TYR A 1 373 ? 44.524 37.954 68.083 1.00 7.86 373 TYR A CA 1
ATOM 2992 C C . TYR A 1 373 ? 45.711 37.537 68.914 1.00 8.17 373 TYR A C 1
ATOM 2993 O O . TYR A 1 373 ? 46.018 38.117 69.970 1.00 8.17 373 TYR A O 1
ATOM 3002 N N . PRO A 1 374 ? 46.488 36.552 68.432 1.00 8.52 374 PRO A N 1
ATOM 3003 C CA . PRO A 1 374 ? 47.677 36.016 69.103 1.00 8.72 374 PRO A CA 1
ATOM 3004 C C . PRO A 1 374 ? 48.710 37.012 69.561 1.00 9.29 374 PRO A C 1
ATOM 3005 O O . PRO A 1 374 ? 49.357 36.779 70.624 1.00 9.45 374 PRO A O 1
ATOM 3009 N N . GLN A 1 375 ? 48.918 38.151 68.924 1.00 9.49 375 GLN A N 1
ATOM 3010 C CA . GLN A 1 375 ? 49.796 39.253 69.243 1.00 9.97 375 GLN A CA 1
ATOM 3011 C C . GLN A 1 375 ? 49.425 39.871 70.602 1.00 9.46 375 GLN A C 1
ATOM 3012 O O . GLN A 1 375 ? 50.337 40.353 71.297 1.00 9.22 375 GLN A O 1
ATOM 3018 N N . GLY A 1 376 ? 48.165 39.873 70.993 1.00 9.00 376 GLY A N 1
ATOM 3019 C CA . GLY A 1 376 ? 47.619 40.345 72.244 1.00 8.79 376 GLY A CA 1
ATOM 3020 C C . GLY A 1 376 ? 48.270 39.779 73.497 1.00 8.59 376 GLY A C 1
ATOM 3021 O O . GLY A 1 376 ? 48.510 40.533 74.465 1.00 8.96 376 GLY A O 1
ATOM 3022 N N . ILE A 1 377 ? 48.591 38.497 73.536 1.00 8.35 377 ILE A N 1
ATOM 3023 C CA . ILE A 1 377 ? 49.254 37.828 74.657 1.00 7.89 377 ILE A CA 1
ATOM 3024 C C . ILE A 1 377 ? 50.645 38.424 74.828 1.00 8.14 377 ILE A C 1
ATOM 3025 O O . ILE A 1 377 ? 51.004 38.781 75.966 1.00 8.03 377 ILE A O 1
ATOM 3030 N N . ARG A 1 378 ? 51.420 38.598 73.767 1.00 7.93 378 ARG A N 1
ATOM 3031 C CA . ARG A 1 378 ? 52.755 39.194 73.816 1.00 8.20 378 ARG A CA 1
ATOM 3032 C C . ARG A 1 378 ? 52.672 40.639 74.292 1.00 8.30 378 ARG A C 1
ATOM 3033 O O . ARG A 1 378 ? 53.433 41.029 75.196 1.00 8.68 378 ARG A O 1
ATOM 3041 N N . LYS A 1 379 ? 51.783 41.451 73.755 1.00 8.57 379 LYS A N 1
ATOM 3042 C CA . LYS A 1 379 ? 51.630 42.858 74.163 1.00 8.91 379 LYS A CA 1
ATOM 3043 C C . LYS A 1 379 ? 51.141 42.959 75.611 1.00 8.93 379 LYS A C 1
ATOM 3044 O O . LYS A 1 379 ? 51.638 43.835 76.355 1.00 8.77 379 LYS A O 1
ATOM 3050 N N . LEU A 1 380 ? 50.210 42.102 76.045 1.00 8.69 380 LEU A N 1
ATOM 3051 C CA . LEU A 1 380 ? 49.724 42.088 77.437 1.00 8.70 380 LEU A CA 1
ATOM 3052 C C . LEU A 1 380 ? 50.901 41.763 78.362 1.00 8.58 380 LEU A C 1
ATOM 3053 O O . LEU A 1 380 ? 51.117 42.507 79.323 1.00 8.54 380 LEU A O 1
ATOM 3058 N N . LEU A 1 381 ? 51.680 40.744 78.056 1.00 8.85 381 LEU A N 1
ATOM 3059 C CA . LEU A 1 381 ? 52.862 40.305 78.799 1.00 9.25 381 LEU A CA 1
ATOM 3060 C C . LEU A 1 381 ? 53.917 41.401 78.964 1.00 9.70 381 LEU A C 1
ATOM 3061 O O . LEU A 1 381 ? 54.456 41.543 80.081 1.00 9.15 381 LEU A O 1
ATOM 3066 N N . LEU A 1 382 ? 54.191 42.176 77.921 1.00 9.88 382 LEU A N 1
ATOM 3067 C CA . LEU A 1 382 ? 55.139 43.295 77.986 1.00 10.45 382 LEU A CA 1
ATOM 3068 C C . LEU A 1 382 ? 54.567 44.446 78.816 1.00 10.93 382 LEU A C 1
ATOM 3069 O O . LEU A 1 382 ? 55.356 45.135 79.507 1.00 11.23 382 LEU A O 1
ATOM 3074 N N . TYR A 1 383 ? 53.259 44.666 78.781 1.00 11.08 383 TYR A N 1
ATOM 3075 C CA . TYR A 1 383 ? 52.603 45.707 79.581 1.00 11.73 383 TYR A CA 1
ATOM 3076 C C . TYR A 1 383 ? 52.795 45.397 81.075 1.00 11.82 383 TYR A C 1
ATOM 3077 O O . TYR A 1 383 ? 53.161 46.313 81.833 1.00 11.90 383 TYR A O 1
ATOM 3086 N N . VAL A 1 384 ? 52.567 44.157 81.492 1.00 12.06 384 VAL A N 1
ATOM 3087 C CA . VAL A 1 384 ? 52.717 43.701 82.888 1.00 12.32 384 VAL A CA 1
ATOM 3088 C C . VAL A 1 384 ? 54.167 43.875 83.340 1.00 12.77 384 VAL A C 1
ATOM 3089 O O . VAL A 1 384 ? 54.401 44.417 84.440 1.00 13.03 384 VAL A O 1
ATOM 3093 N N . LYS A 1 385 ? 55.129 43.453 82.538 1.00 13.16 385 LYS A N 1
ATOM 3094 C CA . LYS A 1 385 ? 56.562 43.592 82.823 1.00 13.53 385 LYS A CA 1
ATOM 3095 C C . LYS A 1 385 ? 56.947 45.062 82.989 1.00 13.62 385 LYS A C 1
ATOM 3096 O O . LYS A 1 385 ? 57.621 45.406 83.981 1.00 13.46 385 LYS A O 1
ATOM 3102 N N . ASN A 1 386 ? 56.560 45.932 82.075 1.00 13.82 386 ASN A N 1
ATOM 3103 C CA . ASN A 1 386 ? 56.909 47.353 82.116 1.00 14.19 386 ASN A CA 1
ATOM 3104 C C . ASN A 1 386 ? 56.164 48.258 83.087 1.00 14.32 386 ASN A C 1
ATOM 3105 O O . ASN A 1 386 ? 56.734 49.290 83.510 1.00 14.14 386 ASN A O 1
ATOM 3110 N N . HIS A 1 387 ? 54.925 47.943 83.385 1.00 14.25 387 HIS A N 1
ATOM 3111 C CA . HIS A 1 387 ? 54.125 48.769 84.291 1.00 14.22 387 HIS A CA 1
ATOM 3112 C C . HIS A 1 387 ? 54.105 48.288 85.725 1.00 13.70 387 HIS A C 1
ATOM 3113 O O . HIS A 1 387 ? 53.747 49.051 86.642 1.00 13.75 387 HIS A O 1
ATOM 3120 N N . TYR A 1 388 ? 54.331 46.997 85.941 1.00 12.92 388 TYR A N 1
ATOM 3121 C CA . TYR A 1 388 ? 54.241 46.366 87.262 1.00 12.57 388 TYR A CA 1
ATOM 3122 C C . TYR A 1 388 ? 55.537 45.659 87.733 1.00 12.30 388 TYR A C 1
ATOM 3123 O O . TYR A 1 388 ? 55.491 44.564 88.313 1.00 12.16 388 TYR A O 1
ATOM 3132 N N . ASN A 1 389 ? 56.629 46.352 87.488 0.50 12.08 389 ASN A N 1
ATOM 3133 C CA . ASN A 1 389 ? 58.012 45.993 87.903 0.50 12.46 389 ASN A CA 1
ATOM 3134 C C . ASN A 1 389 ? 58.378 44.484 87.782 0.50 12.72 389 ASN A C 1
ATOM 3135 O O . ASN A 1 389 ? 58.870 43.864 88.744 0.50 11.37 389 ASN A O 1
ATOM 3140 N N . ASN A 1 390 ? 58.130 43.955 86.592 1.00 13.30 390 ASN A N 1
ATOM 3141 C CA . ASN A 1 390 ? 58.570 42.603 86.153 1.00 13.85 390 ASN A CA 1
ATOM 3142 C C . ASN A 1 390 ? 58.314 41.478 87.193 1.00 13.73 390 ASN A C 1
ATOM 3143 O O . ASN A 1 390 ? 59.262 40.858 87.711 1.00 14.06 390 ASN A O 1
ATOM 3148 N N . PRO A 1 391 ? 57.052 41.148 87.553 1.00 13.31 391 PRO A N 1
ATOM 3149 C CA . PRO A 1 391 ? 56.766 40.065 88.497 1.00 12.82 391 PRO A CA 1
ATOM 3150 C C . PRO A 1 391 ? 57.051 38.719 87.872 1.00 12.59 391 PRO A C 1
ATOM 3151 O O . PRO A 1 391 ? 57.336 38.660 86.638 1.00 12.84 391 PRO A O 1
ATOM 3155 N N . VAL A 1 392 ? 56.969 37.671 88.692 1.00 11.73 392 VAL A N 1
ATOM 3156 C CA . VAL A 1 392 ? 57.054 36.275 88.197 1.00 10.81 392 VAL A CA 1
ATOM 3157 C C . VAL A 1 392 ? 55.638 35.965 87.669 1.00 10.45 392 VAL A C 1
ATOM 3158 O O . VAL A 1 392 ? 54.662 36.232 88.416 1.00 10.07 392 VAL A O 1
ATOM 3162 N N . ILE A 1 393 ? 55.527 35.468 86.448 1.00 9.54 393 ILE A N 1
ATOM 3163 C CA . ILE A 1 393 ? 54.233 35.150 85.843 1.00 8.84 393 ILE A CA 1
ATOM 3164 C C . ILE A 1 393 ? 54.083 33.679 85.435 1.00 8.70 393 ILE A C 1
ATOM 3165 O O . ILE A 1 393 ? 54.997 33.024 84.920 1.00 8.61 393 ILE A O 1
ATOM 3170 N N . TYR A 1 394 ? 52.870 33.197 85.647 1.00 8.46 394 TYR A N 1
ATOM 3171 C CA . TYR A 1 394 ? 52.396 31.877 85.247 1.00 8.30 394 TYR A CA 1
ATOM 3172 C C . TYR A 1 394 ? 51.130 32.173 84.412 1.00 8.12 394 TYR A C 1
ATOM 3173 O O . TYR A 1 394 ? 50.273 32.890 84.967 1.00 7.78 394 TYR A O 1
ATOM 3182 N N . ILE A 1 395 ? 51.051 31.680 83.185 1.00 8.05 395 ILE A N 1
ATOM 3183 C CA . ILE A 1 395 ? 49.842 31.888 82.354 1.00 8.18 395 ILE A CA 1
ATOM 3184 C C . ILE A 1 395 ? 48.900 30.793 82.894 1.00 7.80 395 ILE A C 1
ATOM 3185 O O . ILE A 1 395 ? 49.211 29.640 82.564 1.00 7.65 395 ILE A O 1
ATOM 3190 N N . THR A 1 396 ? 47.876 31.170 83.645 1.00 7.61 396 THR A N 1
ATOM 3191 C CA . THR A 1 396 ? 47.014 30.129 84.249 1.00 7.15 396 THR A CA 1
ATOM 3192 C C . THR A 1 396 ? 45.814 29.669 83.465 1.00 7.45 396 THR A C 1
ATOM 3193 O O . THR A 1 396 ? 45.126 28.708 83.935 1.00 7.60 396 THR A O 1
ATOM 3197 N N . GLU A 1 397 ? 45.489 30.241 82.325 1.00 7.10 397 GLU A N 1
ATOM 3198 C CA . GLU A 1 397 ? 44.392 29.857 81.433 1.00 6.70 397 GLU A CA 1
ATOM 3199 C C . GLU A 1 397 ? 44.643 30.507 80.051 1.00 6.52 397 GLU A C 1
ATOM 3200 O O . GLU A 1 397 ? 45.042 31.669 80.016 1.00 5.61 397 GLU A O 1
ATOM 3206 N N . ASN A 1 398 ? 44.428 29.731 79.009 1.00 6.36 398 ASN A N 1
ATOM 3207 C CA . ASN A 1 398 ? 44.550 30.116 77.593 1.00 6.33 398 ASN A CA 1
ATOM 3208 C C . ASN A 1 398 ? 43.839 29.041 76.740 1.00 6.12 398 ASN A C 1
ATOM 3209 O O . ASN A 1 398 ? 44.178 27.865 76.937 1.00 6.23 398 ASN A O 1
ATOM 3214 N N . GLY A 1 399 ? 42.944 29.432 75.845 1.00 6.21 399 GLY A N 1
ATOM 3215 C CA . GLY A 1 399 ? 42.225 28.482 74.990 1.00 6.32 399 GLY A CA 1
ATOM 3216 C C . GLY A 1 399 ? 41.078 29.063 74.173 1.00 6.21 399 GLY A C 1
ATOM 3217 O O . GLY A 1 399 ? 40.892 30.287 74.220 1.00 6.42 399 GLY A O 1
ATOM 3218 N N . ARG A 1 400 ? 40.377 28.227 73.414 1.00 6.08 400 ARG A N 1
ATOM 3219 C CA . ARG A 1 400 ? 39.251 28.614 72.551 1.00 6.17 400 ARG A CA 1
ATOM 3220 C C . ARG A 1 400 ? 38.178 27.522 72.549 1.00 5.98 400 ARG A C 1
ATOM 3221 O O . ARG A 1 400 ? 38.462 26.448 73.121 1.00 5.61 400 ARG A O 1
ATOM 3229 N N . ASN A 1 401 ? 37.029 27.837 71.964 1.00 6.03 401 ASN A N 1
ATOM 3230 C CA . ASN A 1 401 ? 35.919 26.870 71.907 1.00 6.14 401 ASN A CA 1
ATOM 3231 C C . ASN A 1 401 ? 35.233 26.745 70.537 1.00 6.49 401 ASN A C 1
ATOM 3232 O O . ASN A 1 401 ? 35.391 27.575 69.644 1.00 5.86 401 ASN A O 1
ATOM 3237 N N . GLU A 1 402 ? 34.416 25.697 70.468 1.00 6.92 402 GLU A N 1
ATOM 3238 C CA . GLU A 1 402 ? 33.580 25.353 69.320 1.00 7.28 402 GLU A CA 1
ATOM 3239 C C . GLU A 1 402 ? 32.157 25.077 69.824 1.00 7.75 402 GLU A C 1
ATOM 3240 O O . GLU A 1 402 ? 31.980 24.879 71.044 1.00 7.52 402 GLU A O 1
ATOM 3246 N N . PHE A 1 403 ? 31.201 25.097 68.894 1.00 7.67 403 PHE A N 1
ATOM 3247 C CA . PHE A 1 403 ? 29.817 24.838 69.310 1.00 7.82 403 PHE A CA 1
ATOM 3248 C C . PHE A 1 403 ? 29.573 23.326 69.399 1.00 8.10 403 PHE A C 1
ATOM 3249 O O . PHE A 1 403 ? 30.107 22.478 68.685 1.00 7.92 403 PHE A O 1
ATOM 3257 N N . ASN A 1 404 ? 28.686 23.035 70.347 1.00 8.60 404 ASN A N 1
ATOM 3258 C CA . ASN A 1 404 ? 28.205 21.655 70.568 1.00 8.85 404 ASN A CA 1
ATOM 3259 C C . ASN A 1 404 ? 27.216 21.534 69.383 1.00 8.94 404 ASN A C 1
ATOM 3260 O O . ASN A 1 404 ? 26.312 22.378 69.297 1.00 8.30 404 ASN A O 1
ATOM 3265 N N . ASP A 1 405 ? 27.478 20.544 68.564 1.00 9.60 405 ASP A N 1
ATOM 3266 C CA . ASP A 1 405 ? 26.609 20.326 67.380 1.00 10.50 405 ASP A CA 1
ATOM 3267 C C . ASP A 1 405 ? 26.285 18.847 67.266 1.00 10.99 405 ASP A C 1
ATOM 3268 O O . ASP A 1 405 ? 27.100 17.999 66.877 1.00 11.28 405 ASP A O 1
ATOM 3273 N N . PRO A 1 406 ? 25.021 18.535 67.565 1.00 11.69 406 PRO A N 1
ATOM 3274 C CA . PRO A 1 406 ? 24.483 17.177 67.556 1.00 12.41 406 PRO A CA 1
ATOM 3275 C C . PRO A 1 406 ? 24.378 16.458 66.226 1.00 13.03 406 PRO A C 1
ATOM 3276 O O . PRO A 1 406 ? 24.259 15.218 66.197 1.00 13.33 406 PRO A O 1
ATOM 3280 N N . THR A 1 407 ? 24.452 17.142 65.103 1.00 13.56 407 THR A N 1
ATOM 3281 C CA . THR A 1 407 ? 24.407 16.614 63.752 1.00 13.75 407 THR A CA 1
ATOM 3282 C C . THR A 1 407 ? 25.761 16.059 63.331 1.00 13.87 407 THR A C 1
ATOM 3283 O O . THR A 1 407 ? 25.746 15.280 62.362 1.00 14.22 407 THR A O 1
ATOM 3287 N N . LEU A 1 408 ? 26.855 16.405 63.991 1.00 13.63 408 LEU A N 1
ATOM 3288 C CA . LEU A 1 408 ? 28.183 15.888 63.665 1.00 12.98 408 LEU A CA 1
ATOM 3289 C C . LEU A 1 408 ? 28.436 14.499 64.261 1.00 12.77 408 LEU A C 1
ATOM 3290 O O . LEU A 1 408 ? 28.038 14.229 65.398 1.00 12.79 408 LEU A O 1
ATOM 3295 N N . SER A 1 409 ? 29.108 13.660 63.489 1.00 12.43 409 SER A N 1
ATOM 3296 C CA . SER A 1 409 ? 29.506 12.313 63.901 1.00 12.06 409 SER A CA 1
ATOM 3297 C C . SER A 1 409 ? 30.683 12.500 64.863 1.00 11.60 409 SER A C 1
ATOM 3298 O O . SER A 1 409 ? 31.257 13.606 64.921 1.00 11.57 409 SER A O 1
ATOM 3301 N N . LEU A 1 410 ? 31.088 11.453 65.558 1.00 11.37 410 LEU A N 1
ATOM 3302 C CA . LEU A 1 410 ? 32.215 11.525 66.496 1.00 11.10 410 LEU A CA 1
ATOM 3303 C C . LEU A 1 410 ? 33.506 11.903 65.799 1.00 10.83 410 LEU A C 1
ATOM 3304 O O . LEU A 1 410 ? 34.203 12.833 66.257 1.00 10.94 410 LEU A O 1
ATOM 3309 N N . GLN A 1 411 ? 33.855 11.238 64.711 1.00 10.71 411 GLN A N 1
ATOM 3310 C CA . GLN A 1 411 ? 35.071 11.487 63.902 1.00 10.09 411 GLN A CA 1
ATOM 3311 C C . GLN A 1 411 ? 35.212 12.950 63.490 1.00 9.46 411 GLN A C 1
ATOM 3312 O O . GLN A 1 411 ? 36.292 13.563 63.600 1.00 9.23 411 GLN A O 1
ATOM 3318 N N . GLU A 1 412 ? 34.143 13.579 63.042 1.00 9.12 412 GLU A N 1
ATOM 3319 C CA . GLU A 1 412 ? 34.004 14.971 62.646 1.00 9.13 412 GLU A CA 1
ATOM 3320 C C . GLU A 1 412 ? 34.217 15.911 63.822 1.00 9.09 412 GLU A C 1
ATOM 3321 O O . GLU A 1 412 ? 34.875 16.955 63.721 1.00 8.84 412 GLU A O 1
ATOM 3327 N N . SER A 1 413 ? 33.694 15.537 64.981 1.00 9.11 413 SER A N 1
ATOM 3328 C CA . SER A 1 413 ? 33.826 16.267 66.253 1.00 9.00 413 SER A CA 1
ATOM 3329 C C . SER A 1 413 ? 35.259 16.246 66.771 1.00 8.84 413 SER A C 1
ATOM 3330 O O . SER A 1 413 ? 35.698 17.227 67.405 1.00 8.97 413 SER A O 1
ATOM 3333 N N . LEU A 1 414 ? 36.042 15.210 66.531 1.00 8.57 414 LEU A N 1
ATOM 3334 C CA . LEU A 1 414 ? 37.433 15.096 66.949 1.00 8.80 414 LEU A CA 1
ATOM 3335 C C . LEU A 1 414 ? 38.417 15.847 66.059 1.00 9.62 414 LEU A C 1
ATOM 3336 O O . LEU A 1 414 ? 39.594 16.019 66.490 1.00 9.75 414 LEU A O 1
ATOM 3341 N N . LEU A 1 415 ? 38.059 16.346 64.887 1.00 10.18 415 LEU A N 1
ATOM 3342 C CA . LEU A 1 415 ? 38.974 17.080 63.999 1.00 11.02 415 LEU A CA 1
ATOM 3343 C C . LEU A 1 415 ? 39.003 18.583 64.295 1.00 10.60 415 LEU A C 1
ATOM 3344 O O . LEU A 1 415 ? 38.575 19.429 63.487 1.00 10.40 415 LEU A O 1
ATOM 3349 N N . ASP A 1 416 ? 39.559 18.934 65.437 1.00 10.13 416 ASP A N 1
ATOM 3350 C CA . ASP A 1 416 ? 39.669 20.285 65.979 1.00 9.50 416 ASP A CA 1
ATOM 3351 C C . ASP A 1 416 ? 40.983 20.972 65.636 1.00 9.03 416 ASP A C 1
ATOM 3352 O O . ASP A 1 416 ? 41.733 21.517 66.451 1.00 9.08 416 ASP A O 1
ATOM 3357 N N . THR A 1 417 ? 41.154 21.191 64.309 1.00 8.18 417 THR A N 1
ATOM 3358 C CA . THR A 1 417 ? 42.297 21.906 63.726 1.00 7.11 417 THR A CA 1
ATOM 3359 C C . THR A 1 417 ? 42.286 23.368 64.107 1.00 6.35 417 THR A C 1
ATOM 3360 O O . THR A 1 417 ? 43.396 23.858 64.422 1.00 6.63 417 THR A O 1
ATOM 3364 N N . PRO A 1 418 ? 41.189 24.110 64.237 1.00 5.91 418 PRO A N 1
ATOM 3365 C CA . PRO A 1 418 ? 41.203 25.498 64.709 1.00 5.91 418 PRO A CA 1
ATOM 3366 C C . PRO A 1 418 ? 41.826 25.719 66.089 1.00 6.06 418 PRO A C 1
ATOM 3367 O O . PRO A 1 418 ? 42.434 26.783 66.362 1.00 6.13 418 PRO A O 1
ATOM 3371 N N . ARG A 1 419 ? 41.707 24.783 67.021 1.00 6.24 419 ARG A N 1
ATOM 3372 C CA . ARG A 1 419 ? 42.267 24.765 68.378 1.00 6.08 419 ARG A CA 1
ATOM 3373 C C . ARG A 1 419 ? 43.781 24.598 68.263 1.00 5.95 419 ARG A C 1
ATOM 3374 O O . ARG A 1 419 ? 44.554 25.295 68.931 1.00 6.11 419 ARG A O 1
ATOM 3382 N N . ILE A 1 420 ? 44.260 23.740 67.358 1.00 6.06 420 ILE A N 1
ATOM 3383 C CA . ILE A 1 420 ? 45.699 23.531 67.088 1.00 5.97 420 ILE A CA 1
ATOM 3384 C C . ILE A 1 420 ? 46.273 24.868 66.606 1.00 6.25 420 ILE A C 1
ATOM 3385 O O . ILE A 1 420 ? 47.309 25.343 67.112 1.00 6.04 420 ILE A O 1
ATOM 3390 N N . ASP A 1 421 ? 45.606 25.526 65.656 1.00 6.45 421 ASP A N 1
ATOM 3391 C CA . ASP A 1 421 ? 45.951 26.849 65.142 1.00 6.43 421 ASP A CA 1
ATOM 3392 C C . ASP A 1 421 ? 46.067 27.809 66.340 1.00 6.29 421 ASP A C 1
ATOM 3393 O O . ASP A 1 421 ? 47.084 28.514 66.421 1.00 6.47 421 ASP A O 1
ATOM 3398 N N . TYR A 1 422 ? 45.052 27.891 67.188 1.00 6.01 422 TYR A N 1
ATOM 3399 C CA . TYR A 1 422 ? 45.038 28.753 68.374 1.00 5.82 422 TYR A CA 1
ATOM 3400 C C . TYR A 1 422 ? 46.233 28.498 69.298 1.00 5.74 422 TYR A C 1
ATOM 3401 O O . TYR A 1 422 ? 46.934 29.475 69.671 1.00 6.02 422 TYR A O 1
ATOM 3410 N N . TYR A 1 423 ? 46.504 27.275 69.707 1.00 5.77 423 TYR A N 1
ATOM 3411 C CA . TYR A 1 423 ? 47.652 27.017 70.593 1.00 6.03 423 TYR A CA 1
ATOM 3412 C C . TYR A 1 423 ? 48.974 27.287 69.918 1.00 6.09 423 TYR A C 1
ATOM 3413 O O . TYR A 1 423 ? 49.818 27.880 70.622 1.00 5.94 423 TYR A O 1
ATOM 3422 N N . TYR A 1 424 ? 49.184 26.932 68.660 1.00 6.19 424 TYR A N 1
ATOM 3423 C CA . TYR A 1 424 ? 50.458 27.165 67.961 1.00 6.11 424 TYR A CA 1
ATOM 3424 C C . TYR A 1 424 ? 50.922 28.617 67.957 1.00 6.13 424 TYR A C 1
ATOM 3425 O O . TYR A 1 424 ? 52.077 28.910 68.352 1.00 6.10 424 TYR A O 1
ATOM 3434 N N . ARG A 1 425 ? 50.084 29.549 67.532 1.00 6.07 425 ARG A N 1
ATOM 3435 C CA . ARG A 1 425 ? 50.376 30.982 67.443 1.00 6.04 425 ARG A CA 1
ATOM 3436 C C . ARG A 1 425 ? 50.462 31.652 68.809 1.00 6.14 425 ARG A C 1
ATOM 3437 O O . ARG A 1 425 ? 51.332 32.526 69.015 1.00 5.42 425 ARG A O 1
ATOM 3445 N N . HIS A 1 426 ? 49.621 31.249 69.754 1.00 6.23 426 HIS A N 1
ATOM 3446 C CA . HIS A 1 426 ? 49.708 31.855 71.117 1.00 6.53 426 HIS A CA 1
ATOM 3447 C C . HIS A 1 426 ? 51.012 31.449 71.787 1.00 6.19 426 HIS A C 1
ATOM 3448 O O . HIS A 1 426 ? 51.703 32.299 72.355 1.00 5.95 426 HIS A O 1
ATOM 3455 N N . LEU A 1 427 ? 51.421 30.187 71.677 1.00 6.61 427 LEU A N 1
ATOM 3456 C CA . LEU A 1 427 ? 52.675 29.633 72.218 1.00 6.74 427 LEU A CA 1
ATOM 3457 C C . LEU A 1 427 ? 53.875 30.292 71.550 1.00 6.92 427 LEU A C 1
ATOM 3458 O O . LEU A 1 427 ? 54.890 30.590 72.217 1.00 6.38 427 LEU A O 1
ATOM 3463 N N . TYR A 1 428 ? 53.815 30.596 70.252 1.00 7.21 428 TYR A N 1
ATOM 3464 C CA . TYR A 1 428 ? 54.881 31.308 69.549 1.00 7.51 428 TYR A CA 1
ATOM 3465 C C . TYR A 1 428 ? 55.031 32.694 70.184 1.00 7.56 428 TYR A C 1
ATOM 3466 O O . TYR A 1 428 ? 56.172 33.106 70.443 1.00 7.57 428 TYR A O 1
ATOM 3475 N N . TYR A 1 429 ? 53.971 33.445 70.411 1.00 7.69 429 TYR A N 1
ATOM 3476 C CA . TYR A 1 429 ? 54.036 34.798 70.973 1.00 8.40 429 TYR A CA 1
ATOM 3477 C C . TYR A 1 429 ? 54.491 34.852 72.427 1.00 8.59 429 TYR A C 1
ATOM 3478 O O . TYR A 1 429 ? 55.192 35.811 72.835 1.00 8.47 429 TYR A O 1
ATOM 3487 N N . VAL A 1 430 ? 54.202 33.819 73.207 1.00 8.88 430 VAL A N 1
ATOM 3488 C CA . VAL A 1 430 ? 54.656 33.646 74.591 1.00 8.63 430 VAL A CA 1
ATOM 3489 C C . VAL A 1 430 ? 56.180 33.555 74.512 1.00 8.61 430 VAL A C 1
ATOM 3490 O O . VAL A 1 430 ? 56.864 34.269 75.264 1.00 8.81 430 VAL A O 1
ATOM 3494 N N . LEU A 1 431 ? 56.719 32.738 73.606 1.00 8.77 431 LEU A N 1
ATOM 3495 C CA . LEU A 1 431 ? 58.159 32.583 73.385 1.00 8.90 431 LEU A CA 1
ATOM 3496 C C . LEU A 1 431 ? 58.842 33.902 73.037 1.00 8.90 431 LEU A C 1
ATOM 3497 O O . LEU A 1 431 ? 59.958 34.124 73.540 1.00 8.93 431 LEU A O 1
ATOM 3502 N N . THR A 1 432 ? 58.224 34.779 72.249 1.00 8.96 432 THR A N 1
ATOM 3503 C CA . THR A 1 432 ? 58.780 36.082 71.882 1.00 8.71 432 THR A CA 1
ATOM 3504 C C . THR A 1 432 ? 58.766 37.016 73.090 1.00 8.71 432 THR A C 1
ATOM 3505 O O . THR A 1 432 ? 59.721 37.811 73.184 1.00 8.40 432 THR A O 1
ATOM 3509 N N . ALA A 1 433 ? 57.787 36.933 73.982 1.00 8.61 433 ALA A N 1
ATOM 3510 C CA . ALA A 1 433 ? 57.696 37.751 75.204 1.00 8.89 433 ALA A CA 1
ATOM 3511 C C . ALA A 1 433 ? 58.837 37.385 76.149 1.00 9.01 433 ALA A C 1
ATOM 3512 O O . ALA A 1 433 ? 59.518 38.262 76.692 1.00 8.57 433 ALA A O 1
ATOM 3514 N N . ILE A 1 434 ? 59.139 36.098 76.290 1.00 9.79 434 ILE A N 1
ATOM 3515 C CA . ILE A 1 434 ? 60.234 35.520 77.089 1.00 10.45 434 ILE A CA 1
ATOM 3516 C C . ILE A 1 434 ? 61.585 36.011 76.570 1.00 11.23 434 ILE A C 1
ATOM 3517 O O . ILE A 1 434 ? 62.489 36.396 77.343 1.00 11.06 434 ILE A O 1
ATOM 3522 N N . GLY A 1 435 ? 61.738 36.076 75.254 1.00 11.68 435 GLY A N 1
ATOM 3523 C CA . GLY A 1 435 ? 62.881 36.582 74.510 1.00 12.12 435 GLY A CA 1
ATOM 3524 C C . GLY A 1 435 ? 63.151 38.046 74.823 1.00 12.59 435 GLY A C 1
ATOM 3525 O O . GLY A 1 435 ? 64.336 38.438 74.910 1.00 12.99 435 GLY A O 1
ATOM 3526 N N . ASP A 1 436 ? 62.139 38.863 75.038 1.00 12.70 436 ASP A N 1
ATOM 3527 C CA . ASP A 1 436 ? 62.168 40.269 75.395 1.00 12.85 436 ASP A CA 1
ATOM 3528 C C . ASP A 1 436 ? 62.191 40.591 76.888 1.00 12.89 436 ASP A C 1
ATOM 3529 O O . ASP A 1 436 ? 61.975 41.757 77.277 1.00 12.72 436 ASP A O 1
ATOM 3534 N N . GLY A 1 437 ? 62.465 39.624 77.730 1.00 12.74 437 GLY A N 1
ATOM 3535 C CA . GLY A 1 437 ? 62.613 39.689 79.153 1.00 12.56 437 GLY A CA 1
ATOM 3536 C C . GLY A 1 437 ? 61.481 39.429 80.106 1.00 12.21 437 GLY A C 1
ATOM 3537 O O . GLY A 1 437 ? 61.661 39.707 81.316 1.00 12.54 437 GLY A O 1
ATOM 3538 N N . VAL A 1 438 ? 60.344 38.949 79.652 1.00 11.81 438 VAL A N 1
ATOM 3539 C CA . VAL A 1 438 ? 59.220 38.708 80.578 1.00 11.44 438 VAL A CA 1
ATOM 3540 C C . VAL A 1 438 ? 59.538 37.422 81.333 1.00 11.11 438 VAL A C 1
ATOM 3541 O O . VAL A 1 438 ? 59.965 36.428 80.729 1.00 10.83 438 VAL A O 1
ATOM 3545 N N . ASN A 1 439 ? 59.290 37.435 82.638 1.00 10.99 439 ASN A N 1
ATOM 3546 C CA . ASN A 1 439 ? 59.517 36.257 83.498 1.00 10.57 439 ASN A CA 1
ATOM 3547 C C . ASN A 1 439 ? 58.312 35.313 83.551 1.00 10.11 439 ASN A C 1
ATOM 3548 O O . ASN A 1 439 ? 57.615 35.220 84.593 1.00 10.31 439 ASN A O 1
ATOM 3553 N N . VAL A 1 440 ? 58.071 34.602 82.472 1.00 9.38 440 VAL A N 1
ATOM 3554 C CA . VAL A 1 440 ? 56.974 33.629 82.335 1.00 9.18 440 VAL A CA 1
ATOM 3555 C C . VAL A 1 440 ? 57.603 32.297 82.769 1.00 8.93 440 VAL A C 1
ATOM 3556 O O . VAL A 1 440 ? 58.682 31.947 82.267 1.00 8.95 440 VAL A O 1
ATOM 3560 N N . LYS A 1 441 ? 56.949 31.630 83.706 1.00 8.61 441 LYS A N 1
ATOM 3561 C CA . LYS A 1 441 ? 57.456 30.359 84.241 1.00 8.26 441 LYS A CA 1
ATOM 3562 C C . LYS A 1 441 ? 56.598 29.147 83.920 1.00 7.01 441 LYS A C 1
ATOM 3563 O O . LYS A 1 441 ? 57.095 28.005 84.061 1.00 6.38 441 LYS A O 1
ATOM 3569 N N . GLY A 1 442 ? 55.375 29.372 83.487 1.00 6.15 442 GLY A N 1
ATOM 3570 C CA . GLY A 1 442 ? 54.503 28.221 83.157 1.00 5.68 442 GLY A CA 1
ATOM 3571 C C . GLY A 1 442 ? 53.322 28.651 82.300 1.00 5.37 442 GLY A C 1
ATOM 3572 O O . GLY A 1 442 ? 53.109 29.859 82.164 1.00 5.50 442 GLY A O 1
ATOM 3573 N N . TYR A 1 443 ? 52.630 27.670 81.774 1.00 5.34 443 TYR A N 1
ATOM 3574 C CA . TYR A 1 443 ? 51.473 27.844 80.880 1.00 5.57 443 TYR A CA 1
ATOM 3575 C C . TYR A 1 443 ? 50.492 26.698 81.080 1.00 5.32 443 TYR A C 1
ATOM 3576 O O . TYR A 1 443 ? 50.877 25.522 81.065 1.00 4.92 443 TYR A O 1
ATOM 3585 N N . PHE A 1 444 ? 49.234 27.062 81.299 1.00 5.29 444 PHE A N 1
ATOM 3586 C CA . PHE A 1 444 ? 48.114 26.146 81.559 1.00 5.73 444 PHE A CA 1
ATOM 3587 C C . PHE A 1 444 ? 46.977 26.341 80.544 1.00 6.13 444 PHE A C 1
ATOM 3588 O O . PHE A 1 444 ? 46.387 27.434 80.452 1.00 6.44 444 PHE A O 1
ATOM 3596 N N . ALA A 1 445 ? 46.645 25.291 79.814 1.00 6.14 445 ALA A N 1
ATOM 3597 C CA . ALA A 1 445 ? 45.573 25.327 78.813 1.00 6.21 445 ALA A CA 1
ATOM 3598 C C . ALA A 1 445 ? 44.198 25.169 79.453 1.00 6.31 445 ALA A C 1
ATOM 3599 O O . ALA A 1 445 ? 44.070 24.319 80.355 1.00 6.07 445 ALA A O 1
ATOM 3601 N N . TRP A 1 446 ? 43.233 25.938 78.985 1.00 6.52 446 TRP A N 1
ATOM 3602 C CA . TRP A 1 446 ? 41.842 25.829 79.440 1.00 6.92 446 TRP A CA 1
ATOM 3603 C C . TRP A 1 446 ? 41.118 25.121 78.261 1.00 7.09 446 TRP A C 1
ATOM 3604 O O . TRP A 1 446 ? 40.868 25.787 77.248 1.00 6.76 446 TRP A O 1
ATOM 3615 N N . SER A 1 447 ? 40.706 23.892 78.380 1.00 7.43 447 SER A N 1
ATOM 3616 C CA . SER A 1 447 ? 40.816 22.942 79.485 1.00 7.93 447 SER A CA 1
ATOM 3617 C C . SER A 1 447 ? 41.130 21.553 78.938 1.00 7.67 447 SER A C 1
ATOM 3618 O O . SER A 1 447 ? 41.121 21.411 77.694 1.00 7.88 447 SER A O 1
ATOM 3621 N N . LEU A 1 448 ? 41.351 20.550 79.771 1.00 7.07 448 LEU A N 1
ATOM 3622 C CA . LEU A 1 448 ? 41.636 19.213 79.227 1.00 6.87 448 LEU A CA 1
ATOM 3623 C C . LEU A 1 448 ? 40.380 18.548 78.645 1.00 6.57 448 LEU A C 1
ATOM 3624 O O . LEU A 1 448 ? 40.436 17.918 77.569 1.00 6.12 448 LEU A O 1
ATOM 3629 N N . PHE A 1 449 ? 39.277 18.663 79.389 1.00 6.34 449 PHE A N 1
ATOM 3630 C CA . PHE A 1 449 ? 37.986 18.079 79.002 1.00 6.00 449 PHE A CA 1
ATOM 3631 C C . PHE A 1 449 ? 36.903 19.138 78.751 1.00 6.13 449 PHE A C 1
ATOM 3632 O O . PHE A 1 449 ? 36.912 20.257 79.312 1.00 6.13 449 PHE A O 1
ATOM 3640 N N . ASP A 1 450 ? 35.951 18.766 77.900 1.00 5.66 450 ASP A N 1
ATOM 3641 C CA . ASP A 1 450 ? 34.762 19.576 77.605 1.00 5.66 450 ASP A CA 1
ATOM 3642 C C . ASP A 1 450 ? 33.967 19.663 78.940 1.00 6.25 450 ASP A C 1
ATOM 3643 O O . ASP A 1 450 ? 33.961 18.655 79.693 1.00 5.84 450 ASP A O 1
ATOM 3648 N N . ASN A 1 451 ? 33.305 20.777 79.213 1.00 6.40 451 ASN A N 1
ATOM 3649 C CA . ASN A 1 451 ? 32.544 20.985 80.461 1.00 6.76 451 ASN A CA 1
ATOM 3650 C C . ASN A 1 451 ? 31.469 22.063 80.346 1.00 7.50 451 ASN A C 1
ATOM 3651 O O . ASN A 1 451 ? 31.265 22.673 79.272 1.00 7.44 451 ASN A O 1
ATOM 3656 N N . MET A 1 452 ? 30.774 22.295 81.457 1.00 7.85 452 MET A N 1
ATOM 3657 C CA . MET A 1 452 ? 29.712 23.305 81.559 1.00 8.31 452 MET A CA 1
ATOM 3658 C C . MET A 1 452 ? 30.324 24.705 81.543 1.00 8.28 452 MET A C 1
ATOM 3659 O O . MET A 1 452 ? 31.091 25.055 82.468 1.00 8.56 452 MET A O 1
ATOM 3664 N N . GLU A 1 453 ? 29.953 25.524 80.580 1.00 8.17 453 GLU A N 1
ATOM 3665 C CA . GLU A 1 453 ? 30.508 26.894 80.531 1.00 8.25 453 GLU A CA 1
ATOM 3666 C C . GLU A 1 453 ? 29.621 27.955 81.159 1.00 8.11 453 GLU A C 1
ATOM 3667 O O . GLU A 1 453 ? 29.114 28.905 80.532 1.00 7.62 453 GLU A O 1
ATOM 3673 N N . TRP A 1 454 ? 29.449 27.856 82.486 1.00 7.71 454 TRP A N 1
ATOM 3674 C CA . TRP A 1 454 ? 28.656 28.788 83.312 1.00 7.76 454 TRP A CA 1
ATOM 3675 C C . TRP A 1 454 ? 27.279 29.005 82.730 1.00 7.72 454 TRP A C 1
ATOM 3676 O O . TRP A 1 454 ? 26.551 28.023 82.435 1.00 7.63 454 TRP A O 1
ATOM 3687 N N . ASP A 1 455 ? 26.858 30.220 82.454 1.00 7.96 455 ASP A N 1
ATOM 3688 C CA . ASP A 1 455 ? 25.543 30.565 81.884 1.00 8.19 455 ASP A CA 1
ATOM 3689 C C . ASP A 1 455 ? 25.258 30.122 80.452 1.00 8.45 455 ASP A C 1
ATOM 3690 O O . ASP A 1 455 ? 24.084 30.072 79.993 1.00 8.38 455 ASP A O 1
ATOM 3695 N N . SER A 1 456 ? 26.246 29.708 79.679 1.00 8.37 456 SER A N 1
ATOM 3696 C CA . SER A 1 456 ? 26.199 29.179 78.318 1.00 8.07 456 SER A CA 1
ATOM 3697 C C . SER A 1 456 ? 25.858 27.681 78.329 1.00 8.03 456 SER A C 1
ATOM 3698 O O . SER A 1 456 ? 25.528 27.070 77.291 1.00 7.79 456 SER A O 1
ATOM 3701 N N . GLY A 1 457 ? 25.939 27.065 79.502 1.00 7.69 457 GLY A N 1
ATOM 3702 C CA . GLY A 1 457 ? 25.636 25.674 79.767 1.00 7.25 457 GLY A CA 1
ATOM 3703 C C . GLY A 1 457 ? 26.624 24.821 78.985 1.00 7.13 457 GLY A C 1
ATOM 3704 O O . GLY A 1 457 ? 27.805 25.139 78.968 1.00 6.82 457 GLY A O 1
ATOM 3705 N N . TYR A 1 458 ? 26.073 23.798 78.349 1.00 7.62 458 TYR A N 1
ATOM 3706 C CA . TYR A 1 458 ? 26.850 22.837 77.541 1.00 8.08 458 TYR A CA 1
ATOM 3707 C C . TYR A 1 458 ? 26.737 23.063 76.034 1.00 7.87 458 TYR A C 1
ATOM 3708 O O . TYR A 1 458 ? 26.964 22.153 75.212 1.00 7.99 458 TYR A O 1
ATOM 3717 N N . THR A 1 459 ? 26.456 24.281 75.611 1.00 7.48 459 THR A N 1
ATOM 3718 C CA . THR A 1 459 ? 26.296 24.720 74.233 1.00 7.10 459 THR A CA 1
ATOM 3719 C C . THR A 1 459 ? 27.615 24.954 73.511 1.00 7.00 459 THR A C 1
ATOM 3720 O O . THR A 1 459 ? 27.646 25.135 72.273 1.00 6.93 459 THR A O 1
ATOM 3724 N N . VAL A 1 460 ? 28.728 25.019 74.205 1.00 6.94 460 VAL A N 1
ATOM 3725 C CA . VAL A 1 460 ? 30.094 25.230 73.759 1.00 6.79 460 VAL A CA 1
ATOM 3726 C C . VAL A 1 460 ? 31.001 24.194 74.446 1.00 6.74 460 VAL A C 1
ATOM 3727 O O . VAL A 1 460 ? 30.706 23.656 75.530 1.00 6.58 460 VAL A O 1
ATOM 3731 N N . ARG A 1 461 ? 32.098 23.887 73.779 1.00 6.13 461 ARG A N 1
ATOM 3732 C CA . ARG A 1 461 ? 33.136 22.937 74.157 1.00 5.85 461 ARG A CA 1
ATOM 3733 C C . ARG A 1 461 ? 34.533 23.573 74.138 1.00 6.14 461 ARG A C 1
ATOM 3734 O O . ARG A 1 461 ? 34.961 24.042 73.052 1.00 6.11 461 ARG A O 1
ATOM 3742 N N . PHE A 1 462 ? 35.232 23.569 75.272 1.00 5.67 462 PHE A N 1
ATOM 3743 C CA . PHE A 1 462 ? 36.580 24.138 75.417 1.00 5.22 462 PHE A CA 1
ATOM 3744 C C . PHE A 1 462 ? 37.707 23.101 75.514 1.00 4.93 462 PHE A C 1
ATOM 3745 O O . PHE A 1 462 ? 38.887 23.525 75.575 1.00 4.36 462 PHE A O 1
ATOM 3753 N N . GLY A 1 463 ? 37.389 21.813 75.564 1.00 5.02 463 GLY A N 1
ATOM 3754 C CA . GLY A 1 463 ? 38.432 20.807 75.725 1.00 5.26 463 GLY A CA 1
ATOM 3755 C C . GLY A 1 463 ? 39.252 20.312 74.563 1.00 5.58 463 GLY A C 1
ATOM 3756 O O . GLY A 1 463 ? 39.000 20.358 73.354 1.00 5.09 463 GLY A O 1
ATOM 3757 N N . LEU A 1 464 ? 40.345 19.679 74.977 1.00 5.87 464 LEU A N 1
ATOM 3758 C CA . LEU A 1 464 ? 41.346 18.976 74.175 1.00 6.52 464 LEU A CA 1
ATOM 3759 C C . LEU A 1 464 ? 40.844 17.532 74.018 1.00 6.18 464 LEU A C 1
ATOM 3760 O O . LEU A 1 464 ? 41.248 16.782 73.111 1.00 6.40 464 LEU A O 1
ATOM 3765 N N . VAL A 1 465 ? 39.988 17.101 74.934 1.00 5.69 465 VAL A N 1
ATOM 3766 C CA . VAL A 1 465 ? 39.328 15.805 75.029 1.00 5.11 465 VAL A CA 1
ATOM 3767 C C . VAL A 1 465 ? 37.794 15.993 75.004 1.00 5.16 465 VAL A C 1
ATOM 3768 O O . VAL A 1 465 ? 37.210 16.737 75.810 1.00 5.29 465 VAL A O 1
ATOM 3772 N N . PHE A 1 466 ? 37.161 15.306 74.064 1.00 4.89 466 PHE A N 1
ATOM 3773 C CA . PHE A 1 466 ? 35.703 15.311 73.865 1.00 5.04 466 PHE A CA 1
ATOM 3774 C C . PHE A 1 466 ? 35.052 14.441 74.953 1.00 4.91 466 PHE A C 1
ATOM 3775 O O . PHE A 1 466 ? 35.546 13.357 75.305 1.00 4.46 466 PHE A O 1
ATOM 3783 N N . VAL A 1 467 ? 33.941 14.949 75.472 1.00 4.81 467 VAL A N 1
ATOM 3784 C CA . VAL A 1 467 ? 33.162 14.214 76.497 1.00 4.84 467 VAL A CA 1
ATOM 3785 C C . VAL A 1 467 ? 31.799 13.872 75.872 1.00 5.35 467 VAL A C 1
ATOM 3786 O O . VAL A 1 467 ? 31.079 14.798 75.445 1.00 5.49 467 VAL A O 1
ATOM 3790 N N . ASP A 1 468 ? 31.481 12.597 75.816 1.00 5.59 468 ASP A N 1
ATOM 3791 C CA . ASP A 1 468 ? 30.181 12.181 75.264 1.00 6.85 468 ASP A CA 1
ATOM 3792 C C . ASP A 1 468 ? 29.172 12.208 76.411 1.00 7.20 468 ASP A C 1
ATOM 3793 O O . ASP A 1 468 ? 29.006 11.249 77.172 1.00 6.94 468 ASP A O 1
ATOM 3798 N N . PHE A 1 469 ? 28.386 13.270 76.456 1.00 8.21 469 PHE A N 1
ATOM 3799 C CA . PHE A 1 469 ? 27.345 13.492 77.474 1.00 9.21 469 PHE A CA 1
ATOM 3800 C C . PHE A 1 469 ? 26.150 12.555 77.293 1.00 10.12 469 PHE A C 1
ATOM 3801 O O . PHE A 1 469 ? 25.386 12.486 78.280 1.00 10.16 469 PHE A O 1
ATOM 3809 N N . LYS A 1 470 ? 25.938 11.841 76.206 1.00 11.01 470 LYS A N 1
ATOM 3810 C CA . LYS A 1 470 ? 24.829 10.914 76.020 1.00 12.09 470 LYS A CA 1
ATOM 3811 C C . LYS A 1 470 ? 25.188 9.451 76.279 1.00 12.03 470 LYS A C 1
ATOM 3812 O O . LYS A 1 470 ? 24.283 8.592 76.199 1.00 12.09 470 LYS A O 1
ATOM 3818 N N . ASN A 1 471 ? 26.448 9.162 76.549 1.00 12.18 471 ASN A N 1
ATOM 3819 C CA . ASN A 1 471 ? 26.907 7.779 76.775 1.00 12.33 471 ASN A CA 1
ATOM 3820 C C . ASN A 1 471 ? 27.918 7.673 77.906 1.00 11.57 471 ASN A C 1
ATOM 3821 O O . ASN A 1 471 ? 29.153 7.631 77.717 1.00 11.28 471 ASN A O 1
ATOM 3826 N N . ASN A 1 472 ? 27.436 7.652 79.141 1.00 11.11 472 ASN A N 1
ATOM 3827 C CA . ASN A 1 472 ? 28.269 7.546 80.352 1.00 10.67 472 ASN A CA 1
ATOM 3828 C C . ASN A 1 472 ? 29.445 8.491 80.411 1.00 9.81 472 ASN A C 1
ATOM 3829 O O . ASN A 1 472 ? 30.555 8.091 80.832 1.00 9.18 472 ASN A O 1
ATOM 3834 N N . LEU A 1 473 ? 29.360 9.746 80.001 1.00 9.30 473 LEU A N 1
ATOM 3835 C CA . LEU A 1 473 ? 30.419 10.751 79.969 1.00 9.30 473 LEU A CA 1
ATOM 3836 C C . LEU A 1 473 ? 31.750 10.235 79.425 1.00 9.35 473 LEU A C 1
ATOM 3837 O O . LEU A 1 473 ? 32.819 10.584 79.965 1.00 9.31 473 LEU A O 1
ATOM 3842 N N . LYS A 1 474 ? 31.809 9.463 78.364 1.00 9.37 474 LYS A N 1
ATOM 3843 C CA . LYS A 1 474 ? 32.985 8.876 77.736 1.00 9.27 474 LYS A CA 1
ATOM 3844 C C . LYS A 1 474 ? 33.979 9.936 77.252 1.00 8.59 474 LYS A C 1
ATOM 3845 O O . LYS A 1 474 ? 33.559 10.930 76.649 1.00 8.32 474 LYS A O 1
ATOM 3851 N N . ARG A 1 475 ? 35.245 9.692 77.508 1.00 7.91 475 ARG A N 1
ATOM 3852 C CA . ARG A 1 475 ? 36.363 10.568 77.143 1.00 7.85 475 ARG A CA 1
ATOM 3853 C C . ARG A 1 475 ? 36.947 10.125 75.808 1.00 7.53 475 ARG A C 1
ATOM 3854 O O . ARG A 1 475 ? 37.308 8.943 75.667 1.00 7.23 475 ARG A O 1
ATOM 3862 N N . HIS A 1 476 ? 36.965 11.039 74.845 1.00 7.06 476 HIS A N 1
ATOM 3863 C CA . HIS A 1 476 ? 37.484 10.784 73.488 1.00 6.67 476 HIS A CA 1
ATOM 3864 C C . HIS A 1 476 ? 38.418 11.925 73.096 1.00 6.22 476 HIS A C 1
ATOM 3865 O O . HIS A 1 476 ? 37.917 12.997 72.734 1.00 6.53 476 HIS A O 1
ATOM 3872 N N . PRO A 1 477 ? 39.723 11.697 73.212 1.00 6.23 477 PRO A N 1
ATOM 3873 C CA . PRO A 1 477 ? 40.723 12.712 72.867 1.00 6.15 477 PRO A CA 1
ATOM 3874 C C . PRO A 1 477 ? 40.567 13.181 71.421 1.00 6.33 477 PRO A C 1
ATOM 3875 O O . PRO A 1 477 ? 40.429 12.361 70.496 1.00 6.05 477 PRO A O 1
ATOM 3879 N N . LYS A 1 478 ? 40.592 14.496 71.287 1.00 6.19 478 LYS A N 1
ATOM 3880 C CA . LYS A 1 478 ? 40.474 15.179 69.993 1.00 6.15 478 LYS A CA 1
ATOM 3881 C C . LYS A 1 478 ? 41.868 15.189 69.383 1.00 6.76 478 LYS A C 1
ATOM 3882 O O . LYS A 1 478 ? 42.886 14.879 70.033 1.00 6.35 478 LYS A O 1
ATOM 3888 N N . LEU A 1 479 ? 41.966 15.646 68.128 1.00 7.20 479 LEU A N 1
ATOM 3889 C CA . LEU A 1 479 ? 43.258 15.752 67.412 1.00 7.54 479 LEU A CA 1
ATOM 3890 C C . LEU A 1 479 ? 44.256 16.635 68.141 1.00 7.41 479 LEU A C 1
ATOM 3891 O O . LEU A 1 479 ? 45.476 16.328 68.191 1.00 7.24 479 LEU A O 1
ATOM 3896 N N . SER A 1 480 ? 43.813 17.734 68.746 1.00 7.17 480 SER A N 1
ATOM 3897 C CA . SER A 1 480 ? 44.581 18.666 69.565 1.00 7.23 480 SER A CA 1
ATOM 3898 C C . SER A 1 480 ? 45.214 18.001 70.794 1.00 7.52 480 SER A C 1
ATOM 3899 O O . SER A 1 480 ? 46.300 18.494 71.199 1.00 7.73 480 SER A O 1
ATOM 3902 N N . ALA A 1 481 ? 44.647 16.964 71.388 1.00 7.57 481 ALA A N 1
ATOM 3903 C CA . ALA A 1 481 ? 45.236 16.238 72.528 1.00 8.07 481 ALA A CA 1
ATOM 3904 C C . ALA A 1 481 ? 46.494 15.479 72.078 1.00 8.19 481 ALA A C 1
ATOM 3905 O O . ALA A 1 481 ? 47.571 15.496 72.721 1.00 8.23 481 ALA A O 1
ATOM 3907 N N . HIS A 1 482 ? 46.409 14.829 70.921 1.00 8.25 482 HIS A N 1
ATOM 3908 C CA . HIS A 1 482 ? 47.474 14.077 70.255 1.00 8.74 482 HIS A CA 1
ATOM 3909 C C . HIS A 1 482 ? 48.596 15.037 69.832 1.00 8.66 482 HIS A C 1
ATOM 3910 O O . HIS A 1 482 ? 49.791 14.734 70.025 1.00 8.58 482 HIS A O 1
ATOM 3917 N N . TRP A 1 483 ? 48.228 16.196 69.291 1.00 8.30 483 TRP A N 1
ATOM 3918 C CA . TRP A 1 483 ? 49.179 17.232 68.894 1.00 8.11 483 TRP A CA 1
ATOM 3919 C C . TRP A 1 483 ? 49.920 17.747 70.147 1.00 8.45 483 TRP A C 1
ATOM 3920 O O . TRP A 1 483 ? 51.148 17.946 70.062 1.00 7.98 483 TRP A O 1
ATOM 3931 N N . PHE A 1 484 ? 49.225 18.018 71.249 1.00 8.93 484 PHE A N 1
ATOM 3932 C CA . PHE A 1 484 ? 49.839 18.532 72.490 1.00 9.13 484 PHE A CA 1
ATOM 3933 C C . PHE A 1 484 ? 50.733 17.465 73.103 1.00 9.44 484 PHE A C 1
ATOM 3934 O O . PHE A 1 484 ? 51.845 17.796 73.553 1.00 9.26 484 PHE A O 1
ATOM 3942 N N . LYS A 1 485 ? 50.371 16.198 73.088 1.00 9.69 485 LYS A N 1
ATOM 3943 C CA . LYS A 1 485 ? 51.190 15.077 73.558 1.00 10.11 485 LYS A CA 1
ATOM 3944 C C . LYS A 1 485 ? 52.516 15.029 72.798 1.00 10.73 485 LYS A C 1
ATOM 3945 O O . LYS A 1 485 ? 53.575 14.825 73.432 1.00 10.66 485 LYS A O 1
ATOM 3951 N N . SER A 1 486 ? 52.537 15.204 71.479 1.00 11.32 486 SER A N 1
ATOM 3952 C CA . SER A 1 486 ? 53.744 15.214 70.632 1.00 12.27 486 SER A CA 1
ATOM 3953 C C . SER A 1 486 ? 54.622 16.430 70.921 1.00 12.39 486 SER A C 1
ATOM 3954 O O . SER A 1 486 ? 55.865 16.346 70.966 1.00 11.95 486 SER A O 1
ATOM 3957 N N . PHE A 1 487 ? 54.016 17.566 71.197 1.00 13.25 487 PHE A N 1
ATOM 3958 C CA . PHE A 1 487 ? 54.671 18.837 71.566 1.00 14.65 487 PHE A CA 1
ATOM 3959 C C . PHE A 1 487 ? 55.473 18.654 72.864 1.00 15.56 487 PHE A C 1
ATOM 3960 O O . PHE A 1 487 ? 56.577 19.204 72.991 1.00 15.63 487 PHE A O 1
ATOM 3968 N N . LEU A 1 488 ? 54.949 17.944 73.837 1.00 16.87 488 LEU A N 1
ATOM 3969 C CA . LEU A 1 488 ? 55.512 17.633 75.132 1.00 18.68 488 LEU A CA 1
ATOM 3970 C C . LEU A 1 488 ? 56.349 16.357 75.195 1.00 20.76 488 LEU A C 1
ATOM 3971 O O . LEU A 1 488 ? 56.760 16.009 76.324 1.00 20.98 488 LEU A O 1
ATOM 3976 N N . LYS A 1 489 ? 56.661 15.674 74.120 1.00 23.26 489 LYS A N 1
ATOM 3977 C CA . LYS A 1 489 ? 57.390 14.399 74.157 1.00 26.29 489 LYS A CA 1
ATOM 3978 C C . LYS A 1 489 ? 58.890 14.266 74.136 1.00 28.37 489 LYS A C 1
ATOM 3979 O O . LYS A 1 489 ? 59.424 13.286 73.512 1.00 29.49 489 LYS A O 1
ATOM 3985 N N . LYS A 1 490 ? 59.690 15.092 74.804 1.00 30.11 490 LYS A N 1
ATOM 3986 C CA . LYS A 1 490 ? 61.149 14.813 74.820 1.00 31.80 490 LYS A CA 1
ATOM 3987 C C . LYS A 1 490 ? 61.696 15.353 76.157 1.00 32.39 490 LYS A C 1
ATOM 3988 O O . LYS A 1 490 ? 61.238 14.755 77.172 1.00 33.00 490 LYS A O 1
#

Sequence (490 aa):
FKPLPISFDDFSDLNRSCFAPGFVFGTASSAFQYEGAAFEDGKGPSIWDTFTHKYPEKIKDRTNGDVAIDEYHRYKEDIGIMKDMNLDAYRFSISWPRVLPKGKLSGGVNREGINYYNNLINEVLANGMQPYVTLFHWDVPQALEDEYRGFLGRNIVDDFRDYAELCFKEFGDRVKHWITLNEPWGVSMNAYAYGTFAPGRCSDWLKLNCTGGDSGREPYLAAHYQLLAHAAAARLYKTKYQASQNGIIGITLVSHWFEPASKEKADVDAAKRGLDFMLGWFMHPLTKGRYPESMRYLVRKRLPKFSTEESKELTGSFDFLGLNYYSSYYAAKAPRIPNARPAIQTDSLINATFEHNGKPLGPMAASSWLCIYPQGIRKLLLYVKNHYNNPVIYITENGRNEFNDPTLSLQESLLDTPRIDYYYRHLYYVLTAIGDGVNVKGYFAWSLFDNMEWDSGYTVRFGLVFVDFKNNLKRHPKLSAHWFKSFLKK

InterPro domains:
  IPR001360 Glycoside hydrolase family 1 [PF00232] (29-412)
  IPR001360 Glycoside hydrolase family 1 [PTHR10353] (35-416)
  IPR017853 Glycoside hydrolase superfamily [SSF51445] (23-413)
  IPR033132 Glycosyl hydrolases family 1, N-terminal conserved site [PS00653] (34-48)